Protein 4U9Q (pdb70)

Structure (mmCIF, N/CA/C/O backbone):
data_4U9Q
#
_entry.id   4U9Q
#
_cell.length_a   56.183
_cell.length_b   81.703
_cell.length_c   85.065
_cell.angle_alpha   90.00
_cell.angle_beta   92.71
_cell.angle_gamma   90.00
#
_symmetry.space_group_name_H-M   'P 1 21 1'
#
loop_
_entity.id
_entity.type
_entity.pdbx_description
1 polymer 'Na(+)-translocating NADH-quinone reductase subunit A'
2 water water
#
loop_
_atom_site.group_PDB
_atom_site.id
_atom_site.type_symbol
_atom_site.label_atom_id
_atom_site.label_alt_id
_atom_site.label_comp_id
_atom_site.label_asym_id
_atom_site.label_entity_id
_atom_site.label_seq_id
_atom_site.pdbx_PDB_ins_code
_atom_site.Cartn_x
_atom_site.Cartn_y
_atom_site.Cartn_z
_atom_site.occupancy
_atom_site.B_iso_or_equiv
_atom_site.auth_seq_id
_atom_site.auth_comp_id
_atom_site.auth_asym_id
_atom_site.auth_atom_id
_atom_site.pdbx_PDB_model_num
ATOM 1 N N . ALA A 1 16 ? -3.264 33.526 -27.255 1.00 79.58 14 ALA A N 1
ATOM 2 C CA . ALA A 1 16 ? -2.077 32.712 -27.482 1.00 81.07 14 ALA A CA 1
ATOM 3 C C . ALA A 1 16 ? -2.337 31.668 -28.564 1.00 79.42 14 ALA A C 1
ATOM 4 O O . ALA A 1 16 ? -2.926 30.619 -28.300 1.00 77.06 14 ALA A O 1
ATOM 6 N N . GLY A 1 17 ? -1.887 31.961 -29.780 1.00 78.92 15 GLY A N 1
ATOM 7 C CA . GLY A 1 17 ? -2.126 31.091 -30.918 1.00 76.15 15 GLY A CA 1
ATOM 8 C C . GLY A 1 17 ? -3.496 31.310 -31.532 1.00 72.09 15 GLY A C 1
ATOM 9 O O . GLY A 1 17 ? -3.990 30.466 -32.278 1.00 69.99 15 GLY A O 1
ATOM 10 N N . THR A 1 18 ? -4.107 32.448 -31.218 1.00 69.57 16 THR A N 1
ATOM 11 C CA . THR A 1 18 ? -5.447 32.769 -31.698 1.00 64.99 16 THR A CA 1
ATOM 12 C C . THR A 1 18 ? -5.491 32.812 -33.229 1.00 62.24 16 THR A C 1
ATOM 13 O O . THR A 1 18 ? -4.554 33.307 -33.859 1.00 63.50 16 THR A O 1
ATOM 17 N N . PRO A 1 19 ? -6.573 32.285 -33.835 1.00 58.70 17 PRO A N 1
ATOM 18 C CA . PRO A 1 19 ? -6.675 32.249 -35.298 1.00 56.40 17 PRO A CA 1
ATOM 19 C C . PRO A 1 19 ? -7.342 33.474 -35.913 1.00 54.98 17 PRO A C 1
ATOM 20 O O . PRO A 1 19 ? -8.227 34.081 -35.307 1.00 55.13 17 PRO A O 1
ATOM 24 N N . SER A 1 20 ? -6.908 33.824 -37.119 1.00 53.72 18 SER A N 1
ATOM 25 C CA . SER A 1 20 ? -7.572 34.848 -37.913 1.00 52.37 18 SER A CA 1
ATOM 26 C C . SER A 1 20 ? -8.894 34.301 -38.433 1.00 51.11 18 SER A C 1
ATOM 27 O O . SER A 1 20 ? -8.934 33.223 -39.028 1.00 49.71 18 SER A O 1
ATOM 30 N N . GLN A 1 21 ? -9.973 35.043 -38.211 1.00 49.26 19 GLN A N 1
ATOM 31 C CA . GLN A 1 21 ? -11.298 34.593 -38.618 1.00 47.98 19 GLN A CA 1
ATOM 32 C C . GLN A 1 21 ? -11.541 34.866 -40.100 1.00 49.83 19 GLN A C 1
ATOM 33 O O . GLN A 1 21 ? -12.476 35.577 -40.473 1.00 50.23 19 GLN A O 1
ATOM 39 N N . VAL A 1 22 ? -10.682 34.282 -40.932 1.00 50.27 20 VAL A N 1
ATOM 40 C CA . VAL A 1 22 ? -10.780 34.387 -42.383 1.00 48.99 20 VAL A CA 1
ATOM 41 C C . VAL A 1 22 ? -10.555 33.009 -42.995 1.00 47.25 20 VAL A C 1
ATOM 42 O O . VAL A 1 22 ? -9.626 32.296 -42.612 1.00 46.35 20 VAL A O 1
ATOM 46 N N . ILE A 1 23 ? -11.401 32.647 -43.953 1.00 48.00 21 ILE A N 1
ATOM 47 C CA . ILE A 1 23 ? -11.396 31.304 -44.524 1.00 49.31 21 ILE A CA 1
ATOM 48 C C . ILE A 1 23 ? -10.542 31.230 -45.789 1.00 52.78 21 ILE A C 1
ATOM 49 O O . ILE A 1 23 ? -10.713 32.021 -46.718 1.00 54.66 21 ILE A O 1
ATOM 54 N N . SER A 1 24 ? -9.618 30.274 -45.802 1.00 53.39 22 SER A N 1
ATOM 55 C CA . SER A 1 24 ? -8.808 29.975 -46.979 1.00 54.93 22 SER A CA 1
ATOM 56 C C . SER A 1 24 ? -8.752 28.462 -47.178 1.00 53.68 22 SER A C 1
ATOM 57 O O . SER A 1 24 ? -9.341 27.712 -46.404 1.00 49.59 22 SER A O 1
ATOM 60 N N . ASP A 1 25 ? -8.048 28.016 -48.213 1.00 55.89 23 ASP A N 1
ATOM 61 C CA . ASP A 1 25 ? -7.957 26.590 -48.507 1.00 57.62 23 ASP A CA 1
ATOM 62 C C . ASP A 1 25 ? -6.957 25.895 -47.594 1.00 56.19 23 ASP A C 1
ATOM 63 O O . ASP A 1 25 ? -5.897 26.440 -47.286 1.00 57.01 23 ASP A O 1
ATOM 68 N N . GLY A 1 26 ? -7.306 24.687 -47.166 1.00 55.04 24 GLY A N 1
ATOM 69 C CA . GLY A 1 26 ? -6.418 23.872 -46.359 1.00 55.18 24 GLY A CA 1
ATOM 70 C C . GLY A 1 26 ? -5.527 23.017 -47.237 1.00 54.86 24 GLY A C 1
ATOM 71 O O . GLY A 1 26 ? -5.733 22.937 -48.449 1.00 54.81 24 GLY A O 1
ATOM 72 N N . LYS A 1 27 ? -4.535 22.379 -46.627 1.00 55.00 25 LYS A N 1
ATOM 73 C CA . LYS A 1 27 ? -3.614 21.515 -47.357 1.00 56.43 25 LYS A CA 1
ATOM 74 C C . LYS A 1 27 ? -4.360 20.350 -48.001 1.00 54.61 25 LYS A C 1
ATOM 75 O O . LYS A 1 27 ? -5.401 19.918 -47.504 1.00 50.33 25 LYS A O 1
ATOM 81 N N . ALA A 1 28 ? -3.823 19.851 -49.110 1.00 56.67 26 ALA A N 1
ATOM 82 C CA . ALA A 1 28 ? -4.446 18.749 -49.835 1.00 56.96 26 ALA A CA 1
ATOM 83 C C . ALA A 1 28 ? -4.490 17.484 -48.982 1.00 54.77 26 ALA A C 1
ATOM 84 O O . ALA A 1 28 ? -3.499 17.114 -48.352 1.00 55.59 26 ALA A O 1
ATOM 86 N N . ILE A 1 29 ? -5.650 16.833 -48.972 1.00 52.74 27 ILE A N 1
ATOM 87 C CA . ILE A 1 29 ? -5.865 15.620 -48.188 1.00 52.35 27 ILE A CA 1
ATOM 88 C C . ILE A 1 29 ? -5.919 14.401 -49.101 1.00 52.88 27 ILE A C 1
ATOM 89 O O . ILE A 1 29 ? -6.633 14.395 -50.106 1.00 53.05 27 ILE A O 1
ATOM 94 N N . LYS A 1 30 ? -5.164 13.370 -48.735 1.00 52.84 28 LYS A N 1
ATOM 95 C CA . LYS A 1 30 ? -5.055 12.159 -49.542 1.00 54.76 28 LYS A CA 1
ATOM 96 C C . LYS A 1 30 ? -5.776 10.989 -48.885 1.00 51.28 28 LYS A C 1
ATOM 97 O O . LYS A 1 30 ? -6.103 10.004 -49.548 1.00 51.54 28 LYS A O 1
ATOM 103 N N . LYS A 1 31 ? -6.017 11.095 -47.581 1.00 49.09 29 LYS A N 1
ATOM 104 C CA . LYS A 1 31 ? -6.729 10.051 -46.853 1.00 48.36 29 LYS A CA 1
ATOM 105 C C . LYS A 1 31 ? -7.612 10.633 -45.752 1.00 45.28 29 LYS A C 1
ATOM 106 O O . LYS A 1 31 ? -7.330 11.706 -45.213 1.00 44.94 29 LYS A O 1
ATOM 112 N N . VAL A 1 32 ? -8.686 9.915 -45.437 1.00 42.09 30 VAL A N 1
ATOM 113 C CA . VAL A 1 32 ? -9.602 10.299 -44.370 1.00 41.95 30 VAL A CA 1
ATOM 114 C C . VAL A 1 32 ? -9.937 9.077 -43.525 1.00 42.15 30 VAL A C 1
ATOM 115 O O . VAL A 1 32 ? -9.586 7.955 -43.889 1.00 44.21 30 VAL A O 1
ATOM 119 N N . ALA A 1 33 ? -10.624 9.287 -42.406 1.00 39.07 31 ALA A N 1
ATOM 120 C CA . ALA A 1 33 ? -10.993 8.172 -41.542 1.00 37.36 31 ALA A CA 1
ATOM 121 C C . ALA A 1 33 ? -12.142 8.507 -40.600 1.00 38.02 31 ALA A C 1
ATOM 122 O O . ALA A 1 33 ? -12.266 9.637 -40.123 1.00 37.12 31 ALA A O 1
ATOM 124 N N . LEU A 1 34 ? -12.987 7.510 -40.350 1.00 36.68 32 LEU A N 1
ATOM 125 C CA . LEU A 1 34 ? -13.961 7.580 -39.270 1.00 35.86 32 LEU A CA 1
ATOM 126 C C . LEU A 1 34 ? -13.353 6.936 -38.036 1.00 36.64 32 LEU A C 1
ATOM 127 O O . LEU A 1 34 ? -12.799 5.843 -38.115 1.00 39.33 32 LEU A O 1
ATOM 132 N N . LEU A 1 35 ? -13.451 7.623 -36.904 1.00 37.89 33 LEU A N 1
ATOM 133 C CA . LEU A 1 35 ? -12.881 7.144 -35.653 1.00 38.55 33 LEU A CA 1
ATOM 134 C C . LEU A 1 35 ? -13.946 6.415 -34.844 1.00 40.12 33 LEU A C 1
ATOM 135 O O . LEU A 1 35 ? -15.016 6.959 -34.584 1.00 40.36 33 LEU A O 1
ATOM 140 N N . GLY A 1 36 ? -13.651 5.182 -34.448 1.00 41.28 34 GLY A N 1
ATOM 141 C CA . GLY A 1 36 ? -14.640 4.335 -33.806 1.00 43.10 34 GLY A CA 1
ATOM 142 C C . GLY A 1 36 ? -14.977 4.727 -32.379 1.00 43.14 34 GLY A C 1
ATOM 143 O O . GLY A 1 36 ? -16.145 4.735 -31.991 1.00 41.78 34 GLY A O 1
ATOM 144 N N . GLU A 1 37 ? -13.957 5.063 -31.600 1.00 43.74 35 GLU A N 1
ATOM 145 C CA . GLU A 1 37 ? -14.120 5.226 -30.160 1.00 46.29 35 GLU A CA 1
ATOM 146 C C . GLU A 1 37 ? -14.769 6.551 -29.750 1.00 46.08 35 GLU A C 1
ATOM 147 O O . GLU A 1 37 ? -15.116 6.730 -28.582 1.00 47.11 35 GLU A O 1
ATOM 153 N N . GLU A 1 38 ? -14.939 7.473 -30.694 1.00 42.40 36 GLU A N 1
ATOM 154 C CA . GLU A 1 38 ? -15.518 8.778 -30.370 1.00 41.64 36 GLU A CA 1
ATOM 155 C C . GLU A 1 38 ? -17.048 8.763 -30.407 1.00 39.49 36 GLU A C 1
ATOM 156 O O . GLU A 1 38 ? -17.689 9.771 -30.102 1.00 40.29 36 GLU A O 1
ATOM 162 N N . TYR A 1 39 ? -17.625 7.625 -30.785 1.00 37.16 37 TYR A N 1
ATOM 163 C CA . TYR A 1 39 ? -19.071 7.434 -30.743 1.00 34.07 37 TYR A CA 1
ATOM 164 C C . TYR A 1 39 ? -19.434 6.617 -29.509 1.00 36.80 37 TYR A C 1
ATOM 165 O O . TYR A 1 39 ? -19.115 5.430 -29.428 1.00 39.13 37 TYR A O 1
ATOM 174 N N . VAL A 1 40 ? -20.097 7.254 -28.551 1.00 36.54 38 VAL A N 1
ATOM 175 C CA . VAL A 1 40 ? -20.417 6.616 -27.278 1.00 38.88 38 VAL A CA 1
ATOM 176 C C . VAL A 1 40 ? -21.251 5.348 -27.469 1.00 39.68 38 VAL A C 1
ATOM 177 O O . VAL A 1 40 ? -22.281 5.363 -28.147 1.00 37.21 38 VAL A O 1
ATOM 181 N N . GLY A 1 41 ? -20.789 4.252 -26.874 1.00 40.74 39 GLY A N 1
ATOM 182 C CA . GLY A 1 41 ? -21.537 3.008 -26.858 1.00 40.74 39 GLY A CA 1
ATOM 183 C C . GLY A 1 41 ? -21.578 2.267 -28.181 1.00 41.55 39 GLY A C 1
ATOM 184 O O . GLY A 1 41 ? -22.264 1.252 -28.305 1.00 44.59 39 GLY A O 1
ATOM 185 N N . MET A 1 42 ? -20.842 2.759 -29.172 1.00 38.47 40 MET A N 1
ATOM 186 C CA . MET A 1 42 ? -20.875 2.168 -30.505 1.00 41.02 40 MET A CA 1
ATOM 187 C C . MET A 1 42 ? -20.022 0.902 -30.587 1.00 42.61 40 MET A C 1
ATOM 188 O O . MET A 1 42 ? -18.824 0.929 -30.301 1.00 44.65 40 MET A O 1
ATOM 193 N N . ARG A 1 43 ? -20.658 -0.203 -30.969 1.00 42.24 41 ARG A N 1
ATOM 194 C CA . ARG A 1 43 ? -19.961 -1.450 -31.276 1.00 42.85 41 ARG A CA 1
ATOM 195 C C . ARG A 1 43 ? -20.147 -1.761 -32.762 1.00 38.25 41 ARG A C 1
ATOM 196 O O . ARG A 1 43 ? -21.267 -2.004 -33.206 1.00 36.47 41 ARG A O 1
ATOM 204 N N . PRO A 1 44 ? -19.051 -1.750 -33.540 1.00 38.92 42 PRO A N 1
ATOM 205 C CA . PRO A 1 44 ? -19.197 -1.792 -35.000 1.00 39.40 42 PRO A CA 1
ATOM 206 C C . PRO A 1 44 ? -19.435 -3.177 -35.609 1.00 42.13 42 PRO A C 1
ATOM 207 O O . PRO A 1 44 ? -18.888 -4.179 -35.145 1.00 43.41 42 PRO A O 1
ATOM 211 N N . THR A 1 45 ? -20.270 -3.202 -36.645 1.00 41.89 43 THR A N 1
ATOM 212 C CA . THR A 1 45 ? -20.408 -4.346 -37.541 1.00 42.83 43 THR A CA 1
ATOM 213 C C . THR A 1 45 ? -19.935 -3.891 -38.917 1.00 41.91 43 THR A C 1
ATOM 214 O O . THR A 1 45 ? -20.564 -3.040 -39.545 1.00 41.60 43 THR A O 1
ATOM 218 N N . MET A 1 46 ? -18.820 -4.448 -39.377 1.00 39.43 44 MET A N 1
ATOM 219 C CA . MET A 1 46 ? -18.177 -3.965 -40.594 1.00 39.38 44 MET A CA 1
ATOM 220 C C . MET A 1 46 ? -18.977 -4.283 -41.853 1.00 38.29 44 MET A C 1
ATOM 221 O O . MET A 1 46 ? -19.520 -5.378 -41.999 1.00 36.43 44 MET A O 1
ATOM 226 N N . HIS A 1 47 ? -19.037 -3.306 -42.755 1.00 32.62 45 HIS A N 1
ATOM 227 C CA . HIS A 1 47 ? -19.651 -3.485 -44.067 1.00 32.66 45 HIS A CA 1
ATOM 228 C C . HIS A 1 47 ? -18.610 -3.359 -45.179 1.00 34.80 45 HIS A C 1
ATOM 229 O O . HIS A 1 47 ? -18.947 -3.359 -46.365 1.00 34.28 45 HIS A O 1
ATOM 236 N N . VAL A 1 48 ? -17.343 -3.266 -44.784 1.00 33.71 46 VAL A N 1
ATOM 237 C CA . VAL A 1 48 ? -16.233 -3.230 -45.727 1.00 34.62 46 VAL A CA 1
ATOM 238 C C . VAL A 1 48 ? -15.021 -3.921 -45.116 1.00 35.82 46 VAL A C 1
ATOM 239 O O . VAL A 1 48 ? -14.941 -4.085 -43.898 1.00 39.47 46 VAL A O 1
ATOM 243 N N . ARG A 1 49 ? -14.094 -4.340 -45.970 1.00 37.14 47 ARG A N 1
ATOM 244 C CA . ARG A 1 49 ? -12.785 -4.799 -45.519 1.00 49.35 47 ARG A CA 1
ATOM 245 C C . ARG A 1 49 ? -11.698 -4.073 -46.303 1.00 46.75 47 ARG A C 1
ATOM 246 O O . ARG A 1 49 ? -11.982 -3.403 -47.296 1.00 43.96 47 ARG A O 1
ATOM 254 N N . VAL A 1 50 ? -10.457 -4.206 -45.850 1.00 47.64 48 VAL A N 1
ATOM 255 C CA . VAL A 1 50 ? -9.325 -3.600 -46.534 1.00 47.40 48 VAL A CA 1
ATOM 256 C C . VAL A 1 50 ? -9.255 -4.098 -47.976 1.00 49.05 48 VAL A C 1
ATOM 257 O O . VAL A 1 50 ? -9.258 -5.305 -48.225 1.00 50.07 48 VAL A O 1
ATOM 261 N N . GLY A 1 51 ? -9.200 -3.158 -48.915 1.00 48.70 49 GLY A N 1
ATOM 262 C CA . GLY A 1 51 ? -9.115 -3.476 -50.329 1.00 50.37 49 GLY A CA 1
ATOM 263 C C . GLY A 1 51 ? -10.371 -3.090 -51.085 1.00 50.51 49 GLY A C 1
ATOM 264 O O . GLY A 1 51 ? -10.339 -2.909 -52.303 1.00 51.14 49 GLY A O 1
ATOM 265 N N . ASP A 1 52 ? -11.482 -2.965 -50.365 1.00 48.79 50 ASP A N 1
ATOM 266 C CA . ASP A 1 52 ? -12.745 -2.575 -50.978 1.00 50.46 50 ASP A CA 1
ATOM 267 C C . ASP A 1 52 ? -12.685 -1.145 -51.491 1.00 52.24 50 ASP A C 1
ATOM 268 O O . ASP A 1 52 ? -12.206 -0.247 -50.798 1.00 52.72 50 ASP A O 1
ATOM 273 N N . GLU A 1 53 ? -13.164 -0.943 -52.714 1.00 54.45 51 GLU A N 1
ATOM 274 C CA . GLU A 1 53 ? -13.412 0.398 -53.226 1.00 53.84 51 GLU A CA 1
ATOM 275 C C . GLU A 1 53 ? -14.778 0.866 -52.739 1.00 48.31 51 GLU A C 1
ATOM 276 O O . GLU A 1 53 ? -15.773 0.161 -52.914 1.00 47.71 51 GLU A O 1
ATOM 282 N N . VAL A 1 54 ? -14.820 2.046 -52.127 1.00 44.85 52 VAL A N 1
ATOM 283 C CA . VAL A 1 54 ? -16.066 2.602 -51.613 1.00 43.65 52 VAL A CA 1
ATOM 284 C C . VAL A 1 54 ? -16.391 3.926 -52.294 1.00 43.34 52 VAL A C 1
ATOM 285 O O . VAL A 1 54 ? -15.498 4.625 -52.772 1.00 44.14 52 VAL A O 1
ATOM 289 N N . LYS A 1 55 ? -17.680 4.247 -52.345 1.00 41.90 53 LYS A N 1
ATOM 290 C CA . LYS A 1 55 ? -18.150 5.519 -52.877 1.00 42.34 53 LYS A CA 1
ATOM 291 C C . LYS A 1 55 ? -18.416 6.469 -51.719 1.00 40.11 53 LYS A C 1
ATOM 292 O O . LYS A 1 55 ? -18.465 6.043 -50.565 1.00 38.91 53 LYS A O 1
ATOM 298 N N . LYS A 1 56 ? -18.589 7.752 -52.018 1.00 38.51 54 LYS A N 1
ATOM 299 C CA . LYS A 1 56 ? -18.982 8.703 -50.988 1.00 37.34 54 LYS A CA 1
ATOM 300 C C . LYS A 1 56 ? -20.388 8.352 -50.514 1.00 34.68 54 LYS A C 1
ATOM 301 O O . LYS A 1 56 ? -21.253 8.009 -51.321 1.00 33.30 54 LYS A O 1
ATOM 307 N N . ALA A 1 57 ? -20.593 8.430 -49.201 1.00 33.06 55 ALA A N 1
ATOM 308 C CA . ALA A 1 57 ? -21.861 8.088 -48.556 1.00 31.86 55 ALA A CA 1
ATOM 309 C C . ALA A 1 57 ? -22.175 6.590 -48.642 1.00 34.05 55 ALA A C 1
ATOM 310 O O . ALA A 1 57 ? -23.328 6.186 -48.476 1.00 36.10 55 ALA A O 1
ATOM 312 N N . GLN A 1 58 ? -21.155 5.770 -48.890 1.00 32.85 56 GLN A N 1
ATOM 313 C CA . GLN A 1 58 ? -21.310 4.317 -48.815 1.00 34.89 56 GLN A CA 1
ATOM 314 C C . GLN A 1 58 ? -21.074 3.848 -47.387 1.00 32.52 56 GLN A C 1
ATOM 315 O O . GLN A 1 58 ? -20.137 4.289 -46.725 1.00 33.00 56 GLN A O 1
ATOM 321 N N . ILE A 1 59 ? -21.925 2.941 -46.923 1.00 34.94 57 ILE A N 1
ATOM 322 C CA . ILE A 1 59 ? -21.831 2.415 -45.568 1.00 34.30 57 ILE A CA 1
ATOM 323 C C . ILE A 1 59 ? -20.498 1.699 -45.358 1.00 34.91 57 ILE A C 1
ATOM 324 O O . ILE A 1 59 ? -20.108 0.846 -46.157 1.00 35.16 57 ILE A O 1
ATOM 329 N N . LEU A 1 60 ? -19.799 2.074 -44.289 1.00 32.87 58 LEU A N 1
ATOM 330 C CA . LEU A 1 60 ? -18.553 1.420 -43.897 1.00 35.51 58 LEU A CA 1
ATOM 331 C C . LEU A 1 60 ? -18.800 0.425 -42.767 1.00 36.70 58 LEU A C 1
ATOM 332 O O . LEU A 1 60 ? -18.179 -0.637 -42.714 1.00 38.67 58 LEU A O 1
ATOM 337 N N . PHE A 1 61 ? -19.705 0.778 -41.861 1.00 33.60 59 PHE A N 1
ATOM 338 C CA . PHE A 1 61 ? -20.106 -0.121 -40.786 1.00 35.85 59 PHE A CA 1
ATOM 339 C C . PHE A 1 61 ? -21.377 0.391 -40.113 1.00 35.83 59 PHE A C 1
ATOM 340 O O . PHE A 1 61 ? -21.765 1.547 -40.304 1.00 32.52 59 PHE A O 1
ATOM 348 N N . GLU A 1 62 ? -22.026 -0.479 -39.343 1.00 33.39 60 GLU A N 1
ATOM 349 C CA . GLU A 1 62 ? -23.206 -0.102 -38.572 1.00 36.12 60 GLU A CA 1
ATOM 350 C C . GLU A 1 62 ? -22.990 -0.413 -37.094 1.00 35.92 60 GLU A C 1
ATOM 351 O O . GLU A 1 62 ? -22.061 -1.134 -36.735 1.00 37.20 60 GLU A O 1
ATOM 357 N N . ASP A 1 63 ? -23.849 0.145 -36.247 1.00 34.95 61 ASP A N 1
ATOM 358 C CA . ASP A 1 63 ? -23.783 -0.071 -34.804 1.00 39.05 61 ASP A CA 1
ATOM 359 C C . ASP A 1 63 ? -24.704 -1.220 -34.411 1.00 43.73 61 ASP A C 1
ATOM 360 O O . ASP A 1 63 ? -25.907 -1.168 -34.665 1.00 48.31 61 ASP A O 1
ATOM 365 N N . LYS A 1 64 ? -24.143 -2.255 -33.791 1.00 44.49 62 LYS A N 1
ATOM 366 C CA . LYS A 1 64 ? -24.936 -3.409 -33.376 1.00 48.19 62 LYS A CA 1
ATOM 367 C C . LYS A 1 64 ? -25.753 -3.107 -32.123 1.00 47.15 62 LYS A C 1
ATOM 368 O O . LYS A 1 64 ? -26.722 -3.805 -31.827 1.00 49.89 62 LYS A O 1
ATOM 374 N N . LYS A 1 65 ? -25.357 -2.069 -31.391 1.00 45.43 63 LYS A N 1
ATOM 375 C CA . LYS A 1 65 ? -26.055 -1.675 -30.168 1.00 48.56 63 LYS A CA 1
ATOM 376 C C . LYS A 1 65 ? -26.973 -0.467 -30.387 1.00 47.94 63 LYS A C 1
ATOM 377 O O . LYS A 1 65 ? -27.635 -0.003 -29.457 1.00 50.54 63 LYS A O 1
ATOM 383 N N . ASN A 1 66 ? -27.003 0.037 -31.616 1.00 44.76 64 ASN A N 1
ATOM 384 C CA . ASN A 1 66 ? -27.961 1.063 -32.012 1.00 44.82 64 ASN A CA 1
ATOM 385 C C . ASN A 1 66 ? -28.525 0.676 -33.379 1.00 43.38 64 ASN A C 1
ATOM 386 O O . ASN A 1 66 ? -28.109 1.219 -34.404 1.00 39.82 64 ASN A O 1
ATOM 391 N N . PRO A 1 67 ? -29.468 -0.286 -33.394 1.00 47.26 65 PRO A N 1
ATOM 392 C CA . PRO A 1 67 ? -29.915 -0.939 -34.632 1.00 47.23 65 PRO A CA 1
ATOM 393 C C . PRO A 1 67 ? -30.407 0.038 -35.696 1.00 44.18 65 PRO A C 1
ATOM 394 O O . PRO A 1 67 ? -31.386 0.753 -35.479 1.00 46.91 65 PRO A O 1
ATOM 398 N N . GLY A 1 68 ? -29.711 0.064 -36.830 1.00 40.25 66 GLY A N 1
ATOM 399 C CA . GLY A 1 68 ? -30.104 0.876 -37.968 1.00 41.01 66 GLY A CA 1
ATOM 400 C C . GLY A 1 68 ? -29.141 2.006 -38.289 1.00 37.80 66 GLY A C 1
ATOM 401 O O . GLY A 1 68 ? -29.069 2.449 -39.433 1.00 38.75 66 GLY A O 1
ATOM 402 N N . VAL A 1 69 ? -28.401 2.477 -37.290 1.00 35.44 67 VAL A N 1
ATOM 403 C CA . VAL A 1 69 ? -27.482 3.593 -37.499 1.00 36.22 67 VAL A CA 1
ATOM 404 C C . VAL A 1 69 ? -26.350 3.179 -38.438 1.00 36.41 67 VAL A C 1
ATOM 405 O O . VAL A 1 69 ? -25.686 2.165 -38.216 1.00 36.38 67 VAL A O 1
ATOM 409 N N . LYS A 1 70 ? -26.146 3.975 -39.485 1.00 34.90 68 LYS A N 1
ATOM 410 C CA . LYS A 1 70 ? -25.111 3.717 -40.480 1.00 36.78 68 LYS A CA 1
ATOM 411 C C . LYS A 1 70 ? -23.980 4.739 -40.382 1.00 34.18 68 LYS A C 1
ATOM 412 O O . LYS A 1 70 ? -24.215 5.917 -40.103 1.00 31.22 68 LYS A O 1
ATOM 418 N N . PHE A 1 71 ? -22.755 4.271 -40.607 1.00 33.92 69 PHE A N 1
ATOM 419 C CA . PHE A 1 71 ? -21.579 5.134 -40.674 1.00 32.21 69 PHE A CA 1
ATOM 420 C C . PHE A 1 71 ? -20.976 5.045 -42.070 1.00 32.26 69 PHE A C 1
ATOM 421 O O . PHE A 1 71 ? -20.519 3.981 -42.490 1.00 32.38 69 PHE A O 1
ATOM 429 N N . THR A 1 72 ? -20.978 6.167 -42.784 1.00 30.73 70 THR A N 1
ATOM 430 C CA . THR A 1 72 ? -20.669 6.176 -44.210 1.00 30.77 70 THR A CA 1
ATOM 431 C C . THR A 1 72 ? -19.347 6.875 -44.520 1.00 31.80 70 THR A C 1
ATOM 432 O O . THR A 1 72 ? -18.815 7.618 -43.694 1.00 33.29 70 THR A O 1
ATOM 436 N N . SER A 1 73 ? -18.830 6.643 -45.722 1.00 28.96 71 SER A N 1
ATOM 437 C CA . SER A 1 73 ? -17.551 7.212 -46.130 1.00 32.85 71 SER A CA 1
ATOM 438 C C . SER A 1 73 ? -17.698 8.684 -46.531 1.00 33.29 71 SER A C 1
ATOM 439 O O . SER A 1 73 ? -18.604 9.027 -47.296 1.00 33.05 71 SER A O 1
ATOM 442 N N . PRO A 1 74 ? -16.823 9.562 -46.005 1.00 31.34 72 PRO A N 1
ATOM 443 C CA . PRO A 1 74 ? -16.843 10.960 -46.461 1.00 34.38 72 PRO A CA 1
ATOM 444 C C . PRO A 1 74 ? -16.326 11.129 -47.888 1.00 37.78 72 PRO A C 1
ATOM 445 O O . PRO A 1 74 ? -16.619 12.138 -48.529 1.00 39.76 72 PRO A O 1
ATOM 449 N N . VAL A 1 75 ? -15.562 10.154 -48.372 1.00 39.22 73 VAL A N 1
ATOM 450 C CA . VAL A 1 75 ? -14.980 10.226 -49.707 1.00 40.28 73 VAL A CA 1
ATOM 451 C C . VAL A 1 75 ? -15.091 8.905 -50.453 1.00 42.14 73 VAL A C 1
ATOM 452 O O . VAL A 1 75 ? -15.411 7.865 -49.871 1.00 43.41 73 VAL A O 1
ATOM 456 N N . SER A 1 76 ? -14.831 8.963 -51.755 1.00 43.34 74 SER A N 1
ATOM 457 C CA . SER A 1 76 ? -14.672 7.769 -52.568 1.00 47.44 74 SER A CA 1
ATOM 458 C C . SER A 1 76 ? -13.204 7.377 -52.576 1.00 49.05 74 SER A C 1
ATOM 459 O O . SER A 1 76 ? -12.329 8.232 -52.442 1.00 51.00 74 SER A O 1
ATOM 462 N N . GLY A 1 77 ? -12.934 6.088 -52.733 1.00 48.41 75 GLY A N 1
ATOM 463 C CA . GLY A 1 77 ? -11.569 5.608 -52.730 1.00 50.64 75 GLY A CA 1
ATOM 464 C C . GLY A 1 77 ? -11.475 4.162 -52.297 1.00 50.73 75 GLY A C 1
ATOM 465 O O . GLY A 1 77 ? -12.358 3.362 -52.602 1.00 49.70 75 GLY A O 1
ATOM 466 N N . LYS A 1 78 ? -10.405 3.836 -51.578 1.00 50.31 76 LYS A N 1
ATOM 467 C CA . LYS A 1 78 ? -10.136 2.464 -51.161 1.00 53.78 76 LYS A CA 1
ATOM 468 C C . LYS A 1 78 ? -9.864 2.376 -49.663 1.00 50.55 76 LYS A C 1
ATOM 469 O O . LYS A 1 78 ? -9.180 3.227 -49.095 1.00 47.57 76 LYS A O 1
ATOM 475 N N . VAL A 1 79 ? -10.412 1.342 -49.031 1.00 49.26 77 VAL A N 1
ATOM 476 C CA . VAL A 1 79 ? -10.134 1.057 -47.629 1.00 48.18 77 VAL A CA 1
ATOM 477 C C . VAL A 1 79 ? -8.732 0.464 -47.510 1.00 50.97 77 VAL A C 1
ATOM 478 O O . VAL A 1 79 ? -8.460 -0.602 -48.064 1.00 46.68 77 VAL A O 1
ATOM 482 N N . VAL A 1 80 ? -7.852 1.154 -46.788 1.00 51.05 78 VAL A N 1
ATOM 483 C CA . VAL A 1 80 ? -6.448 0.756 -46.688 1.00 54.64 78 VAL A CA 1
ATOM 484 C C . VAL A 1 80 ? -6.089 0.284 -45.277 1.00 53.01 78 VAL A C 1
ATOM 485 O O . VAL A 1 80 ? -5.164 -0.511 -45.103 1.00 56.48 78 VAL A O 1
ATOM 489 N N . GLU A 1 81 ? -6.824 0.765 -44.277 1.00 50.73 79 GLU A N 1
ATOM 490 C CA . GLU A 1 81 ? -6.586 0.370 -42.890 1.00 54.78 79 GLU A CA 1
ATOM 491 C C . GLU A 1 81 ? -7.878 0.247 -42.090 1.00 51.41 79 GLU A C 1
ATOM 492 O O . GLU A 1 81 ? -8.778 1.080 -42.204 1.00 48.54 79 GLU A O 1
ATOM 498 N N . ILE A 1 82 ? -7.955 -0.812 -41.290 1.00 49.59 80 ILE A N 1
ATOM 499 C CA . ILE A 1 82 ? -8.940 -0.918 -40.223 1.00 47.11 80 ILE A CA 1
ATOM 500 C C . ILE A 1 82 ? -8.163 -1.150 -38.933 1.00 48.31 80 ILE A C 1
ATOM 501 O O . ILE A 1 82 ? -7.877 -2.288 -38.558 1.00 46.79 80 ILE A O 1
ATOM 506 N N . ASN A 1 83 ? -7.799 -0.054 -38.276 1.00 48.07 81 ASN A N 1
ATOM 507 C CA . ASN A 1 83 ? -6.957 -0.110 -37.089 1.00 50.71 81 ASN A CA 1
ATOM 508 C C . ASN A 1 83 ? -7.730 -0.551 -35.854 1.00 51.55 81 ASN A C 1
ATOM 509 O O . ASN A 1 83 ? -8.856 -0.106 -35.625 1.00 48.73 81 ASN A O 1
ATOM 514 N N . ARG A 1 84 ? -7.112 -1.424 -35.062 1.00 54.57 82 ARG A N 1
ATOM 515 C CA . ARG A 1 84 ? -7.729 -1.942 -33.847 1.00 56.82 82 ARG A CA 1
ATOM 516 C C . ARG A 1 84 ? -6.751 -1.914 -32.677 1.00 59.95 82 ARG A C 1
ATOM 517 O O . ARG A 1 84 ? -5.548 -2.113 -32.857 1.00 62.28 82 ARG A O 1
ATOM 525 N N . GLY A 1 85 ? -7.280 -1.671 -31.480 1.00 61.03 83 GLY A N 1
ATOM 526 C CA . GLY A 1 85 ? -6.469 -1.562 -30.279 1.00 65.43 83 GLY A CA 1
ATOM 527 C C . GLY A 1 85 ? -6.748 -2.667 -29.278 1.00 68.02 83 GLY A C 1
ATOM 528 O O . GLY A 1 85 ? -7.004 -3.810 -29.657 1.00 68.86 83 GLY A O 1
ATOM 529 N N . ALA A 1 86 ? -6.694 -2.319 -27.996 1.00 68.91 84 ALA A N 1
ATOM 530 C CA . ALA A 1 86 ? -6.919 -3.279 -26.922 1.00 71.37 84 ALA A CA 1
ATOM 531 C C . ALA A 1 86 ? -8.311 -3.896 -27.029 1.00 69.79 84 ALA A C 1
ATOM 532 O O . ALA A 1 86 ? -9.298 -3.185 -27.206 1.00 63.94 84 ALA A O 1
ATOM 534 N N . LYS A 1 87 ? -8.375 -5.221 -26.916 1.00 74.53 85 LYS A N 1
ATOM 535 C CA . LYS A 1 87 ? -9.627 -5.966 -27.047 1.00 75.85 85 LYS A CA 1
ATOM 536 C C . LYS A 1 87 ? -10.301 -5.706 -28.395 1.00 76.07 85 LYS A C 1
ATOM 537 O O . LYS A 1 87 ? -11.527 -5.637 -28.487 1.00 75.78 85 LYS A O 1
ATOM 543 N N . ARG A 1 88 ? -9.484 -5.558 -29.435 1.00 78.09 86 ARG A N 1
ATOM 544 C CA . ARG A 1 88 ? -9.965 -5.458 -30.813 1.00 77.35 86 ARG A CA 1
ATOM 545 C C . ARG A 1 88 ? -10.918 -4.283 -31.052 1.00 71.32 86 ARG A C 1
ATOM 546 O O . ARG A 1 88 ? -11.664 -4.280 -32.031 1.00 69.95 86 ARG A O 1
ATOM 554 N N . VAL A 1 89 ? -10.890 -3.284 -30.175 1.00 70.26 87 VAL A N 1
ATOM 555 C CA . VAL A 1 89 ? -11.752 -2.116 -30.343 1.00 65.82 87 VAL A CA 1
ATOM 556 C C . VAL A 1 89 ? -11.387 -1.379 -31.626 1.00 59.25 87 VAL A C 1
ATOM 557 O O . VAL A 1 89 ? -10.213 -1.256 -31.964 1.00 58.31 87 VAL A O 1
ATOM 561 N N . LEU A 1 90 ? -12.397 -0.896 -32.341 1.00 55.00 88 LEU A N 1
ATOM 562 C CA . LEU A 1 90 ? -12.172 -0.214 -33.609 1.00 52.21 88 LEU A CA 1
ATOM 563 C C . LEU A 1 90 ? -11.670 1.208 -33.385 1.00 50.18 88 LEU A C 1
ATOM 564 O O . LEU A 1 90 ? -12.366 2.042 -32.803 1.00 49.39 88 LEU A O 1
ATOM 569 N N . GLN A 1 91 ? -10.456 1.475 -33.855 1.00 48.76 89 GLN A N 1
ATOM 570 C CA . GLN A 1 91 ? -9.843 2.788 -33.706 1.00 46.60 89 GLN A CA 1
ATOM 571 C C . GLN A 1 91 ? -10.174 3.691 -34.888 1.00 43.02 89 GLN A C 1
ATOM 572 O O . GLN A 1 91 ? -10.556 4.845 -34.702 1.00 42.11 89 GLN A O 1
ATOM 578 N N . SER A 1 92 ? -10.031 3.168 -36.102 1.00 42.26 90 SER A N 1
ATOM 579 C CA . SER A 1 92 ? -10.314 3.957 -37.295 1.00 41.62 90 SER A CA 1
ATOM 580 C C . SER A 1 92 ? -10.374 3.111 -38.563 1.00 41.33 90 SER A C 1
ATOM 581 O O . SER A 1 92 ? -9.683 2.101 -38.684 1.00 40.86 90 SER A O 1
ATOM 584 N N . VAL A 1 93 ? -11.215 3.543 -39.499 1.00 41.55 91 VAL A N 1
ATOM 585 C CA . VAL A 1 93 ? -11.282 2.964 -40.836 1.00 42.12 91 VAL A CA 1
ATOM 586 C C . VAL A 1 93 ? -10.765 4.000 -41.826 1.00 43.79 91 VAL A C 1
ATOM 587 O O . VAL A 1 93 ? -11.448 4.982 -42.116 1.00 42.22 91 VAL A O 1
ATOM 591 N N . VAL A 1 94 ? -9.555 3.782 -42.334 1.00 44.02 92 VAL A N 1
ATOM 592 C CA . VAL A 1 94 ? -8.894 4.760 -43.192 1.00 42.94 92 VAL A CA 1
ATOM 593 C C . VAL A 1 94 ? -9.220 4.539 -44.668 1.00 42.26 92 VAL A C 1
ATOM 594 O O . VAL A 1 94 ? -9.056 3.437 -45.195 1.00 40.05 92 VAL A O 1
ATOM 598 N N . ILE A 1 95 ? -9.673 5.605 -45.322 1.00 41.25 93 ILE A N 1
ATOM 599 C CA . ILE A 1 95 ? -9.974 5.589 -46.749 1.00 40.81 93 ILE A CA 1
ATOM 600 C C . ILE A 1 95 ? -8.961 6.436 -47.509 1.00 42.87 93 ILE A C 1
ATOM 601 O O . ILE A 1 95 ? -8.705 7.580 -47.139 1.00 43.86 93 ILE A O 1
ATOM 606 N N . GLU A 1 96 ? -8.392 5.871 -48.569 1.00 45.32 94 GLU A N 1
ATOM 607 C CA . GLU A 1 96 ? -7.471 6.604 -49.432 1.00 48.04 94 GLU A CA 1
ATOM 608 C C . GLU A 1 96 ? -8.237 7.206 -50.603 1.00 47.77 94 GLU A C 1
ATOM 609 O O . GLU A 1 96 ? -8.803 6.481 -51.418 1.00 46.91 94 GLU A O 1
ATOM 615 N N . VAL A 1 97 ? -8.237 8.532 -50.688 1.00 47.26 95 VAL A N 1
ATOM 616 C CA . VAL A 1 97 ? -9.045 9.244 -51.672 1.00 48.04 95 VAL A CA 1
ATOM 617 C C . VAL A 1 97 ? -8.698 8.837 -53.103 1.00 52.11 95 VAL A C 1
ATOM 618 O O . VAL A 1 97 ? -7.526 8.748 -53.470 1.00 53.80 95 VAL A O 1
ATOM 622 N N . ALA A 1 98 ? -9.734 8.590 -53.899 1.00 53.50 96 ALA A N 1
ATOM 623 C CA . ALA A 1 98 ? -9.578 8.271 -55.314 1.00 57.02 96 ALA A CA 1
ATOM 624 C C . ALA A 1 98 ? -10.941 8.290 -56.001 1.00 59.26 96 ALA A C 1
ATOM 625 O O . ALA A 1 98 ? -11.907 7.723 -55.492 1.00 56.09 96 ALA A O 1
ATOM 627 N N . GLY A 1 99 ? -11.014 8.945 -57.156 1.00 64.04 97 GLY A N 1
ATOM 628 C CA . GLY A 1 99 ? -12.252 9.023 -57.910 1.00 66.53 97 GLY A CA 1
ATOM 629 C C . GLY A 1 99 ? -13.254 9.980 -57.292 1.00 65.89 97 GLY A C 1
ATOM 630 O O . GLY A 1 99 ? -12.909 10.762 -56.405 1.00 64.42 97 GLY A O 1
ATOM 631 N N . ASP A 1 100 ? -14.497 9.914 -57.762 1.00 67.35 98 ASP A N 1
ATOM 632 C CA . ASP A 1 100 ? -15.553 10.803 -57.285 1.00 67.76 98 ASP A CA 1
ATOM 633 C C . ASP A 1 100 ? -16.918 10.114 -57.298 1.00 65.68 98 ASP A C 1
ATOM 634 O O . ASP A 1 100 ? -17.956 10.773 -57.362 1.00 64.98 98 ASP A O 1
ATOM 639 N N . ASP A 1 101 ? -16.911 8.787 -57.227 1.00 64.60 99 ASP A N 1
ATOM 640 C CA . ASP A 1 101 ? -18.148 8.015 -57.233 1.00 63.95 99 ASP A CA 1
ATOM 641 C C . ASP A 1 101 ? -18.878 8.213 -55.907 1.00 56.29 99 ASP A C 1
ATOM 642 O O . ASP A 1 101 ? -18.245 8.308 -54.858 1.00 50.84 99 ASP A O 1
ATOM 647 N N . GLN A 1 102 ? -20.204 8.283 -55.948 1.00 54.34 100 GLN A N 1
ATOM 648 C CA . GLN A 1 102 ? -20.976 8.576 -54.745 1.00 50.94 100 GLN A CA 1
ATOM 649 C C . GLN A 1 102 ? -22.371 7.971 -54.787 1.00 50.13 100 GLN A C 1
ATOM 650 O O . GLN A 1 102 ? -22.926 7.725 -55.859 1.00 50.75 100 GLN A O 1
ATOM 656 N N . VAL A 1 103 ? -22.924 7.731 -53.602 1.00 48.29 101 VAL A N 1
ATOM 657 C CA . VAL A 1 103 ? -24.321 7.347 -53.459 1.00 47.85 101 VAL A CA 1
ATOM 658 C C . VAL A 1 103 ? -25.161 8.616 -53.362 1.00 47.53 101 VAL A C 1
ATOM 659 O O . VAL A 1 103 ? -24.949 9.436 -52.467 1.00 45.93 101 VAL A O 1
ATOM 663 N N . THR A 1 104 ? -26.101 8.775 -54.289 1.00 49.55 102 THR A N 1
ATOM 664 C CA . THR A 1 104 ? -26.946 9.963 -54.337 1.00 51.41 102 THR A CA 1
ATOM 665 C C . THR A 1 104 ? -28.336 9.670 -53.783 1.00 51.03 102 THR A C 1
ATOM 666 O O . THR A 1 104 ? -28.822 8.541 -53.864 1.00 49.60 102 THR A O 1
ATOM 670 N N . PHE A 1 105 ? -28.968 10.702 -53.231 1.00 50.28 103 PHE A N 1
ATOM 671 C CA . PHE A 1 105 ? -30.267 10.569 -52.580 1.00 47.96 103 PHE A CA 1
ATOM 672 C C . PHE A 1 105 ? -31.275 11.534 -53.191 1.00 48.46 103 PHE A C 1
ATOM 673 O O . PHE A 1 105 ? -30.953 12.276 -54.120 1.00 47.93 103 PHE A O 1
ATOM 681 N N . ASP A 1 106 ? -32.497 11.517 -52.667 1.00 50.23 104 ASP A N 1
ATOM 682 C CA . ASP A 1 106 ? -33.555 12.387 -53.163 1.00 52.36 104 ASP A CA 1
ATOM 683 C C . ASP A 1 106 ? -33.229 13.854 -52.903 1.00 50.40 104 ASP A C 1
ATOM 684 O O . ASP A 1 106 ? -32.706 14.207 -51.843 1.00 45.76 104 ASP A O 1
ATOM 689 N N . LYS A 1 107 ? -33.535 14.698 -53.884 1.00 53.35 105 LYS A N 1
ATOM 690 C CA . LYS A 1 107 ? -33.343 16.137 -53.763 1.00 53.74 105 LYS A CA 1
ATOM 691 C C . LYS A 1 107 ? -34.691 16.842 -53.802 1.00 52.82 105 LYS A C 1
ATOM 692 O O . LYS A 1 107 ? -35.634 16.364 -54.434 1.00 52.81 105 LYS A O 1
ATOM 698 N N . PHE A 1 108 ? -34.771 17.979 -53.119 1.00 52.38 106 PHE A N 1
ATOM 699 C CA . PHE A 1 108 ? -35.994 18.769 -53.062 1.00 52.61 106 PHE A CA 1
ATOM 700 C C . PHE A 1 108 ? -35.677 20.246 -53.228 1.00 52.50 106 PHE A C 1
ATOM 701 O O . PHE A 1 108 ? -34.512 20.644 -53.245 1.00 51.82 106 PHE A O 1
ATOM 709 N N . GLU A 1 109 ? -36.726 21.052 -53.349 1.00 55.43 107 GLU A N 1
ATOM 710 C CA . GLU A 1 109 ? -36.584 22.499 -53.382 1.00 60.08 107 GLU A CA 1
ATOM 711 C C . GLU A 1 109 ? -36.789 23.049 -51.974 1.00 59.51 107 GLU A C 1
ATOM 712 O O . GLU A 1 109 ? -37.461 22.426 -51.151 1.00 59.76 107 GLU A O 1
ATOM 718 N N . ALA A 1 110 ? -36.207 24.215 -51.708 1.00 58.16 108 ALA A N 1
ATOM 719 C CA . ALA A 1 110 ? -36.184 24.785 -50.362 1.00 57.10 108 ALA A CA 1
ATOM 720 C C . ALA A 1 110 ? -37.582 24.920 -49.764 1.00 56.58 108 ALA A C 1
ATOM 721 O O . ALA A 1 110 ? -37.779 24.691 -48.570 1.00 53.78 108 ALA A O 1
ATOM 723 N N . ASN A 1 111 ? -38.550 25.281 -50.598 1.00 57.44 109 ASN A N 1
ATOM 724 C CA . ASN A 1 111 ? -39.913 25.514 -50.131 1.00 59.80 109 ASN A CA 1
ATOM 725 C C . ASN A 1 111 ? -40.646 24.237 -49.712 1.00 57.08 109 ASN A C 1
ATOM 726 O O . ASN A 1 111 ? -41.700 24.307 -49.080 1.00 57.83 109 ASN A O 1
ATOM 731 N N . GLN A 1 112 ? -40.090 23.078 -50.058 1.00 54.99 110 GLN A N 1
ATOM 732 C CA . GLN A 1 112 ? -40.741 21.799 -49.777 1.00 54.89 110 GLN A CA 1
ATOM 733 C C . GLN A 1 112 ? -40.300 21.193 -48.448 1.00 51.04 110 GLN A C 1
ATOM 734 O O . GLN A 1 112 ? -41.006 20.370 -47.864 1.00 52.14 110 GLN A O 1
ATOM 740 N N . LEU A 1 113 ? -39.130 21.607 -47.975 1.00 47.74 111 LEU A N 1
ATOM 741 C CA . LEU A 1 113 ? -38.438 20.909 -46.896 1.00 44.64 111 LEU A CA 1
ATOM 742 C C . LEU A 1 113 ? -39.191 20.913 -45.564 1.00 46.35 111 LEU A C 1
ATOM 743 O O . LEU A 1 113 ? -39.167 19.922 -44.833 1.00 46.25 111 LEU A O 1
ATOM 748 N N . ALA A 1 114 ? -39.866 22.014 -45.251 1.00 46.48 112 ALA A N 1
ATOM 749 C CA . ALA A 1 114 ? -40.522 22.153 -43.954 1.00 45.84 112 ALA A CA 1
ATOM 750 C C . ALA A 1 114 ? -41.763 21.268 -43.827 1.00 45.76 112 ALA A C 1
ATOM 751 O O . ALA A 1 114 ? -42.285 21.085 -42.726 1.00 45.64 112 ALA A O 1
ATOM 753 N N . SER A 1 115 ? -42.227 20.720 -44.948 1.00 46.25 113 SER A N 1
ATOM 754 C CA . SER A 1 115 ? -43.442 19.908 -44.961 1.00 51.41 113 SER A CA 1
ATOM 755 C C . SER A 1 115 ? -43.172 18.440 -45.303 1.00 51.74 113 SER A C 1
ATOM 756 O O . SER A 1 115 ? -44.107 17.647 -45.424 1.00 53.15 113 SER A O 1
ATOM 759 N N . LEU A 1 116 ? -41.902 18.078 -45.458 1.00 50.95 114 LEU A N 1
ATOM 760 C CA . LEU A 1 116 ? -41.542 16.692 -45.740 1.00 49.73 114 LEU A CA 1
ATOM 761 C C . LEU A 1 116 ? -41.942 15.787 -44.583 1.00 47.35 114 LEU A C 1
ATOM 762 O O . LEU A 1 116 ? -41.960 16.212 -43.427 1.00 45.12 114 LEU A O 1
ATOM 767 N N . ASN A 1 117 ? -42.264 14.537 -44.899 1.00 47.28 115 ASN A N 1
ATOM 768 C CA . ASN A 1 117 ? -42.666 13.583 -43.877 1.00 48.89 115 ASN A CA 1
ATOM 769 C C . ASN A 1 117 ? -41.494 13.234 -42.969 1.00 43.71 115 ASN A C 1
ATOM 770 O O . ASN A 1 117 ? -40.373 13.036 -43.435 1.00 41.34 115 ASN A O 1
ATOM 775 N N . ARG A 1 118 ? -41.771 13.155 -41.672 1.00 43.39 116 ARG A N 1
ATOM 776 C CA . ARG A 1 118 ? -40.740 12.929 -40.666 1.00 42.10 116 ARG A CA 1
ATOM 777 C C . ARG A 1 118 ? -39.971 11.625 -40.883 1.00 42.88 116 ARG A C 1
ATOM 778 O O . ARG A 1 118 ? -38.757 11.578 -40.683 1.00 42.73 116 ARG A O 1
ATOM 786 N N . ASP A 1 119 ? -40.669 10.572 -41.295 1.00 44.60 117 ASP A N 1
ATOM 787 C CA . ASP A 1 119 ? -40.023 9.279 -41.504 1.00 46.59 117 ASP A CA 1
ATOM 788 C C . ASP A 1 119 ? -39.196 9.273 -42.784 1.00 42.67 117 ASP A C 1
ATOM 789 O O . ASP A 1 119 ? -38.166 8.604 -42.863 1.00 40.73 117 ASP A O 1
ATOM 794 N N . ALA A 1 120 ? -39.650 10.016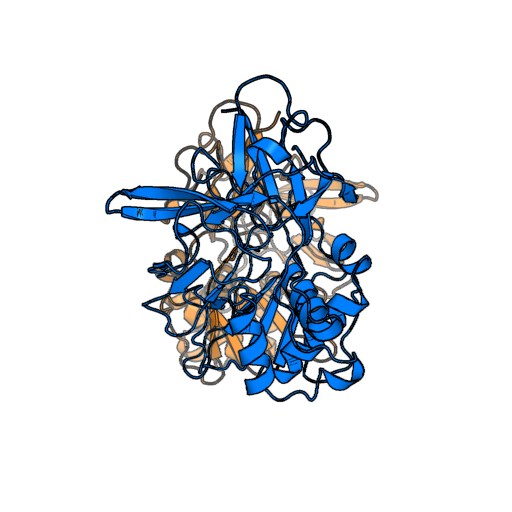 -43.787 1.00 42.32 118 ALA A N 1
ATOM 795 C CA . ALA A 1 120 ? -38.890 10.164 -45.020 1.00 40.20 118 ALA A CA 1
ATOM 796 C C . ALA A 1 120 ? -37.575 10.884 -44.735 1.00 39.58 118 ALA A C 1
ATOM 797 O O . ALA A 1 120 ? -36.522 10.504 -45.251 1.00 38.26 118 ALA A O 1
ATOM 799 N N . ILE A 1 121 ? -37.645 11.921 -43.905 1.00 37.30 119 ILE A N 1
ATOM 800 C CA . ILE A 1 121 ? -36.458 12.652 -43.482 1.00 36.15 119 ILE A CA 1
ATOM 801 C C . ILE A 1 121 ? -35.497 11.719 -42.755 1.00 36.27 119 ILE A C 1
ATOM 802 O O . ILE A 1 121 ? -34.296 11.723 -43.025 1.00 32.93 119 ILE A O 1
ATOM 807 N N . LYS A 1 122 ? -36.032 10.922 -41.834 1.00 37.52 120 LYS A N 1
ATOM 808 C CA . LYS A 1 122 ? -35.219 9.979 -41.073 1.00 39.64 120 LYS A CA 1
ATOM 809 C C . LYS A 1 122 ? -34.481 9.013 -41.992 1.00 38.39 120 LYS A C 1
ATOM 810 O O . LYS A 1 122 ? -33.270 8.839 -41.872 1.00 33.70 120 LYS A O 1
ATOM 816 N N . THR A 1 123 ? -35.217 8.396 -42.910 1.00 39.23 121 THR A N 1
ATOM 817 C CA . THR A 1 123 ? -34.641 7.425 -43.834 1.00 41.61 121 THR A CA 1
ATOM 818 C C . THR A 1 123 ? -33.425 7.981 -44.572 1.00 40.77 121 THR A C 1
ATOM 819 O O . THR A 1 123 ? -32.408 7.301 -44.705 1.00 41.03 121 THR A O 1
ATOM 823 N N . GLN A 1 124 ? -33.528 9.217 -45.045 1.00 40.03 122 GLN A N 1
ATOM 824 C CA . GLN A 1 124 ? -32.461 9.811 -45.840 1.00 38.84 122 GLN A CA 1
ATOM 825 C C . GLN A 1 124 ? -31.254 10.165 -44.978 1.00 38.66 122 GLN A C 1
ATOM 826 O O . GLN A 1 124 ? -30.111 9.993 -45.401 1.00 39.69 122 GLN A O 1
ATOM 832 N N . LEU A 1 125 ? -31.506 10.657 -43.770 1.00 36.26 123 LEU A N 1
ATOM 833 C CA . LEU A 1 125 ? -30.424 10.996 -42.854 1.00 33.36 123 LEU A CA 1
ATOM 834 C C . LEU A 1 125 ? -29.661 9.747 -42.419 1.00 33.51 123 LEU A C 1
ATOM 835 O O . LEU A 1 125 ? -28.434 9.765 -42.308 1.00 33.44 123 LEU A O 1
ATOM 840 N N . VAL A 1 126 ? -30.391 8.663 -42.176 1.00 32.45 124 VAL A N 1
ATOM 841 C CA . VAL A 1 126 ? -29.784 7.413 -41.733 1.00 32.43 124 VAL A CA 1
ATOM 842 C C . VAL A 1 126 ? -28.922 6.812 -42.837 1.00 34.18 124 VAL A C 1
ATOM 843 O O . VAL A 1 126 ? -27.755 6.492 -42.615 1.00 32.80 124 VAL A O 1
ATOM 847 N N . GLU A 1 127 ? -29.497 6.674 -44.026 1.00 37.18 125 GLU A N 1
ATOM 848 C CA . GLU A 1 127 ? -28.807 6.024 -45.134 1.00 41.93 125 GLU A CA 1
ATOM 849 C C . GLU A 1 127 ? -27.629 6.848 -45.648 1.00 38.35 125 GLU A C 1
ATOM 850 O O . GLU A 1 127 ? -26.666 6.295 -46.179 1.00 37.89 125 GLU A O 1
ATOM 856 N N . SER A 1 128 ? -27.706 8.165 -45.493 1.00 36.53 126 SER A N 1
ATOM 857 C CA . SER A 1 128 ? -26.612 9.040 -45.898 1.00 35.14 126 SER A CA 1
ATOM 858 C C . SER A 1 128 ? -25.497 9.014 -44.862 1.00 33.98 126 SER A C 1
ATOM 859 O O . SER A 1 128 ? -24.340 9.300 -45.172 1.00 32.35 126 SER A O 1
ATOM 862 N N . GLY A 1 129 ? -25.860 8.675 -43.629 1.00 33.21 127 GLY A N 1
ATOM 863 C CA . GLY A 1 129 ? -24.916 8.639 -42.530 1.00 31.15 127 GLY A CA 1
ATOM 864 C C . GLY A 1 129 ? -25.006 9.871 -41.651 1.00 31.02 127 GLY A C 1
ATOM 865 O O . GLY A 1 129 ? -24.506 9.869 -40.529 1.00 31.74 127 GLY A O 1
ATOM 866 N N . LEU A 1 130 ? -25.651 10.922 -42.152 1.00 32.91 128 LEU A N 1
ATOM 867 C CA . LEU A 1 130 ? -25.710 12.193 -41.430 1.00 31.91 128 LEU A CA 1
ATOM 868 C C . LEU A 1 130 ? -26.446 12.098 -40.096 1.00 32.40 128 LEU A C 1
ATOM 869 O O . LEU A 1 130 ? -26.294 12.972 -39.244 1.00 32.51 128 LEU A O 1
ATOM 874 N N . TRP A 1 131 ? -27.243 11.047 -39.916 1.00 30.46 129 TRP A N 1
ATOM 875 C CA . TRP A 1 131 ? -27.974 10.839 -38.669 1.00 28.20 129 TRP A CA 1
ATOM 876 C C . TRP A 1 131 ? -27.038 10.847 -37.464 1.00 27.04 129 TRP A C 1
ATOM 877 O O . TRP A 1 131 ? -27.441 11.194 -36.353 1.00 28.07 129 TRP A O 1
ATOM 888 N N . THR A 1 132 ? -25.783 10.471 -37.694 1.00 25.81 130 THR A N 1
ATOM 889 C CA A THR A 1 132 ? -24.788 10.415 -36.628 0.16 26.36 130 THR A CA 1
ATOM 890 C CA B THR A 1 132 ? -24.793 10.412 -36.626 0.84 26.44 130 THR A CA 1
ATOM 891 C C . THR A 1 132 ? -24.434 11.803 -36.103 1.00 26.36 130 THR A C 1
ATOM 892 O O . THR A 1 132 ? -23.796 11.935 -35.057 1.00 27.69 130 THR A O 1
ATOM 899 N N . ALA A 1 133 ? -24.840 12.838 -36.831 1.00 25.11 131 ALA A N 1
ATOM 900 C CA . ALA A 1 133 ? -24.572 14.207 -36.410 1.00 28.28 131 ALA A CA 1
ATOM 901 C C . ALA A 1 133 ? -25.345 14.544 -35.139 1.00 31.82 131 ALA A C 1
ATOM 902 O O . ALA A 1 133 ? -24.914 15.387 -34.351 1.00 34.67 131 ALA A O 1
ATOM 904 N N . PHE A 1 134 ? -26.486 13.885 -34.948 1.00 29.30 132 PHE A N 1
ATOM 905 C CA . PHE A 1 134 ? -27.311 14.099 -33.765 1.00 27.35 132 PHE A CA 1
ATOM 906 C C . PHE A 1 134 ? -26.774 13.334 -32.561 1.00 28.82 132 PHE A C 1
ATOM 907 O O . PHE A 1 134 ? -26.326 12.192 -32.688 1.00 30.68 132 PHE A O 1
ATOM 915 N N . ARG A 1 135 ? -26.829 13.969 -31.395 1.00 28.22 133 ARG A N 1
ATOM 916 C CA . ARG A 1 135 ? -26.505 13.309 -30.137 1.00 29.09 133 ARG A CA 1
ATOM 917 C C . ARG A 1 135 ? -27.542 13.664 -29.081 1.00 31.49 133 ARG A C 1
ATOM 918 O O . ARG A 1 135 ? -27.949 14.819 -28.965 1.00 32.53 133 ARG A O 1
ATOM 926 N N . THR A 1 136 ? -27.974 12.664 -28.321 1.00 30.63 134 THR A N 1
ATOM 927 C CA . THR A 1 136 ? -28.919 12.888 -27.237 1.00 32.02 134 THR A CA 1
ATOM 928 C C . THR A 1 136 ? -28.236 13.624 -26.093 1.00 33.32 134 THR A C 1
ATOM 929 O O . THR A 1 136 ? -27.037 13.481 -25.886 1.00 32.46 134 THR A O 1
ATOM 933 N N . ARG A 1 137 ? -29.006 14.418 -25.360 1.00 35.68 135 ARG A N 1
ATOM 934 C CA . ARG A 1 137 ? -28.521 15.067 -24.148 1.00 36.07 135 ARG A CA 1
ATOM 935 C C . ARG A 1 137 ? -29.595 14.896 -23.078 1.00 40.00 135 ARG A C 1
ATOM 936 O O . ARG A 1 137 ? -30.683 15.459 -23.209 1.00 41.37 135 ARG A O 1
ATOM 944 N N . PRO A 1 138 ? -29.306 14.127 -22.013 1.00 40.98 136 PRO A N 1
ATOM 945 C CA . PRO A 1 138 ? -28.042 13.495 -21.612 1.00 42.98 136 PRO A CA 1
ATOM 946 C C . PRO A 1 138 ? -27.608 12.306 -22.479 1.00 43.94 136 PRO A C 1
ATOM 947 O O . PRO A 1 138 ? -28.229 12.020 -23.505 1.00 40.99 136 PRO A O 1
ATOM 951 N N . PHE A 1 139 ? -26.523 11.661 -22.043 1.00 47.77 137 PHE A N 1
ATOM 952 C CA . PHE A 1 139 ? -25.964 10.429 -22.621 1.00 47.05 137 PHE A CA 1
ATOM 953 C C . PHE A 1 139 ? -25.059 10.672 -23.833 1.00 42.25 137 PHE A C 1
ATOM 954 O O . PHE A 1 139 ? -24.148 9.883 -24.085 1.00 40.60 137 PHE A O 1
ATOM 962 N N . SER A 1 140 ? -25.300 11.752 -24.572 1.00 40.82 138 SER A N 1
ATOM 963 C CA . SER A 1 140 ? -24.407 12.160 -25.659 1.00 41.65 138 SER A CA 1
ATOM 964 C C . SER A 1 140 ? -24.122 11.044 -26.663 1.00 41.57 138 SER A C 1
ATOM 965 O O . SER A 1 140 ? -22.976 10.833 -27.063 1.00 43.03 138 SER A O 1
ATOM 968 N N . LYS A 1 141 ? -25.172 10.339 -27.072 1.00 41.89 139 LYS A N 1
ATOM 969 C CA . LYS A 1 141 ? -25.038 9.255 -28.037 1.00 41.32 139 LYS A CA 1
ATOM 970 C C . LYS A 1 141 ? -26.099 9.402 -29.123 1.00 36.36 139 LYS A C 1
ATOM 971 O O . LYS A 1 141 ? -27.123 10.058 -28.924 1.00 34.74 139 LYS A O 1
ATOM 977 N N . VAL A 1 142 ? -25.834 8.803 -30.279 1.00 33.58 140 VAL A N 1
ATOM 978 C CA . VAL A 1 142 ? -26.715 8.928 -31.433 1.00 32.93 140 VAL A CA 1
ATOM 979 C C . VAL A 1 142 ? -28.116 8.416 -31.089 1.00 32.23 140 VAL A C 1
ATOM 980 O O . VAL A 1 142 ? -28.251 7.329 -30.525 1.00 29.37 140 VAL A O 1
ATOM 984 N N . PRO A 1 143 ? -29.164 9.199 -31.414 1.00 31.70 141 PRO A N 1
ATOM 985 C CA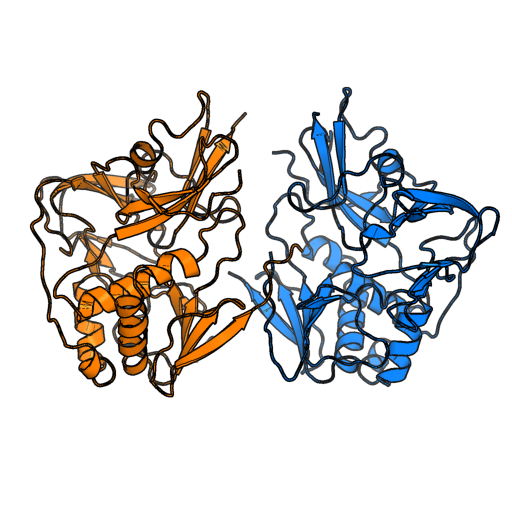 . PRO A 1 143 ? -30.521 8.749 -31.075 1.00 34.36 141 PRO A CA 1
ATOM 986 C C . PRO A 1 143 ? -30.927 7.481 -31.819 1.00 33.88 141 PRO A C 1
ATOM 987 O O . PRO A 1 143 ? -30.378 7.183 -32.879 1.00 32.69 141 PRO A O 1
ATOM 991 N N . ALA A 1 144 ? -31.879 6.742 -31.259 1.00 34.28 142 ALA A N 1
ATOM 992 C CA . ALA A 1 144 ? -32.431 5.573 -31.931 1.00 34.85 142 ALA A CA 1
ATOM 993 C C . ALA A 1 144 ? -33.184 6.015 -33.179 1.00 34.19 142 ALA A C 1
ATOM 994 O O . ALA A 1 144 ? -33.762 7.101 -33.209 1.00 31.54 142 ALA A O 1
ATOM 996 N N . ILE A 1 145 ? -33.174 5.171 -34.205 1.00 36.11 143 ILE A N 1
ATOM 997 C CA . ILE A 1 145 ? -33.782 5.518 -35.485 1.00 42.38 143 ILE A CA 1
ATOM 998 C C . ILE A 1 145 ? -35.287 5.742 -35.348 1.00 46.40 143 ILE A C 1
ATOM 999 O O . ILE A 1 145 ? -35.851 6.621 -35.998 1.00 49.50 143 ILE A O 1
ATOM 1004 N N . ASP A 1 146 ? -35.929 4.948 -34.498 1.00 45.64 144 ASP A N 1
ATOM 1005 C CA . ASP A 1 146 ? -37.378 5.017 -34.336 1.00 49.51 144 ASP A CA 1
ATOM 1006 C C . ASP A 1 146 ? -37.799 6.032 -33.272 1.00 44.79 144 ASP A C 1
ATOM 1007 O O . ASP A 1 146 ? -38.988 6.197 -33.005 1.00 46.19 144 ASP A O 1
ATOM 1012 N N . SER A 1 147 ? -36.825 6.711 -32.671 1.00 41.52 145 SER A N 1
ATOM 1013 C CA . SER A 1 147 ? -37.109 7.701 -31.636 1.00 40.39 145 SER A CA 1
ATOM 1014 C C . SER A 1 147 ? -37.322 9.087 -32.238 1.00 38.10 145 SER A C 1
ATOM 1015 O O . SER A 1 147 ? -36.938 9.348 -33.378 1.00 36.13 145 SER A O 1
ATOM 1018 N N . THR A 1 148 ? -37.937 9.969 -31.456 1.00 38.46 146 THR A N 1
ATOM 1019 C CA . THR A 1 148 ? -38.173 11.345 -31.870 1.00 39.06 146 THR A CA 1
ATOM 1020 C C . THR A 1 148 ? -37.845 12.279 -30.714 1.00 37.01 146 THR A C 1
ATOM 1021 O O . THR A 1 148 ? -37.698 11.838 -29.572 1.00 34.47 146 THR A O 1
ATOM 1025 N N . SER A 1 149 ? -37.733 13.569 -31.016 1.00 37.74 147 SER A N 1
ATOM 1026 C CA . SER A 1 149 ? -37.413 14.572 -30.009 1.00 37.72 147 SER A CA 1
ATOM 1027 C C . SER A 1 149 ? -38.305 15.796 -30.149 1.00 41.03 147 SER A C 1
ATOM 1028 O O . SER A 1 149 ? -38.767 16.124 -31.244 1.00 41.12 147 SER A O 1
ATOM 1031 N N . GLU A 1 150 ? -38.534 16.462 -29.022 1.00 43.50 148 GLU A N 1
ATOM 1032 C CA . GLU A 1 150 ? -39.362 17.660 -28.966 1.00 47.29 148 GLU A CA 1
ATOM 1033 C C . GLU A 1 150 ? -38.517 18.931 -29.012 1.00 45.02 148 GLU A C 1
ATOM 1034 O O . GLU A 1 150 ? -39.046 20.028 -29.189 1.00 45.83 148 GLU A O 1
ATOM 1040 N N . ALA A 1 151 ? -37.205 18.777 -28.856 1.00 34.40 149 ALA A N 1
ATOM 1041 C CA . ALA A 1 151 ? -36.302 19.920 -28.788 1.00 34.10 149 ALA A CA 1
ATOM 1042 C C . ALA A 1 151 ? -34.947 19.582 -29.400 1.00 32.23 149 ALA A C 1
ATOM 1043 O O . ALA A 1 151 ? -34.109 18.929 -28.774 1.00 31.11 149 ALA A O 1
ATOM 1045 N N . ILE A 1 152 ? -34.753 20.023 -30.639 1.00 31.23 150 ILE A N 1
ATOM 1046 C CA . ILE A 1 152 ? -33.476 19.896 -31.322 1.00 30.53 150 ILE A CA 1
ATOM 1047 C C . ILE A 1 152 ? -32.699 21.203 -31.174 1.00 32.58 150 ILE A C 1
ATOM 1048 O O . ILE A 1 152 ? -33.135 22.251 -31.651 1.00 31.68 150 ILE A O 1
ATOM 1053 N N . PHE A 1 153 ? -31.552 21.130 -30.504 1.00 32.59 151 PHE A N 1
ATOM 1054 C CA . PHE A 1 153 ? -30.727 22.305 -30.254 1.00 32.96 151 PHE A CA 1
ATOM 1055 C C . PHE A 1 153 ? -29.620 22.435 -31.289 1.00 32.70 151 PHE A C 1
ATOM 1056 O O . PHE A 1 153 ? -28.888 21.480 -31.554 1.00 28.37 151 PHE A O 1
ATOM 1064 N N . VAL A 1 154 ? -29.510 23.624 -31.873 1.00 34.30 152 VAL A N 1
ATOM 1065 C CA . VAL A 1 154 ? -28.445 23.925 -32.819 1.00 31.89 152 VAL A CA 1
ATOM 1066 C C . VAL A 1 154 ? -27.406 24.808 -32.141 1.00 32.76 152 VAL A C 1
ATOM 1067 O O . VAL A 1 154 ? -27.686 25.961 -31.810 1.00 33.71 152 VAL A O 1
ATOM 1071 N N . THR A 1 155 ? -26.216 24.258 -31.918 1.00 32.08 153 THR A N 1
ATOM 1072 C CA . THR A 1 155 ? -25.116 25.037 -31.364 1.00 34.38 153 THR A CA 1
ATOM 1073 C C . THR A 1 155 ? -24.465 25.849 -32.478 1.00 32.56 153 THR A C 1
ATOM 1074 O O . THR A 1 155 ? -23.805 25.297 -33.358 1.00 30.36 153 THR A O 1
ATOM 1078 N N . ALA A 1 156 ? -24.679 27.161 -32.435 1.00 33.83 154 ALA A N 1
ATOM 1079 C CA . ALA A 1 156 ? -24.169 28.075 -33.451 1.00 34.54 154 ALA A CA 1
ATOM 1080 C C . ALA A 1 156 ? -23.361 29.192 -32.794 1.00 37.15 154 ALA A C 1
ATOM 1081 O O . ALA A 1 156 ? -23.400 30.344 -33.228 1.00 33.83 154 ALA A O 1
ATOM 1083 N N . MET A 1 157 ? -22.636 28.834 -31.739 1.00 40.37 155 MET A N 1
ATOM 1084 C CA . MET A 1 157 ? -21.752 29.765 -31.049 1.00 44.39 155 MET A CA 1
ATOM 1085 C C . MET A 1 157 ? -20.635 29.003 -30.348 1.00 48.56 155 MET A C 1
ATOM 1086 O O . MET A 1 157 ? -20.761 27.808 -30.077 1.00 47.81 155 MET A O 1
ATOM 1091 N N . ASP A 1 158 ? -19.540 29.698 -30.060 1.00 54.05 156 ASP A N 1
ATOM 1092 C CA . ASP A 1 158 ? -18.441 29.109 -29.308 1.00 60.25 156 ASP A CA 1
ATOM 1093 C C . ASP A 1 158 ? -17.677 30.198 -28.564 1.00 68.94 156 ASP A C 1
ATOM 1094 O O . ASP A 1 158 ? -17.351 31.242 -29.130 1.00 71.38 156 ASP A O 1
ATOM 1099 N N . THR A 1 159 ? -17.397 29.942 -27.290 1.00 75.86 157 THR A N 1
ATOM 1100 C CA . THR A 1 159 ? -16.749 30.925 -26.429 1.00 84.28 157 THR A CA 1
ATOM 1101 C C . THR A 1 159 ? -15.226 30.886 -26.548 1.00 86.95 157 THR A C 1
ATOM 1102 O O . THR A 1 159 ? -14.563 31.913 -26.412 1.00 90.58 157 THR A O 1
ATOM 1106 N N . ASN A 1 160 ? -14.676 29.702 -26.799 1.00 79.63 158 ASN A N 1
ATOM 1107 C CA . ASN A 1 160 ? -13.229 29.537 -26.905 1.00 77.37 158 ASN A CA 1
ATOM 1108 C C . ASN A 1 160 ? -12.679 30.323 -28.101 1.00 71.13 158 ASN A C 1
ATOM 1109 O O . ASN A 1 160 ? -13.077 30.067 -29.238 1.00 68.46 158 ASN A O 1
ATOM 1114 N N . PRO A 1 161 ? -11.771 31.289 -27.853 1.00 68.93 159 PRO A N 1
ATOM 1115 C CA . PRO A 1 161 ? -11.261 32.103 -28.967 1.00 65.51 159 PRO A CA 1
ATOM 1116 C C . PRO A 1 161 ? -10.475 31.317 -30.019 1.00 60.39 159 PRO A C 1
ATOM 1117 O O . PRO A 1 161 ? -10.234 31.846 -31.104 1.00 60.02 159 PRO A O 1
ATOM 1121 N N . LEU A 1 162 ? -10.082 30.084 -29.711 1.00 55.18 160 LEU A N 1
ATOM 1122 C CA . LEU A 1 162 ? -9.366 29.260 -30.680 1.00 52.16 160 LEU A CA 1
ATOM 1123 C C . LEU A 1 162 ? -10.330 28.577 -31.650 1.00 46.74 160 LEU A C 1
ATOM 1124 O O . LEU A 1 162 ? -9.906 27.980 -32.639 1.00 47.07 160 LEU A O 1
ATOM 1129 N N . ALA A 1 163 ? -11.625 28.672 -31.365 1.00 44.02 161 ALA A N 1
ATOM 1130 C CA . ALA A 1 163 ? -12.645 28.087 -32.228 1.00 39.89 161 ALA A CA 1
ATOM 1131 C C . ALA A 1 163 ? -12.985 29.024 -33.379 1.00 39.15 161 ALA A C 1
ATOM 1132 O O . ALA A 1 163 ? -12.820 30.239 -33.276 1.00 41.58 161 ALA A O 1
ATOM 1134 N N . ALA A 1 164 ? -13.461 28.450 -34.479 1.00 37.23 162 ALA A N 1
ATOM 1135 C CA . ALA A 1 164 ? -13.907 29.241 -35.617 1.00 39.61 162 ALA A CA 1
ATOM 1136 C C . ALA A 1 164 ? -15.249 29.900 -35.304 1.00 42.97 162 ALA A C 1
ATOM 1137 O O . ALA A 1 164 ? -16.181 29.237 -34.851 1.00 42.57 162 ALA A O 1
ATOM 1139 N N . GLU A 1 165 ? -15.340 31.206 -35.539 1.00 45.84 163 GLU A N 1
ATOM 1140 C CA . GLU A 1 165 ? -16.584 31.936 -35.317 1.00 47.44 163 GLU A CA 1
ATOM 1141 C C . GLU A 1 165 ? -17.651 31.462 -36.308 1.00 42.01 163 GLU A C 1
ATOM 1142 O O . GLU A 1 165 ? -17.464 31.582 -37.521 1.00 39.11 163 GLU A O 1
ATOM 1148 N N . PRO A 1 166 ? -18.771 30.910 -35.799 1.00 43.17 164 PRO A N 1
ATOM 1149 C CA . PRO A 1 166 ? -19.763 30.303 -36.700 1.00 41.25 164 PRO A CA 1
ATOM 1150 C C . PRO A 1 166 ? -20.354 31.250 -37.744 1.00 39.86 164 PRO A C 1
ATOM 1151 O O . PRO A 1 166 ? -20.696 30.799 -38.837 1.00 38.09 164 PRO A O 1
ATOM 1155 N N . THR A 1 167 ? -20.471 32.532 -37.418 1.00 40.18 165 THR A N 1
ATOM 1156 C CA . THR A 1 167 ? -21.113 33.481 -38.319 1.00 43.77 165 THR A CA 1
ATOM 1157 C C . THR A 1 167 ? -20.375 33.563 -39.655 1.00 43.11 165 THR A C 1
ATOM 1158 O O . THR A 1 167 ? -20.998 33.655 -40.711 1.00 44.74 165 THR A O 1
ATOM 1162 N N . VAL A 1 168 ? -19.048 33.515 -39.605 1.00 42.03 166 VAL A N 1
ATOM 1163 C CA . VAL A 1 168 ? -18.238 33.574 -40.815 1.00 42.82 166 VAL A CA 1
ATOM 1164 C C . VAL A 1 168 ? -18.508 32.356 -41.696 1.00 41.40 166 VAL A C 1
ATOM 1165 O O . VAL A 1 168 ? -18.639 32.475 -42.914 1.00 41.92 166 VAL A O 1
ATOM 1169 N N . VAL A 1 169 ? -18.595 31.187 -41.072 1.00 38.67 167 VAL A N 1
ATOM 1170 C CA . VAL A 1 169 ? -18.851 29.948 -41.798 1.00 37.52 167 VAL A CA 1
ATOM 1171 C C . VAL A 1 169 ? -20.255 29.965 -42.393 1.00 34.61 167 VAL A C 1
ATOM 1172 O O . VAL A 1 169 ? -20.444 29.681 -43.575 1.00 34.54 167 VAL A O 1
ATOM 1176 N N . ILE A 1 170 ? -21.233 30.314 -41.566 1.00 33.75 168 ILE A N 1
ATOM 1177 C CA . ILE A 1 170 ? -22.632 30.311 -41.978 1.00 34.65 168 ILE A CA 1
ATOM 1178 C C . ILE A 1 170 ? -22.903 31.332 -43.086 1.00 39.37 168 ILE A C 1
ATOM 1179 O O . ILE A 1 170 ? -23.704 31.076 -43.982 1.00 41.12 168 ILE A O 1
ATOM 1184 N N . ASN A 1 171 ? -22.233 32.480 -43.030 1.00 45.11 169 ASN A N 1
ATOM 1185 C CA . ASN A 1 171 ? -22.437 33.528 -44.030 1.00 50.79 169 ASN A CA 1
ATOM 1186 C C . ASN A 1 171 ? -22.122 33.065 -45.451 1.00 53.51 169 ASN A C 1
ATOM 1187 O O . ASN A 1 171 ? -22.640 33.622 -46.419 1.00 58.21 169 ASN A O 1
ATOM 1192 N N . GLU A 1 172 ? -21.271 32.052 -45.574 1.00 52.20 170 GLU A N 1
ATOM 1193 C CA . GLU A 1 172 ? -20.961 31.477 -46.878 1.00 52.68 170 GLU A CA 1
ATOM 1194 C C . GLU A 1 172 ? -22.041 30.490 -47.324 1.00 46.63 170 GLU A C 1
ATOM 1195 O O . GLU A 1 172 ? -22.233 30.266 -48.519 1.00 44.66 170 GLU A O 1
ATOM 1201 N N . GLN A 1 173 ? -22.743 29.914 -46.351 1.00 44.04 171 GLN A N 1
ATOM 1202 C CA . GLN A 1 173 ? -23.708 28.847 -46.598 1.00 42.74 171 GLN A CA 1
ATOM 1203 C C . GLN A 1 173 ? -25.077 29.220 -46.044 1.00 40.40 171 GLN A C 1
ATOM 1204 O O . GLN A 1 173 ? -25.661 28.480 -45.252 1.00 36.61 171 GLN A O 1
ATOM 1210 N N . SER A 1 174 ? -25.583 30.372 -46.474 1.00 41.32 172 SER A N 1
ATOM 1211 C CA . SER A 1 174 ? -26.834 30.909 -45.951 1.00 41.70 172 SER A CA 1
ATOM 1212 C C . SER A 1 174 ? -28.032 30.029 -46.287 1.00 37.28 172 SER A C 1
ATOM 1213 O O . SER A 1 174 ? -28.768 29.621 -45.392 1.00 33.64 172 SER A O 1
ATOM 1216 N N . GLU A 1 175 ? -28.232 29.737 -47.569 1.00 37.73 173 GLU A N 1
ATOM 1217 C CA . GLU A 1 175 ? -29.402 28.969 -47.981 1.00 44.24 173 GLU A CA 1
ATOM 1218 C C . GLU A 1 175 ? -29.352 27.548 -47.424 1.00 41.94 173 GLU A C 1
ATOM 1219 O O . GLU A 1 175 ? -30.386 26.970 -47.088 1.00 41.37 173 GLU A O 1
ATOM 1225 N N . ALA A 1 176 ? -28.150 26.989 -47.328 1.00 39.59 174 ALA A N 1
ATOM 1226 C CA . ALA A 1 176 ? -27.985 25.630 -46.827 1.00 39.37 174 ALA A CA 1
ATOM 1227 C C . ALA A 1 176 ? -28.309 25.561 -45.340 1.00 37.41 174 ALA A C 1
ATOM 1228 O O . ALA A 1 176 ? -28.927 24.604 -44.873 1.00 32.89 174 ALA A O 1
ATOM 1230 N N . PHE A 1 177 ? -27.888 26.580 -44.600 1.00 36.72 175 PHE A N 1
ATOM 1231 C CA . PHE A 1 177 ? -28.148 26.639 -43.169 1.00 32.89 175 PHE A CA 1
ATOM 1232 C C . PHE A 1 177 ? -29.645 26.740 -42.887 1.00 33.50 175 PHE A C 1
ATOM 1233 O O . PHE A 1 177 ? -30.169 26.026 -42.034 1.00 32.49 175 PHE A O 1
ATOM 1241 N N . VAL A 1 178 ? -30.327 27.625 -43.607 1.00 34.69 176 VAL A N 1
ATOM 1242 C CA . VAL A 1 178 ? -31.765 27.807 -43.435 1.00 35.91 176 VAL A CA 1
ATOM 1243 C C . VAL A 1 178 ? -32.519 26.552 -43.864 1.00 36.91 176 VAL A C 1
ATOM 1244 O O . VAL A 1 178 ? -33.459 26.124 -43.194 1.00 35.72 176 VAL A O 1
ATOM 1248 N N . ALA A 1 179 ? -32.106 25.974 -44.988 1.00 37.91 177 ALA A N 1
ATOM 1249 C CA . ALA A 1 179 ? -32.708 24.742 -45.482 1.00 37.55 177 ALA A CA 1
ATOM 1250 C C . ALA A 1 179 ? -32.559 23.628 -44.452 1.00 34.28 177 ALA A C 1
ATOM 1251 O O . ALA A 1 179 ? -33.472 22.827 -44.252 1.00 35.04 177 ALA A O 1
ATOM 1253 N N . GLY A 1 180 ? -31.404 23.589 -43.797 1.00 32.43 178 GLY A N 1
ATOM 1254 C CA . GLY A 1 180 ? -31.154 22.610 -42.758 1.00 32.10 178 GLY A CA 1
ATOM 1255 C C . GLY A 1 180 ? -32.096 22.799 -41.590 1.00 33.02 178 GLY A C 1
ATOM 1256 O O . GLY A 1 180 ? -32.645 21.831 -41.062 1.00 34.87 178 GLY A O 1
ATOM 1257 N N . LEU A 1 181 ? -32.284 24.051 -41.186 1.00 30.75 179 LEU A N 1
ATOM 1258 C CA . LEU A 1 181 ? -33.193 24.366 -40.093 1.00 31.38 179 LEU A CA 1
ATOM 1259 C C . LEU A 1 181 ? -34.616 23.952 -40.445 1.00 29.99 179 LEU A C 1
ATOM 1260 O O . LEU A 1 181 ? -35.373 23.514 -39.579 1.00 29.49 179 LEU A O 1
ATOM 1265 N N . ASP A 1 182 ? -34.976 24.087 -41.717 1.00 29.91 180 ASP A N 1
ATOM 1266 C CA . ASP A 1 182 ? -36.323 23.751 -42.163 1.00 33.98 180 ASP A CA 1
ATOM 1267 C C . ASP A 1 182 ? -36.555 22.238 -42.117 1.00 31.98 180 ASP A C 1
ATOM 1268 O O . ASP A 1 182 ? -37.653 21.782 -41.796 1.00 30.33 180 ASP A O 1
ATOM 1273 N N . VAL A 1 183 ? -35.522 21.464 -42.429 1.00 31.50 181 VAL A N 1
ATOM 1274 C CA . VAL A 1 183 ? -35.600 20.012 -42.300 1.00 30.99 181 VAL A CA 1
ATOM 1275 C C . VAL A 1 183 ? -35.793 19.653 -40.831 1.00 30.59 181 VAL A C 1
ATOM 1276 O O . VAL A 1 183 ? -36.645 18.833 -40.490 1.00 31.20 181 VAL A O 1
ATOM 1280 N N . LEU A 1 184 ? -35.007 20.282 -39.962 1.00 29.62 182 LEU A N 1
ATOM 1281 C CA . LEU A 1 184 ? -35.100 20.027 -38.529 1.00 29.56 182 LEU A CA 1
ATOM 1282 C C . LEU A 1 184 ? -36.462 20.428 -37.973 1.00 31.45 182 LEU A C 1
ATOM 1283 O O . LEU A 1 184 ? -36.943 19.826 -37.016 1.00 32.73 182 LEU A O 1
ATOM 1288 N N . SER A 1 185 ? -37.081 21.444 -38.565 1.00 33.58 183 SER A N 1
ATOM 1289 C CA . SER A 1 185 ? -38.368 21.923 -38.072 1.00 35.27 183 SER A CA 1
ATOM 1290 C C . SER A 1 185 ? -39.461 20.893 -38.344 1.00 35.32 183 SER A C 1
ATOM 1291 O O . SER A 1 185 ? -40.484 20.866 -37.660 1.00 36.50 183 SER A O 1
ATOM 1294 N N . ALA A 1 186 ? -39.236 20.053 -39.350 1.00 34.03 184 ALA A N 1
ATOM 1295 C CA . ALA A 1 186 ? -40.164 18.979 -39.685 1.00 33.93 184 ALA A CA 1
ATOM 1296 C C . ALA A 1 186 ? -39.798 17.703 -38.936 1.00 34.53 184 ALA A C 1
ATOM 1297 O O . ALA A 1 186 ? -40.657 16.860 -38.670 1.00 36.55 184 ALA A O 1
ATOM 1299 N N . LEU A 1 187 ? -38.519 17.567 -38.598 1.00 32.02 185 LEU A N 1
ATOM 1300 C CA . LEU A 1 187 ? -38.032 16.375 -37.913 1.00 33.28 185 LEU A CA 1
ATOM 1301 C C . LEU A 1 187 ? -38.421 16.381 -36.439 1.00 33.35 185 LEU A C 1
ATOM 1302 O O . LEU A 1 187 ? -38.777 15.346 -35.881 1.00 30.32 185 LEU A O 1
ATOM 1307 N N . THR A 1 188 ? -38.338 17.543 -35.804 1.00 31.31 186 THR A N 1
ATOM 1308 C CA . THR A 1 188 ? -38.738 17.657 -34.409 1.00 35.42 186 THR A CA 1
ATOM 1309 C C . THR A 1 188 ? -40.244 17.467 -34.297 1.00 34.05 186 THR A C 1
ATOM 1310 O O . THR A 1 188 ? -40.976 17.679 -35.264 1.00 35.21 186 THR A O 1
ATOM 1314 N N . THR A 1 189 ? -40.695 17.042 -33.123 1.00 35.09 187 THR A N 1
ATOM 1315 C CA . THR A 1 189 ? -42.119 16.970 -32.829 1.00 37.73 187 THR A CA 1
ATOM 1316 C C . THR A 1 189 ? -42.566 18.246 -32.112 1.00 40.07 187 THR A C 1
ATOM 1317 O O . THR A 1 189 ? -43.762 18.470 -31.915 1.00 41.50 187 THR A O 1
ATOM 1321 N N . GLY A 1 190 ? -41.598 19.084 -31.741 1.00 39.39 188 GLY A N 1
ATOM 1322 C CA . GLY A 1 190 ? -41.871 20.337 -31.060 1.00 37.58 188 GLY A CA 1
ATOM 1323 C C . GLY A 1 190 ? -41.195 21.521 -31.726 1.00 37.37 188 GLY A C 1
ATOM 1324 O O . GLY A 1 190 ? -41.707 22.065 -32.704 1.00 39.09 188 GLY A O 1
ATOM 1325 N N . LYS A 1 191 ? -40.036 21.905 -31.196 1.00 35.28 189 LYS A N 1
ATOM 1326 C CA . LYS A 1 191 ? -39.330 23.101 -31.644 1.00 36.64 189 LYS A CA 1
ATOM 1327 C C . LYS A 1 191 ? -37.868 22.830 -31.982 1.00 35.98 189 LYS A C 1
ATOM 1328 O O . LYS A 1 191 ? -37.315 21.782 -31.638 1.00 32.35 189 LYS A O 1
ATOM 1334 N N . VAL A 1 192 ? -37.265 23.794 -32.674 1.00 35.31 190 VAL A N 1
ATOM 1335 C CA . VAL A 1 192 ? -35.827 23.827 -32.910 1.00 34.74 190 VAL A CA 1
ATOM 1336 C C . VAL A 1 192 ? -35.273 25.096 -32.272 1.00 35.29 190 VAL A C 1
ATOM 1337 O O . VAL A 1 192 ? -35.842 26.177 -32.435 1.00 32.30 190 VAL A O 1
ATOM 1341 N N . TYR A 1 193 ? -34.169 24.957 -31.545 1.00 36.49 191 TYR A N 1
ATOM 1342 C CA . TYR A 1 193 ? -33.542 26.084 -30.865 1.00 37.64 191 TYR A CA 1
ATOM 1343 C C . TYR A 1 193 ? -32.168 26.371 -31.450 1.00 35.20 191 TYR A C 1
ATOM 1344 O O . TYR A 1 193 ? -31.292 25.505 -31.448 1.00 31.54 191 TYR A O 1
ATOM 1353 N N . VAL A 1 194 ? -31.994 27.589 -31.958 1.00 33.59 192 VAL A N 1
ATOM 1354 C CA . VAL A 1 194 ? -30.704 28.032 -32.466 1.00 34.33 192 VAL A CA 1
ATOM 1355 C C . VAL A 1 194 ? -29.980 28.801 -31.369 1.00 35.65 192 VAL A C 1
ATOM 1356 O O . VAL A 1 194 ? -30.360 29.921 -31.027 1.00 37.78 192 VAL A O 1
ATOM 1360 N N . CYS A 1 195 ? -28.941 28.184 -30.816 1.00 34.71 193 CYS A N 1
ATOM 1361 C CA . CYS A 1 195 ? -28.159 28.796 -29.752 1.00 36.17 193 CYS A CA 1
ATOM 1362 C C . CYS A 1 195 ? -27.057 29.649 -30.368 1.00 35.06 193 CYS A C 1
ATOM 1363 O O . CYS A 1 195 ? -26.129 29.126 -30.985 1.00 34.72 193 CYS A O 1
ATOM 1366 N N . LYS A 1 196 ? -27.174 30.963 -30.198 1.00 35.48 194 LYS A N 1
ATOM 1367 C CA . LYS A 1 196 ? -26.301 31.917 -30.870 1.00 35.79 194 LYS A CA 1
ATOM 1368 C C . LYS A 1 196 ? -25.936 33.083 -29.961 1.00 37.77 194 LYS A C 1
ATOM 1369 O O . LYS A 1 196 ? -26.505 33.246 -28.881 1.00 38.96 194 LYS A O 1
ATOM 1375 N N . LYS A 1 197 ? -24.975 33.885 -30.407 1.00 39.40 195 LYS A N 1
ATOM 1376 C CA . LYS A 1 197 ? -24.670 35.155 -29.764 1.00 42.18 195 LYS A CA 1
ATOM 1377 C C . LYS A 1 197 ? -25.581 36.228 -30.353 1.00 43.29 195 LYS A C 1
ATOM 1378 O O . LYS A 1 197 ? -26.506 35.915 -31.102 1.00 39.95 195 LYS A O 1
ATOM 1384 N N . GLY A 1 198 ? -25.327 37.487 -30.012 1.00 45.57 196 GLY A N 1
ATOM 1385 C CA . GLY A 1 198 ? -26.131 38.585 -30.515 1.00 48.63 196 GLY A CA 1
ATOM 1386 C C . GLY A 1 198 ? -26.061 38.743 -32.022 1.00 49.78 196 GLY A C 1
ATOM 1387 O O . GLY A 1 198 ? -27.031 39.164 -32.652 1.00 50.66 196 GLY A O 1
ATOM 1388 N N . THR A 1 199 ? -24.911 38.406 -32.596 1.00 49.96 197 THR A N 1
ATOM 1389 C CA . THR A 1 199 ? -24.679 38.560 -34.029 1.00 49.04 197 THR A CA 1
ATOM 1390 C C . THR A 1 199 ? -25.769 37.889 -34.859 1.00 46.19 197 THR A C 1
ATOM 1391 O O . THR A 1 199 ? -26.064 36.707 -34.680 1.00 45.72 197 THR A O 1
ATOM 1395 N N . SER A 1 200 ? -26.359 38.658 -35.770 1.00 44.49 198 SER A N 1
ATOM 1396 C CA . SER A 1 200 ? -27.488 38.191 -36.568 1.00 45.18 198 SER A CA 1
ATOM 1397 C C . SER A 1 200 ? -27.118 37.004 -37.458 1.00 44.62 198 SER A C 1
ATOM 1398 O O . SER A 1 200 ? -25.967 36.863 -37.876 1.00 44.66 198 SER A O 1
ATOM 1401 N N . LEU A 1 201 ? -28.109 36.157 -37.733 1.00 40.71 199 LEU A N 1
ATOM 1402 C CA . LEU A 1 201 ? -27.943 34.994 -38.603 1.00 37.39 199 LEU A CA 1
ATOM 1403 C C . LEU A 1 201 ? -29.114 34.871 -39.570 1.00 39.06 199 LEU A C 1
ATOM 1404 O O . LEU A 1 201 ? -30.179 35.445 -39.333 1.00 40.58 199 LEU A O 1
ATOM 1409 N N . PRO A 1 202 ? -28.925 34.116 -40.664 1.00 38.83 200 PRO A N 1
ATOM 1410 C CA . PRO A 1 202 ? -30.063 33.754 -41.515 1.00 39.63 200 PRO A CA 1
ATOM 1411 C C . PRO A 1 202 ? -31.165 33.079 -40.704 1.00 39.05 200 PRO A C 1
ATOM 1412 O O . PRO A 1 202 ? -30.872 32.237 -39.852 1.00 38.35 200 PRO A O 1
ATOM 1416 N N . ARG A 1 203 ? -32.412 33.448 -40.973 1.00 40.55 201 ARG A N 1
ATOM 1417 C CA . ARG A 1 203 ? -33.539 33.046 -40.139 1.00 38.99 201 ARG A CA 1
ATOM 1418 C C . ARG A 1 203 ? -34.488 32.124 -40.886 1.00 37.11 201 ARG A C 1
ATOM 1419 O O . ARG A 1 203 ? -34.883 32.405 -42.019 1.00 36.45 201 ARG A O 1
ATOM 1427 N N . SER A 1 204 ? -34.852 31.021 -40.246 1.00 35.24 202 SER A N 1
ATOM 1428 C CA . SER A 1 204 ? -35.886 30.150 -40.778 1.00 36.11 202 SER A CA 1
ATOM 1429 C C . SER A 1 204 ? -37.241 30.826 -40.629 1.00 36.29 202 SER A C 1
ATOM 1430 O O . SER A 1 204 ? -37.519 31.456 -39.608 1.00 34.99 202 SER A O 1
ATOM 1433 N N . GLN A 1 205 ? -38.080 30.693 -41.649 1.00 37.35 203 GLN A N 1
ATOM 1434 C CA . GLN A 1 205 ? -39.408 31.294 -41.627 1.00 38.46 203 GLN A CA 1
ATOM 1435 C C . GLN A 1 205 ? -40.428 30.402 -40.928 1.00 41.45 203 GLN A C 1
ATOM 1436 O O . GLN A 1 205 ? -41.611 30.733 -40.872 1.00 47.08 203 GLN A O 1
ATOM 1442 N N . GLN A 1 206 ? -39.973 29.272 -40.395 1.00 39.49 204 GLN A N 1
ATOM 1443 C CA . GLN A 1 206 ? -40.871 28.333 -39.732 1.00 37.76 204 GLN A CA 1
ATOM 1444 C C . GLN A 1 206 ? -41.087 28.723 -38.269 1.00 39.27 204 GLN A C 1
ATOM 1445 O O . GLN A 1 206 ? -40.124 28.979 -37.548 1.00 38.05 204 GLN A O 1
ATOM 1451 N N . PRO A 1 207 ? -42.356 28.764 -37.824 1.00 42.95 205 PRO A N 1
ATOM 1452 C CA . PRO A 1 207 ? -42.681 29.313 -36.501 1.00 43.92 205 PRO A CA 1
ATOM 1453 C C . PRO A 1 207 ? -42.203 28.478 -35.308 1.00 41.62 205 PRO A C 1
ATOM 1454 O O . PRO A 1 207 ? -42.171 29.012 -34.199 1.00 41.83 205 PRO A O 1
ATOM 1458 N N . ASN A 1 208 ? -41.849 27.211 -35.515 1.00 40.67 206 ASN A N 1
ATOM 1459 C CA . ASN A 1 208 ? -41.339 26.387 -34.419 1.00 39.78 206 ASN A CA 1
ATOM 1460 C C . ASN A 1 208 ? -39.808 26.372 -34.377 1.00 37.83 206 ASN A C 1
ATOM 1461 O O . ASN A 1 208 ? -39.203 25.500 -33.753 1.00 37.40 206 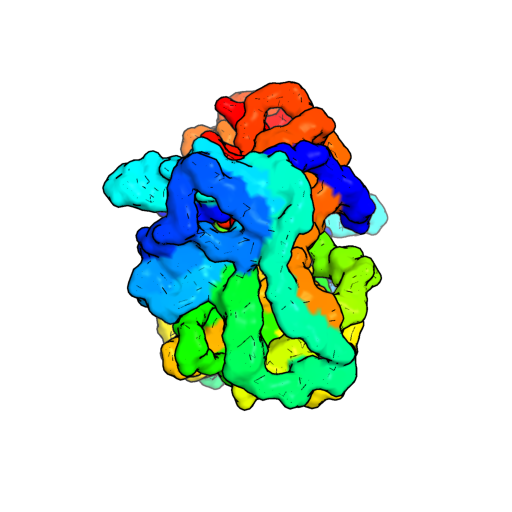ASN A O 1
ATOM 1466 N N . VAL A 1 209 ? -39.194 27.349 -35.041 1.00 37.18 207 VAL A N 1
ATOM 1467 C CA . VAL A 1 209 ? -37.748 27.552 -34.977 1.00 36.41 207 VAL A CA 1
ATOM 1468 C C . VAL A 1 209 ? -37.458 28.853 -34.234 1.00 36.85 207 VAL A C 1
ATOM 1469 O O . VAL A 1 209 ? -37.742 29.940 -34.738 1.00 37.72 207 VAL A O 1
ATOM 1473 N N . GLU A 1 210 ? -36.894 28.728 -33.036 1.00 37.37 208 GLU A N 1
ATOM 1474 C CA . GLU A 1 210 ? -36.622 29.879 -32.181 1.00 41.25 208 GLU A CA 1
ATOM 1475 C C . GLU A 1 210 ? -35.125 30.137 -32.047 1.00 41.29 208 GLU A C 1
ATOM 1476 O O . GLU A 1 210 ? -34.312 29.227 -32.198 1.00 30.28 208 GLU A O 1
ATOM 1482 N N . GLU A 1 211 ? -34.779 31.391 -31.766 1.00 43.51 209 GLU A N 1
ATOM 1483 C CA . GLU A 1 211 ? -33.402 31.786 -31.491 1.00 41.62 209 GLU A CA 1
ATOM 1484 C C . GLU A 1 211 ? -33.219 32.059 -30.002 1.00 41.68 209 GLU A C 1
ATOM 1485 O O . GLU A 1 211 ? -34.001 32.793 -29.400 1.00 45.30 209 GLU A O 1
ATOM 1491 N N . HIS A 1 212 ? -32.188 31.457 -29.419 1.00 41.98 210 HIS A N 1
ATOM 1492 C CA . HIS A 1 212 ? -31.825 31.710 -28.029 1.00 48.35 210 HIS A CA 1
ATOM 1493 C C . HIS A 1 212 ? -30.482 32.425 -27.971 1.00 47.15 210 HIS A C 1
ATOM 1494 O O . HIS A 1 212 ? -29.433 31.835 -28.235 1.00 42.58 210 HIS A O 1
ATOM 1501 N N . VAL A 1 213 ? -30.536 33.707 -27.630 1.00 51.59 211 VAL A N 1
ATOM 1502 C CA . VAL A 1 213 ? -29.361 34.567 -27.640 1.00 54.56 211 VAL A CA 1
ATOM 1503 C C . VAL A 1 213 ? -28.718 34.620 -26.259 1.00 60.43 211 VAL A C 1
ATOM 1504 O O . VAL A 1 213 ? -29.405 34.770 -25.249 1.00 61.79 211 VAL A O 1
ATOM 1508 N N . PHE A 1 214 ? -27.394 34.496 -26.229 1.00 66.24 212 PHE A N 1
ATOM 1509 C CA . PHE A 1 214 ? -26.643 34.488 -24.978 1.00 74.99 212 PHE A CA 1
ATOM 1510 C C . PHE A 1 214 ? -26.001 35.840 -24.688 1.00 81.17 212 PHE A C 1
ATOM 1511 O O . PHE A 1 214 ? -25.815 36.660 -25.587 1.00 81.26 212 PHE A O 1
ATOM 1519 N N . ASP A 1 215 ? -25.665 36.058 -23.420 1.00 87.50 213 ASP A N 1
ATOM 1520 C CA . ASP A 1 215 ? -25.026 37.296 -22.990 1.00 93.39 213 ASP A CA 1
ATOM 1521 C C . ASP A 1 215 ? -24.224 37.073 -21.712 1.00 95.14 213 ASP A C 1
ATOM 1522 O O . ASP A 1 215 ? -24.154 35.956 -21.197 1.00 94.41 213 ASP A O 1
ATOM 1527 N N . HIS A 1 228 ? -19.370 26.087 -23.825 1.00 80.46 226 HIS A N 1
ATOM 1528 C CA . HIS A 1 228 ? -19.899 24.939 -23.098 1.00 80.12 226 HIS A CA 1
ATOM 1529 C C . HIS A 1 228 ? -21.400 25.084 -22.850 1.00 75.85 226 HIS A C 1
ATOM 1530 O O . HIS A 1 228 ? -21.845 26.039 -22.212 1.00 77.08 226 HIS A O 1
ATOM 1537 N N . PHE A 1 229 ? -22.167 24.119 -23.354 1.00 68.28 227 PHE A N 1
ATOM 1538 C CA . PHE A 1 229 ? -23.625 24.203 -23.367 1.00 61.72 227 PHE A CA 1
ATOM 1539 C C . PHE A 1 229 ? -24.295 23.304 -22.331 1.00 59.14 227 PHE A C 1
ATOM 1540 O O . PHE A 1 229 ? -23.779 22.242 -21.977 1.00 58.35 227 PHE A O 1
ATOM 1548 N N . LEU A 1 230 ? -25.456 23.753 -21.863 1.00 56.31 228 LEU A N 1
ATOM 1549 C CA . LEU A 1 230 ? -26.314 22.977 -20.978 1.00 53.60 228 LEU A CA 1
ATOM 1550 C C . LEU A 1 230 ? -27.653 22.755 -21.668 1.00 50.53 228 LEU A C 1
ATOM 1551 O O . LEU A 1 230 ? -28.161 23.649 -22.346 1.00 51.85 228 LEU A O 1
ATOM 1556 N N . TYR A 1 231 ? -28.215 21.563 -21.492 1.00 46.73 229 TYR A N 1
ATOM 1557 C CA . TYR A 1 231 ? -29.472 21.197 -22.133 1.00 42.80 229 TYR A CA 1
ATOM 1558 C C . TYR A 1 231 ? -30.503 20.803 -21.081 1.00 43.24 229 TYR A C 1
ATOM 1559 O O . TYR A 1 231 ? -30.154 20.190 -20.072 1.00 44.28 229 TYR A O 1
ATOM 1568 N N . PRO A 1 232 ? -31.780 21.152 -21.311 1.00 43.04 230 PRO A N 1
ATOM 1569 C CA . PRO A 1 232 ? -32.816 20.819 -20.327 1.00 43.01 230 PRO A CA 1
ATOM 1570 C C . PRO A 1 232 ? -33.127 19.325 -20.293 1.00 40.69 230 PRO A C 1
ATOM 1571 O O . PRO A 1 232 ? -33.108 18.666 -21.333 1.00 38.37 230 PRO A O 1
ATOM 1575 N N . VAL A 1 233 ? -33.405 18.813 -19.098 1.00 43.34 231 VAL A N 1
ATOM 1576 C CA . VAL A 1 233 ? -33.713 17.402 -18.895 1.00 47.07 231 VAL A CA 1
ATOM 1577 C C . VAL A 1 233 ? -35.162 17.236 -18.446 1.00 50.92 231 VAL A C 1
ATOM 1578 O O . VAL A 1 233 ? -35.672 18.036 -17.661 1.00 52.83 231 VAL A O 1
ATOM 1582 N N . SER A 1 234 ? -35.817 16.194 -18.949 1.00 54.15 232 SER A N 1
ATOM 1583 C CA . SER A 1 234 ? -37.178 15.866 -18.540 1.00 60.76 232 SER A CA 1
ATOM 1584 C C . SER A 1 234 ? -37.424 14.367 -18.676 1.00 61.81 232 SER A C 1
ATOM 1585 O O . SER A 1 234 ? -36.853 13.712 -19.546 1.00 59.21 232 SER A O 1
ATOM 1588 N N . ALA A 1 235 ? -38.271 13.828 -17.806 1.00 68.51 233 ALA A N 1
ATOM 1589 C CA . ALA A 1 235 ? -38.597 12.407 -17.837 1.00 73.21 233 ALA A CA 1
ATOM 1590 C C . ALA A 1 235 ? -39.443 12.062 -19.059 1.00 74.80 233 ALA A C 1
ATOM 1591 O O . ALA A 1 235 ? -39.501 10.906 -19.479 1.00 76.05 233 ALA A O 1
ATOM 1593 N N . ASP A 1 236 ? -40.095 13.071 -19.627 1.00 76.01 234 ASP A N 1
ATOM 1594 C CA . ASP A 1 236 ? -40.972 12.871 -20.775 1.00 78.28 234 ASP A CA 1
ATOM 1595 C C . ASP A 1 236 ? -40.198 12.799 -22.089 1.00 73.51 234 ASP A C 1
ATOM 1596 O O . ASP A 1 236 ? -40.486 11.954 -22.938 1.00 72.17 234 ASP A O 1
ATOM 1601 N N . HIS A 1 237 ? -39.213 13.679 -22.243 1.00 71.94 235 HIS A N 1
ATOM 1602 C CA . HIS A 1 237 ? -38.545 13.866 -23.526 1.00 68.70 235 HIS A CA 1
ATOM 1603 C C . HIS A 1 237 ? -37.028 13.818 -23.403 1.00 60.61 235 HIS A C 1
ATOM 1604 O O . HIS A 1 237 ? -36.478 13.828 -22.301 1.00 59.18 235 HIS A O 1
ATOM 1611 N N . VAL A 1 238 ? -36.366 13.762 -24.554 1.00 54.67 236 VAL A N 1
ATOM 1612 C CA . VAL A 1 238 ? -34.914 13.846 -24.628 1.00 50.82 236 VAL A CA 1
ATOM 1613 C C . VAL A 1 238 ? -34.531 14.904 -25.659 1.00 45.29 236 VAL A C 1
ATOM 1614 O O . VAL A 1 238 ? -35.181 15.035 -26.697 1.00 43.35 236 VAL A O 1
ATOM 1618 N N . ALA A 1 239 ? -33.482 15.664 -25.360 1.00 38.73 237 ALA A N 1
ATOM 1619 C CA . ALA A 1 239 ? -33.017 16.713 -26.257 1.00 36.19 237 ALA A CA 1
ATOM 1620 C C . ALA A 1 239 ? -31.954 16.176 -27.210 1.00 34.74 237 ALA A C 1
ATOM 1621 O O . ALA A 1 239 ? -31.114 15.364 -26.817 1.00 35.96 237 ALA A O 1
ATOM 1623 N N . TRP A 1 240 ? -32.014 16.622 -28.463 1.00 32.24 238 TRP A N 1
ATOM 1624 C CA . TRP A 1 240 ? -30.981 16.335 -29.454 1.00 32.25 238 TRP A CA 1
ATOM 1625 C C . TRP A 1 240 ? -30.170 17.597 -29.715 1.00 31.95 238 TRP A C 1
ATOM 1626 O O . TRP A 1 240 ? -30.723 18.697 -29.739 1.00 30.51 238 TRP A O 1
ATOM 1637 N N . SER A 1 241 ? -28.865 17.435 -29.917 1.00 31.31 239 SER A N 1
ATOM 1638 C CA . SER A 1 241 ? -28.003 18.552 -30.285 1.00 31.34 239 SER A CA 1
ATOM 1639 C C . SER A 1 241 ? -27.279 18.254 -31.593 1.00 31.56 239 SER A C 1
ATOM 1640 O O . SER A 1 241 ? -27.010 17.097 -31.922 1.00 33.57 239 SER A O 1
ATOM 1643 N N . ILE A 1 242 ? -26.975 19.316 -32.330 1.00 29.10 240 ILE A N 1
ATOM 1644 C CA . ILE A 1 242 ? -26.290 19.222 -33.613 1.00 29.53 240 ILE A CA 1
ATOM 1645 C C . ILE A 1 242 ? -25.612 20.566 -33.885 1.00 30.23 240 ILE A C 1
ATOM 1646 O O . ILE A 1 242 ? -26.210 21.612 -33.642 1.00 32.18 240 ILE A O 1
ATOM 1651 N N . ASN A 1 243 ? -24.368 20.554 -34.361 1.00 27.30 241 ASN A N 1
ATOM 1652 C CA . ASN A 1 243 ? -23.664 21.816 -34.592 1.00 27.53 241 ASN A CA 1
ATOM 1653 C C . ASN A 1 243 ? -24.040 22.431 -35.936 1.00 24.59 241 ASN A C 1
ATOM 1654 O O . ASN A 1 243 ? -24.566 21.756 -36.822 1.00 24.10 241 ASN A O 1
ATOM 1659 N N . TYR A 1 244 ? -23.766 23.723 -36.070 1.00 26.75 242 TYR A N 1
ATOM 1660 C CA . TYR A 1 244 ? -24.217 24.503 -37.217 1.00 25.63 242 TYR A CA 1
ATOM 1661 C C . TYR A 1 244 ? -23.701 23.974 -38.554 1.00 25.53 242 TYR A C 1
ATOM 1662 O O . TYR A 1 244 ? -24.385 24.097 -39.570 1.00 26.46 242 TYR A O 1
ATOM 1671 N N . GLN A 1 245 ? -22.506 23.387 -38.566 1.00 26.29 243 GLN A N 1
ATOM 1672 C CA . GLN A 1 245 ? -21.919 22.923 -39.821 1.00 27.95 243 GLN A CA 1
ATOM 1673 C C . GLN A 1 245 ? -22.580 21.636 -40.297 1.00 27.92 243 GLN A C 1
ATOM 1674 O O . GLN A 1 245 ? -22.648 21.375 -41.498 1.00 27.63 243 GLN A O 1
ATOM 1680 N N . ASP A 1 246 ? -23.067 20.832 -39.359 1.00 28.78 244 ASP A N 1
ATOM 1681 C CA . ASP A 1 246 ? -23.840 19.649 -39.714 1.00 28.20 244 ASP A CA 1
ATOM 1682 C C . ASP A 1 246 ? -25.233 20.051 -40.199 1.00 27.33 244 ASP A C 1
ATOM 1683 O O . ASP A 1 246 ? -25.792 19.414 -41.089 1.00 29.09 244 ASP A O 1
ATOM 1688 N N . VAL A 1 247 ? -25.790 21.111 -39.624 1.00 27.22 245 VAL A N 1
ATOM 1689 C CA . VAL A 1 247 ? -27.070 21.632 -40.096 1.00 26.51 245 VAL A CA 1
ATOM 1690 C C . VAL A 1 247 ? -26.942 22.086 -41.549 1.00 30.48 245 VAL A C 1
ATOM 1691 O O . VAL A 1 247 ? -27.846 21.868 -42.356 1.00 31.76 245 VAL A O 1
ATOM 1695 N N . ILE A 1 248 ? -25.814 22.713 -41.874 1.00 29.81 246 ILE A N 1
ATOM 1696 C CA . ILE A 1 248 ? -25.512 23.101 -43.249 1.00 27.87 246 ILE A CA 1
ATOM 1697 C C . ILE A 1 248 ? -25.440 21.866 -44.142 1.00 27.62 246 ILE A C 1
ATOM 1698 O O . ILE A 1 248 ? -25.864 21.897 -45.297 1.00 29.42 246 ILE A O 1
ATOM 1703 N N . ALA A 1 249 ? -24.899 20.780 -43.599 1.00 29.01 247 ALA A N 1
ATOM 1704 C CA . ALA A 1 249 ? -24.772 19.534 -44.348 1.00 29.89 247 ALA A CA 1
ATOM 1705 C C . ALA A 1 249 ? -26.148 18.925 -44.607 1.00 29.92 247 ALA A C 1
ATOM 1706 O O . ALA A 1 249 ? -26.431 18.461 -45.713 1.00 28.60 247 ALA A O 1
ATOM 1708 N N . VAL A 1 250 ? -26.998 18.932 -43.584 1.00 31.09 248 VAL A N 1
ATOM 1709 C CA . VAL A 1 250 ? -28.367 18.443 -43.723 1.00 29.69 248 VAL A CA 1
ATOM 1710 C C . VAL A 1 250 ? -29.085 19.213 -44.824 1.00 32.13 248 VAL A C 1
ATOM 1711 O O . VAL A 1 250 ? -29.749 18.619 -45.670 1.00 33.00 248 VAL A O 1
ATOM 1715 N N . GLY A 1 251 ? -28.945 20.536 -44.811 1.00 34.94 249 GLY A N 1
ATOM 1716 C CA . GLY A 1 251 ? -29.559 21.372 -45.826 1.00 31.95 249 GLY A CA 1
ATOM 1717 C C . GLY A 1 251 ? -29.063 21.019 -47.214 1.00 32.90 249 GLY A C 1
ATOM 1718 O O . GLY A 1 251 ? -29.849 20.878 -48.150 1.00 33.42 249 GLY A O 1
ATOM 1719 N N . GLN A 1 252 ? -27.748 20.871 -47.342 1.00 34.56 250 GLN A N 1
ATOM 1720 C CA . GLN A 1 252 ? -27.134 20.497 -48.610 1.00 34.49 250 GLN A CA 1
ATOM 1721 C C . GLN A 1 252 ? -27.608 19.123 -49.077 1.00 34.61 250 GLN A C 1
ATOM 1722 O O . GLN A 1 252 ? -27.795 18.895 -50.272 1.00 35.68 250 GLN A O 1
ATOM 1728 N N . LEU A 1 253 ? -27.801 18.211 -48.131 1.00 32.32 251 LEU A N 1
ATOM 1729 C CA . LEU A 1 253 ? -28.220 16.854 -48.460 1.00 34.88 251 LEU A CA 1
ATOM 1730 C C . LEU A 1 253 ? -29.575 16.847 -49.161 1.00 35.79 251 LEU A C 1
ATOM 1731 O O . LEU A 1 253 ? -29.742 16.201 -50.195 1.00 36.48 251 LEU A O 1
ATOM 1736 N N . PHE A 1 254 ? -30.538 17.572 -48.600 1.00 36.34 252 PHE A N 1
ATOM 1737 C CA . PHE A 1 254 ? -31.907 17.545 -49.106 1.00 38.01 252 PHE A CA 1
ATOM 1738 C C . PHE A 1 254 ? -32.120 18.467 -50.306 1.00 41.25 252 PHE A C 1
ATOM 1739 O O . PHE A 1 254 ? -33.042 18.257 -51.094 1.00 44.26 252 PHE A O 1
ATOM 1747 N N . LEU A 1 255 ? -31.270 19.481 -50.447 1.00 40.48 253 LEU A N 1
ATOM 1748 C CA . LEU A 1 255 ? -31.363 20.397 -51.582 1.00 41.91 253 LEU A CA 1
ATOM 1749 C C . LEU A 1 255 ? -30.718 19.812 -52.837 1.00 41.37 253 LEU A C 1
ATOM 1750 O O . LEU A 1 255 ? -31.248 19.956 -53.939 1.00 43.00 253 LEU A O 1
ATOM 1755 N N . THR A 1 256 ? -29.576 19.152 -52.661 1.00 40.43 254 THR A N 1
ATOM 1756 C CA . THR A 1 256 ? -28.784 18.656 -53.786 1.00 42.74 254 THR A CA 1
ATOM 1757 C C . THR A 1 256 ? -28.890 17.141 -53.955 1.00 42.20 254 THR A C 1
ATOM 1758 O O . THR A 1 256 ? -28.760 16.625 -55.064 1.00 43.88 254 THR A O 1
ATOM 1762 N N . GLY A 1 257 ? -29.116 16.430 -52.855 1.00 41.18 255 GLY A N 1
ATOM 1763 C CA . GLY A 1 257 ? -29.200 14.980 -52.894 1.00 43.31 255 GLY A CA 1
ATOM 1764 C C . GLY A 1 257 ? -27.840 14.312 -52.788 1.00 42.75 255 GLY A C 1
ATOM 1765 O O . GLY A 1 257 ? -27.708 13.114 -53.040 1.00 44.46 255 GLY A O 1
ATOM 1766 N N . GLU A 1 258 ? -26.830 15.094 -52.415 1.00 43.19 256 GLU A N 1
ATOM 1767 C CA . GLU A 1 258 ? -25.473 14.586 -52.237 1.00 44.01 256 GLU A CA 1
ATOM 1768 C C . GLU A 1 258 ? -24.997 14.829 -50.812 1.00 41.64 256 GLU A C 1
ATOM 1769 O O . GLU A 1 258 ? -25.361 15.827 -50.188 1.00 41.31 256 GLU A O 1
ATOM 1775 N N . LEU A 1 259 ? -24.183 13.913 -50.300 1.00 40.25 257 LEU A N 1
ATOM 1776 C CA . LEU A 1 259 ? -23.568 14.095 -48.995 1.00 37.70 257 LEU A CA 1
ATOM 1777 C C . LEU A 1 259 ? -22.560 15.239 -49.060 1.00 37.40 257 LEU A C 1
ATOM 1778 O O . LEU A 1 259 ? -21.608 15.195 -49.839 1.00 37.91 257 LEU A O 1
ATOM 1783 N N . TYR A 1 260 ? -22.784 16.258 -48.238 1.00 35.76 258 TYR A N 1
ATOM 1784 C CA . TYR A 1 260 ? -21.925 17.435 -48.199 1.00 35.01 258 TYR A CA 1
ATOM 1785 C C . TYR A 1 260 ? -20.897 17.270 -47.088 1.00 33.16 258 TYR A C 1
ATOM 1786 O O . TYR A 1 260 ? -21.238 17.323 -45.906 1.00 30.72 258 TYR A O 1
ATOM 1795 N N . THR A 1 261 ? -19.641 17.071 -47.477 1.00 33.62 259 THR A N 1
ATOM 1796 C CA . THR A 1 261 ? -18.594 16.686 -46.538 1.00 35.71 259 THR A CA 1
ATOM 1797 C C . THR A 1 261 ? -17.569 17.793 -46.296 1.00 38.54 259 THR A C 1
ATOM 1798 O O . THR A 1 261 ? -16.529 17.551 -45.682 1.00 38.89 259 THR A O 1
ATOM 1802 N N . GLN A 1 262 ? -17.855 19.001 -46.773 1.00 39.43 260 GLN A N 1
ATOM 1803 C CA . GLN A 1 262 ? -16.969 20.133 -46.525 1.00 40.42 260 GLN A CA 1
ATOM 1804 C C . GLN A 1 262 ? -16.936 20.479 -45.045 1.00 35.97 260 GLN A C 1
ATOM 1805 O O . GLN A 1 262 ? -17.929 20.328 -44.334 1.00 34.82 260 GLN A O 1
ATOM 1811 N N . ARG A 1 263 ? -15.775 20.938 -44.594 1.00 34.19 261 ARG A N 1
ATOM 1812 C CA . ARG A 1 263 ? -15.594 21.417 -43.234 1.00 34.40 261 ARG A CA 1
ATOM 1813 C C . ARG A 1 263 ? -14.810 22.721 -43.281 1.00 33.33 261 ARG A C 1
ATOM 1814 O O . ARG A 1 263 ? -13.928 22.888 -44.123 1.00 35.23 261 ARG A O 1
ATOM 1822 N N . VAL A 1 264 ? -15.158 23.648 -42.395 1.00 30.65 262 VAL A N 1
ATOM 1823 C CA . VAL A 1 264 ? -14.319 24.806 -42.117 1.00 30.00 262 VAL A CA 1
ATOM 1824 C C . VAL A 1 264 ? -13.885 24.694 -40.666 1.00 30.73 262 VAL A C 1
ATOM 1825 O O . VAL A 1 264 ? -14.704 24.831 -39.755 1.00 29.94 262 VAL A O 1
ATOM 1829 N N . VAL A 1 265 ? -12.598 24.429 -40.458 1.00 30.30 263 VAL A N 1
ATOM 1830 C CA . VAL A 1 265 ? -12.076 24.199 -39.119 1.00 31.41 263 VAL A CA 1
ATOM 1831 C C . VAL A 1 265 ? -11.058 25.261 -38.726 1.00 34.58 263 VAL A C 1
ATOM 1832 O O . VAL A 1 265 ? -10.377 25.842 -39.573 1.00 35.97 263 VAL A O 1
ATOM 1836 N N . SER A 1 266 ? -10.977 25.510 -37.426 1.00 35.06 264 SER A N 1
ATOM 1837 C CA . SER A 1 266 ? -9.981 26.407 -36.866 1.00 35.41 264 SER A CA 1
ATOM 1838 C C . SER A 1 266 ? -8.641 25.687 -36.726 1.00 35.13 264 SER A C 1
ATOM 1839 O O . SER A 1 266 ? -8.549 24.670 -36.039 1.00 34.85 264 SER A O 1
ATOM 1842 N N . LEU A 1 267 ? -7.616 26.206 -37.396 1.00 35.09 265 LEU A N 1
ATOM 1843 C CA . LEU A 1 267 ? -6.254 25.705 -37.246 1.00 35.17 265 LEU A CA 1
ATOM 1844 C C . LEU A 1 267 ? -5.464 26.681 -36.382 1.00 36.10 265 LEU A C 1
ATOM 1845 O O . LEU A 1 267 ? -5.008 27.719 -36.866 1.00 36.46 265 LEU A O 1
ATOM 1850 N N . ALA A 1 268 ? -5.315 26.350 -35.102 1.00 35.97 266 ALA A N 1
ATOM 1851 C CA . ALA A 1 268 ? -4.744 27.277 -34.128 1.00 40.05 266 ALA A CA 1
ATOM 1852 C C . ALA A 1 268 ? -3.692 26.605 -33.254 1.00 41.31 266 ALA A C 1
ATOM 1853 O O . ALA A 1 268 ? -3.476 25.393 -33.332 1.00 39.82 266 ALA A O 1
ATOM 1855 N N . GLY A 1 269 ? -3.047 27.412 -32.418 1.00 42.77 267 GLY A N 1
ATOM 1856 C CA . GLY A 1 269 ? -1.981 26.947 -31.551 1.00 46.32 267 GLY A CA 1
ATOM 1857 C C . GLY A 1 269 ? -0.736 27.784 -31.760 1.00 49.25 267 GLY A C 1
ATOM 1858 O O . GLY A 1 269 ? -0.548 28.350 -32.836 1.00 50.39 267 GLY A O 1
ATOM 1859 N N . PRO A 1 270 ? 0.126 27.867 -30.735 1.00 51.95 268 PRO A N 1
ATOM 1860 C CA . PRO A 1 270 ? 1.298 28.747 -30.801 1.00 53.67 268 PRO A CA 1
ATOM 1861 C C . PRO A 1 270 ? 2.382 28.287 -31.778 1.00 53.39 268 PRO A C 1
ATOM 1862 O O . PRO A 1 270 ? 3.302 29.059 -32.043 1.00 52.66 268 PRO A O 1
ATOM 1866 N N . VAL A 1 271 ? 2.278 27.068 -32.303 1.00 52.91 269 VAL A N 1
ATOM 1867 C CA . VAL A 1 271 ? 3.273 26.561 -33.251 1.00 53.20 269 VAL 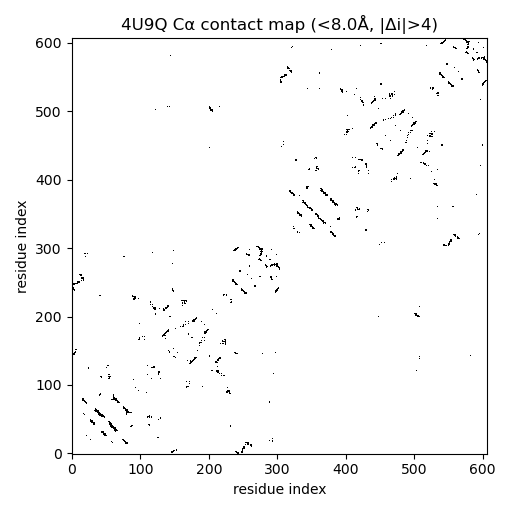A CA 1
ATOM 1868 C C . VAL A 1 271 ? 2.752 26.575 -34.687 1.00 50.82 269 VAL A C 1
ATOM 1869 O O . VAL A 1 271 ? 3.444 26.145 -35.610 1.00 50.37 269 VAL A O 1
ATOM 1873 N N . VAL A 1 272 ? 1.530 27.060 -34.870 1.00 46.86 270 VAL A N 1
ATOM 1874 C CA . VAL A 1 272 ? 0.993 27.277 -36.206 1.00 51.83 270 VAL A CA 1
ATOM 1875 C C . VAL A 1 272 ? 1.494 28.628 -36.710 1.00 53.71 270 VAL A C 1
ATOM 1876 O O . VAL A 1 272 ? 1.380 29.637 -36.014 1.00 46.95 270 VAL A O 1
ATOM 1880 N N . ASN A 1 273 ? 2.061 28.639 -37.913 1.00 56.17 271 ASN A N 1
ATOM 1881 C CA . ASN A 1 273 ? 2.672 29.848 -38.460 1.00 56.66 271 ASN A CA 1
ATOM 1882 C C . ASN A 1 273 ? 1.644 30.909 -38.851 1.00 56.44 271 ASN A C 1
ATOM 1883 O O . ASN A 1 273 ? 1.862 32.102 -38.632 1.00 56.65 271 ASN A O 1
ATOM 1888 N N . LYS A 1 274 ? 0.530 30.467 -39.427 1.00 55.79 272 LYS A N 1
ATOM 1889 C CA . LYS A 1 274 ? -0.552 31.362 -39.825 1.00 55.34 272 LYS A CA 1
ATOM 1890 C C . LYS A 1 274 ? -1.875 30.810 -39.309 1.00 50.19 272 LYS A C 1
ATOM 1891 O O . LYS A 1 274 ? -2.645 30.223 -40.070 1.00 47.56 272 LYS A O 1
ATOM 1897 N N . PRO A 1 275 ? -2.137 30.985 -38.004 1.00 50.09 273 PRO A N 1
ATOM 1898 C CA . PRO A 1 275 ? -3.388 30.500 -37.412 1.00 46.43 273 PRO A CA 1
ATOM 1899 C C . PRO A 1 275 ? -4.599 31.130 -38.090 1.00 42.00 273 PRO A C 1
ATOM 1900 O O . PRO A 1 275 ? -4.670 32.353 -38.195 1.00 42.39 273 PRO A O 1
ATOM 1904 N N . ARG A 1 276 ? -5.529 30.302 -38.555 1.00 40.07 274 ARG A N 1
ATOM 1905 C CA . ARG A 1 276 ? -6.653 30.787 -39.345 1.00 39.44 274 ARG A CA 1
ATOM 1906 C C . ARG A 1 276 ? -7.704 29.700 -39.554 1.00 39.10 274 ARG A C 1
ATOM 1907 O O . ARG A 1 276 ? -7.621 28.621 -38.967 1.00 38.39 274 ARG A O 1
ATOM 1915 N N . LEU A 1 277 ? -8.693 30.003 -40.391 1.00 38.53 275 LEU A N 1
ATOM 1916 C CA . LEU A 1 277 ? -9.712 29.037 -40.792 1.00 38.52 275 LEU A CA 1
ATOM 1917 C C . LEU A 1 277 ? -9.334 28.411 -42.128 1.00 39.42 275 LEU A C 1
ATOM 1918 O O . LEU A 1 277 ? -9.011 29.124 -43.079 1.00 40.55 275 LEU A O 1
ATOM 1923 N N . VAL A 1 278 ? -9.385 27.083 -42.199 1.00 39.43 276 VAL A N 1
ATOM 1924 C CA . VAL A 1 278 ? -9.052 26.368 -43.427 1.00 38.93 276 VAL A CA 1
ATOM 1925 C C . VAL A 1 278 ? -10.177 25.424 -43.836 1.00 35.59 276 VAL A C 1
ATOM 1926 O O . VAL A 1 278 ? -10.855 24.838 -42.990 1.00 34.57 276 VAL A O 1
ATOM 1930 N N . ARG A 1 279 ? -10.376 25.297 -45.144 1.00 36.81 277 ARG A N 1
ATOM 1931 C CA . ARG A 1 279 ? -11.341 24.356 -45.693 1.00 39.21 277 ARG A CA 1
ATOM 1932 C C . ARG A 1 279 ? -10.741 22.956 -45.745 1.00 38.74 277 ARG A C 1
ATOM 1933 O O . ARG A 1 279 ? -9.589 22.781 -46.145 1.00 39.17 277 ARG A O 1
ATOM 1941 N N . THR A 1 280 ? -11.524 21.965 -45.336 1.00 39.78 278 THR A N 1
ATOM 1942 C CA . THR A 1 280 ? -11.090 20.575 -45.405 1.00 41.30 278 THR A CA 1
ATOM 1943 C C . THR A 1 280 ? -12.293 19.640 -45.510 1.00 38.56 278 THR A C 1
ATOM 1944 O O . THR A 1 280 ? -13.423 20.085 -45.723 1.00 37.44 278 THR A O 1
ATOM 1948 N N . VAL A 1 281 ? -12.033 18.345 -45.363 1.00 39.18 279 VAL A N 1
ATOM 1949 C CA . VAL A 1 281 ? -13.055 17.313 -45.498 1.00 39.99 279 VAL A CA 1
ATOM 1950 C C . VAL A 1 281 ? -13.232 16.589 -44.167 1.00 37.44 279 VAL A C 1
ATOM 1951 O O . VAL A 1 281 ? -12.299 16.520 -43.367 1.00 37.50 279 VAL A O 1
ATOM 1955 N N . MET A 1 282 ? -14.430 16.065 -43.929 1.00 36.44 280 MET A N 1
ATOM 1956 C CA . MET A 1 282 ? -14.698 15.286 -42.726 1.00 37.20 280 MET A CA 1
ATOM 1957 C C . MET A 1 282 ? -13.675 14.164 -42.576 1.00 34.10 280 MET A C 1
ATOM 1958 O O . MET A 1 282 ? -13.349 13.479 -43.545 1.00 34.22 280 MET A O 1
ATOM 1963 N N . GLY A 1 283 ? -13.163 13.990 -41.361 1.00 33.19 281 GLY A N 1
ATOM 1964 C CA . GLY A 1 283 ? -12.237 12.910 -41.070 1.00 34.31 281 GLY A CA 1
ATOM 1965 C C . GLY A 1 283 ? -10.881 13.065 -41.730 1.00 34.70 281 GLY A C 1
ATOM 1966 O O . GLY A 1 283 ? -10.166 12.083 -41.914 1.00 36.42 281 GLY A O 1
ATOM 1967 N N . ALA A 1 284 ? -10.518 14.298 -42.074 1.00 34.15 282 ALA A N 1
ATOM 1968 C CA . ALA A 1 284 ? -9.262 14.565 -42.772 1.00 36.22 282 ALA A CA 1
ATOM 1969 C C . ALA A 1 284 ? -8.047 14.115 -41.964 1.00 34.88 282 ALA A C 1
ATOM 1970 O O . ALA A 1 284 ? -8.020 14.247 -40.741 1.00 34.50 282 ALA A O 1
ATOM 1972 N N . SER A 1 285 ? -7.049 13.571 -42.656 1.00 36.78 283 SER A N 1
ATOM 1973 C CA . SER A 1 285 ? -5.762 13.272 -42.036 1.00 38.53 283 SER A CA 1
ATOM 1974 C C . SER A 1 285 ? -5.169 14.552 -41.467 1.00 38.43 283 SER A C 1
ATOM 1975 O O . SER A 1 285 ? -4.923 15.505 -42.204 1.00 38.51 283 SER A O 1
ATOM 1978 N N . LEU A 1 286 ? -4.944 14.575 -40.158 1.00 38.45 284 LEU A N 1
ATOM 1979 C CA . LEU A 1 286 ? -4.494 15.791 -39.492 1.00 43.81 284 LEU A CA 1
ATOM 1980 C C . LEU A 1 286 ? -2.992 16.005 -39.650 1.00 48.13 284 LEU A C 1
ATOM 1981 O O . LEU A 1 286 ? -2.510 17.131 -39.551 1.00 46.93 284 LEU A O 1
ATOM 1986 N N . GLU A 1 287 ? -2.252 14.930 -39.897 1.00 51.57 285 GLU A N 1
ATOM 1987 C CA . GLU A 1 287 ? -0.821 15.051 -40.140 1.00 56.35 285 GLU A CA 1
ATOM 1988 C C . GLU A 1 287 ? -0.574 15.625 -41.530 1.00 56.11 285 GLU A C 1
ATOM 1989 O O . GLU A 1 287 ? 0.412 16.326 -41.755 1.00 59.26 285 GLU A O 1
ATOM 1995 N N . GLN A 1 288 ? -1.479 15.331 -42.457 1.00 52.54 286 GLN A N 1
ATOM 1996 C CA . GLN A 1 288 ? -1.400 15.889 -43.801 1.00 51.52 286 GLN A CA 1
ATOM 1997 C C . GLN A 1 288 ? -1.925 17.321 -43.819 1.00 50.27 286 GLN A C 1
ATOM 1998 O O . GLN A 1 288 ? -1.448 18.159 -44.585 1.00 48.41 286 GLN A O 1
ATOM 2004 N N . LEU A 1 289 ? -2.903 17.600 -42.964 1.00 48.19 287 LEU A N 1
ATOM 2005 C CA . LEU A 1 289 ? -3.513 18.922 -42.908 1.00 46.51 287 LEU A CA 1
ATOM 2006 C C . LEU A 1 289 ? -2.538 19.975 -42.385 1.00 45.99 287 LEU A C 1
ATOM 2007 O O . LEU A 1 289 ? -2.546 21.116 -42.848 1.00 44.72 287 LEU A O 1
ATOM 2012 N N . VAL A 1 290 ? -1.700 19.591 -41.425 1.00 51.82 288 VAL A N 1
ATOM 2013 C CA . VAL A 1 290 ? -0.764 20.530 -40.809 1.00 53.25 288 VAL A CA 1
ATOM 2014 C C . VAL A 1 290 ? 0.607 20.506 -41.479 1.00 57.33 288 VAL A C 1
ATOM 2015 O O . VAL A 1 290 ? 1.534 21.173 -41.024 1.00 59.74 288 VAL A O 1
ATOM 2019 N N . ASP A 1 291 ? 0.741 19.736 -42.553 1.00 59.87 289 ASP A N 1
ATOM 2020 C CA . ASP A 1 291 ? 2.019 19.633 -43.248 1.00 65.22 289 ASP A CA 1
ATOM 2021 C C . ASP A 1 291 ? 2.410 20.991 -43.830 1.00 65.83 289 ASP A C 1
ATOM 2022 O O . ASP A 1 291 ? 1.654 21.587 -44.596 1.00 66.08 289 ASP A O 1
ATOM 2027 N N . SER A 1 292 ? 3.589 21.474 -43.444 1.00 66.26 290 SER A N 1
ATOM 2028 C CA . SER A 1 292 ? 4.098 22.776 -43.878 1.00 69.00 290 SER A CA 1
ATOM 2029 C C . SER A 1 292 ? 3.244 23.921 -43.333 1.00 65.10 290 SER A C 1
ATOM 2030 O O . SER A 1 292 ? 3.148 24.982 -43.949 1.00 66.53 290 SER A O 1
ATOM 2033 N N . GLU A 1 293 ? 2.629 23.688 -42.176 1.00 60.49 291 GLU A N 1
ATOM 2034 C CA . GLU A 1 293 ? 1.860 24.711 -41.471 1.00 59.14 291 GLU A CA 1
ATOM 2035 C C . GLU A 1 293 ? 2.496 25.017 -40.119 1.00 60.07 291 GLU A C 1
ATOM 2036 O O . GLU A 1 293 ? 2.257 26.074 -39.533 1.00 52.89 291 GLU A O 1
ATOM 2042 N N . ILE A 1 294 ? 3.314 24.086 -39.638 1.00 53.41 292 ILE A N 1
ATOM 2043 C CA . ILE A 1 294 ? 3.828 24.128 -38.274 1.00 57.72 292 ILE A CA 1
ATOM 2044 C C . ILE A 1 294 ? 5.301 24.526 -38.233 1.00 59.49 292 ILE A C 1
ATOM 2045 O O . ILE A 1 294 ? 6.052 24.277 -39.176 1.00 60.41 292 ILE A O 1
ATOM 2050 N N . MET A 1 295 ? 5.701 25.156 -37.134 1.00 59.04 293 MET A N 1
ATOM 2051 C CA . MET A 1 295 ? 7.101 25.469 -36.898 1.00 61.96 293 MET A CA 1
ATOM 2052 C C . MET A 1 295 ? 7.872 24.179 -36.630 1.00 62.89 293 MET A C 1
ATOM 2053 O O . MET A 1 295 ? 7.315 23.237 -36.066 1.00 61.32 293 MET A O 1
ATOM 2058 N N . PRO A 1 296 ? 9.153 24.124 -37.038 1.00 65.98 294 PRO A N 1
ATOM 2059 C CA . PRO A 1 296 ? 9.981 22.954 -36.718 1.00 68.83 294 PRO A CA 1
ATOM 2060 C C . PRO A 1 296 ? 10.003 22.636 -35.227 1.00 71.23 294 PRO A C 1
ATOM 2061 O O . PRO A 1 296 ? 9.698 23.498 -34.401 1.00 70.71 294 PRO A O 1
ATOM 2065 N N . GLY A 1 297 ? 10.369 21.401 -34.900 1.00 74.40 295 GLY A N 1
ATOM 2066 C CA . GLY A 1 297 ? 10.277 20.896 -33.543 1.00 77.80 295 GLY A CA 1
ATOM 2067 C C . GLY A 1 297 ? 9.136 19.904 -33.451 1.00 77.63 295 GLY A C 1
ATOM 2068 O O . GLY A 1 297 ? 8.307 19.822 -34.359 1.00 76.43 295 GLY A O 1
ATOM 2069 N N . GLU A 1 298 ? 9.091 19.150 -32.357 1.00 76.34 296 GLU A N 1
ATOM 2070 C CA . GLU A 1 298 ? 8.069 18.126 -32.182 1.00 76.75 296 GLU A CA 1
ATOM 2071 C C . GLU A 1 298 ? 6.867 18.693 -31.437 1.00 73.23 296 GLU A C 1
ATOM 2072 O O . GLU A 1 298 ? 7.016 19.476 -30.497 1.00 72.57 296 GLU A O 1
ATOM 2078 N N . VAL A 1 299 ? 5.679 18.278 -31.869 1.00 70.13 297 VAL A N 1
ATOM 2079 C CA . VAL A 1 299 ? 4.431 18.914 -31.461 1.00 67.45 297 VAL A CA 1
ATOM 2080 C C . VAL A 1 299 ? 3.352 17.907 -31.066 1.00 67.66 297 VAL A C 1
ATOM 2081 O O . VAL A 1 299 ? 3.423 16.732 -31.430 1.00 69.04 297 VAL A O 1
ATOM 2085 N N . ARG A 1 300 ? 2.361 18.385 -30.314 1.00 67.28 298 ARG A N 1
ATOM 2086 C CA . ARG A 1 300 ? 1.157 17.611 -30.021 1.00 66.53 298 ARG A CA 1
ATOM 2087 C C . ARG A 1 300 ? 0.010 18.134 -30.878 1.00 60.93 298 ARG A C 1
ATOM 2088 O O . ARG A 1 300 ? -0.473 19.247 -30.666 1.00 59.37 298 ARG A O 1
ATOM 2096 N N . ILE A 1 301 ? -0.414 17.337 -31.852 1.00 57.45 299 ILE A N 1
ATOM 2097 C CA . ILE A 1 301 ? -1.600 17.656 -32.637 1.00 54.06 299 ILE A CA 1
ATOM 2098 C C . ILE A 1 301 ? -2.835 17.163 -31.889 1.00 51.70 299 ILE A C 1
ATOM 2099 O O . ILE A 1 301 ? -2.850 16.042 -31.378 1.00 53.61 299 ILE A O 1
ATOM 2104 N N . ILE A 1 302 ? -3.863 18.004 -31.830 1.00 48.66 300 ILE A N 1
ATOM 2105 C CA . ILE A 1 302 ? -5.094 17.669 -31.122 1.00 46.08 300 ILE A CA 1
ATOM 2106 C C . ILE A 1 302 ? -6.312 17.922 -32.000 1.00 42.84 300 ILE A C 1
ATOM 2107 O O . ILE A 1 302 ? -6.458 18.995 -32.587 1.00 43.01 300 ILE A O 1
ATOM 2112 N N . SER A 1 303 ? -7.182 16.921 -32.081 1.00 41.47 301 SER A N 1
ATOM 2113 C CA . SER A 1 303 ? -8.446 17.049 -32.792 1.00 40.80 301 SER A CA 1
ATOM 2114 C C . SER A 1 303 ? -9.492 17.638 -31.851 1.00 40.12 301 SER A C 1
ATOM 2115 O O . SER A 1 303 ? -9.821 17.038 -30.828 1.00 42.33 301 SER A O 1
ATOM 2118 N N . GLY A 1 304 ? -9.999 18.817 -32.195 1.00 39.31 302 GLY A N 1
ATOM 2119 C CA . GLY A 1 304 ? -10.963 19.512 -31.361 1.00 41.68 302 GLY A CA 1
ATOM 2120 C C . GLY A 1 304 ? -10.301 20.581 -30.513 1.00 45.96 302 GLY A C 1
ATOM 2121 O O . GLY A 1 304 ? -9.196 21.035 -30.819 1.00 45.96 302 GLY A O 1
ATOM 2122 N N . SER A 1 305 ? -10.977 20.984 -29.443 1.00 49.21 303 SER A N 1
ATOM 2123 C CA . SER A 1 305 ? -10.463 22.028 -28.567 1.00 53.56 303 SER A CA 1
ATOM 2124 C C . SER A 1 305 ? -9.248 21.532 -27.793 1.00 57.68 303 SER A C 1
ATOM 2125 O O . SER A 1 305 ? -9.060 20.328 -27.618 1.00 58.72 303 SER A O 1
ATOM 2128 N N . VAL A 1 306 ? -8.426 22.471 -27.336 1.00 61.62 304 VAL A N 1
ATOM 2129 C CA . VAL A 1 306 ? -7.217 22.143 -26.591 1.00 66.99 304 VAL A CA 1
ATOM 2130 C C . VAL A 1 306 ? -7.549 21.367 -25.321 1.00 72.20 304 VAL A C 1
ATOM 2131 O O . VAL A 1 306 ? -6.828 20.442 -24.944 1.00 71.52 304 VAL A O 1
ATOM 2135 N N . LEU A 1 307 ? -8.649 21.739 -24.673 1.00 77.48 305 LEU A N 1
ATOM 2136 C CA . LEU A 1 307 ? -8.973 21.213 -23.352 1.00 83.67 305 LEU A CA 1
ATOM 2137 C C . LEU A 1 307 ? -9.997 20.079 -23.403 1.00 90.46 305 LEU A C 1
ATOM 2138 O O . LEU A 1 307 ? -10.055 19.255 -22.489 1.00 95.80 305 LEU A O 1
ATOM 2143 N N . SER A 1 308 ? -10.797 20.039 -24.467 1.00 92.81 306 SER A N 1
ATOM 2144 C CA . SER A 1 308 ? -11.816 19.003 -24.624 1.00 97.07 306 SER A CA 1
ATOM 2145 C C . SER A 1 308 ? -11.702 18.299 -25.977 1.00 92.82 306 SER A C 1
ATOM 2146 O O . SER A 1 308 ? -12.712 18.015 -26.624 1.00 95.69 306 SER A O 1
ATOM 2149 N N . GLY A 1 309 ? -10.468 18.023 -26.390 1.00 87.85 307 GLY A N 1
ATOM 2150 C CA . GLY A 1 309 ? -10.202 17.296 -27.620 1.00 82.48 307 GLY A CA 1
ATOM 2151 C C . GLY A 1 309 ? -9.506 15.979 -27.331 1.00 76.81 307 GLY A C 1
ATOM 2152 O O . GLY A 1 309 ? -9.337 15.607 -26.169 1.00 77.98 307 GLY A O 1
ATOM 2153 N N . THR A 1 310 ? -9.102 15.277 -28.387 1.00 68.87 308 THR A N 1
ATOM 2154 C CA . THR A 1 310 ? -8.396 14.007 -28.248 1.00 65.97 308 THR A CA 1
ATOM 2155 C C . THR A 1 310 ? -7.044 14.066 -28.948 1.00 63.07 308 THR A C 1
ATOM 2156 O O . THR A 1 310 ? -6.878 14.773 -29.943 1.00 59.40 308 THR A O 1
ATOM 2160 N N . LYS A 1 311 ? -6.080 13.320 -28.416 1.00 64.98 309 LYS A N 1
ATOM 2161 C CA . LYS A 1 311 ? -4.728 13.316 -28.957 1.00 65.23 309 LYS A CA 1
ATOM 2162 C C . LYS A 1 311 ? -4.707 12.683 -30.346 1.00 63.72 309 LYS A C 1
ATOM 2163 O O . LYS A 1 311 ? -4.873 11.472 -30.494 1.00 64.23 309 LYS A O 1
ATOM 2169 N N . ALA A 1 312 ? -4.510 13.518 -31.360 1.00 60.66 310 ALA A N 1
ATOM 2170 C CA . ALA A 1 312 ? -4.478 13.062 -32.744 1.00 60.12 310 ALA A CA 1
ATOM 2171 C C . ALA A 1 312 ? -3.128 12.437 -33.070 1.00 60.71 310 ALA A C 1
ATOM 2172 O O . ALA A 1 312 ? -2.242 13.102 -33.610 1.00 61.12 310 ALA A O 1
ATOM 2174 N N . THR A 1 313 ? -2.981 11.158 -32.737 1.00 60.32 311 THR A N 1
ATOM 2175 C CA . THR A 1 313 ? -1.721 10.451 -32.933 1.00 61.58 311 THR A CA 1
ATOM 2176 C C . THR A 1 313 ? -1.948 9.074 -33.553 1.00 60.02 311 THR A C 1
ATOM 2177 O O . THR A 1 313 ? -2.918 8.384 -33.234 1.00 57.16 311 THR A O 1
ATOM 2181 N N . GLY A 1 314 ? -1.040 8.693 -34.448 1.00 55.65 312 GLY A N 1
ATOM 2182 C CA . GLY A 1 314 ? -1.064 7.389 -35.086 1.00 55.56 312 GLY A CA 1
ATOM 2183 C C . GLY A 1 314 ? -2.404 7.057 -35.722 1.00 52.72 312 GLY A C 1
ATOM 2184 O O . GLY A 1 314 ? -2.830 7.742 -36.653 1.00 50.78 312 GLY A O 1
ATOM 2185 N N . PRO A 1 315 ? -3.078 6.001 -35.231 1.00 52.97 313 PRO A N 1
ATOM 2186 C CA . PRO A 1 315 ? -4.365 5.615 -35.824 1.00 50.20 313 PRO A CA 1
ATOM 2187 C C . PRO A 1 315 ? -5.499 6.603 -35.534 1.00 44.76 313 PRO A C 1
ATOM 2188 O O . PRO A 1 315 ? -6.565 6.493 -36.143 1.00 41.13 313 PRO A O 1
ATOM 2192 N N . HIS A 1 316 ? -5.269 7.551 -34.628 1.00 45.02 314 HIS A N 1
ATOM 2193 C CA . HIS A 1 316 ? -6.286 8.539 -34.271 1.00 45.02 314 HIS A CA 1
ATOM 2194 C C . HIS A 1 316 ? -6.020 9.909 -34.900 1.00 45.62 314 HIS A C 1
ATOM 2195 O O . HIS A 1 316 ? -6.739 10.871 -34.623 1.00 45.07 314 HIS A O 1
ATOM 2202 N N . ALA A 1 317 ? -4.997 10.000 -35.748 1.00 46.73 315 ALA A N 1
ATOM 2203 C CA . ALA A 1 317 ? -4.588 11.283 -36.323 1.00 45.19 315 ALA A CA 1
ATOM 2204 C C . ALA A 1 317 ? -5.548 11.747 -37.420 1.00 42.28 315 ALA A C 1
ATOM 2205 O O . ALA A 1 317 ? -5.138 11.991 -38.554 1.00 42.36 315 ALA A O 1
ATOM 2207 N N . TYR A 1 318 ? -6.825 11.874 -37.070 1.00 41.41 316 TYR A N 1
ATOM 2208 C CA . TYR A 1 318 ? -7.853 12.263 -38.029 1.00 39.08 316 TYR A CA 1
ATOM 2209 C C . TYR A 1 318 ? -8.893 13.145 -37.352 1.00 38.44 316 TYR A C 1
ATOM 2210 O O . TYR A 1 318 ? -9.106 13.051 -36.144 1.00 38.37 316 TYR A O 1
ATOM 2219 N N . LEU A 1 319 ? -9.534 14.005 -38.137 1.00 37.69 317 LEU A N 1
ATOM 2220 C CA . LEU A 1 319 ? -10.503 14.953 -37.601 1.00 38.04 317 LEU A CA 1
ATOM 2221 C C . LEU A 1 319 ? -11.734 14.236 -37.060 1.00 35.35 317 LEU A C 1
ATOM 2222 O O . LEU A 1 319 ? -12.424 13.532 -37.794 1.00 30.71 317 LEU A O 1
ATOM 2227 N N . GLY A 1 320 ? -12.002 14.421 -35.771 1.00 34.20 318 GLY A N 1
ATOM 2228 C CA . GLY A 1 320 ? -13.170 13.835 -35.141 1.00 33.03 318 GLY A CA 1
ATOM 2229 C C . GLY A 1 320 ? -14.461 14.278 -35.800 1.00 34.90 318 GLY A C 1
ATOM 2230 O O . GLY A 1 320 ? -14.548 15.386 -36.335 1.00 35.78 318 GLY A O 1
ATOM 2231 N N . ARG A 1 321 ? -15.465 13.406 -35.762 1.00 33.39 319 ARG A N 1
ATOM 2232 C CA . ARG A 1 321 ? -16.756 13.691 -36.378 1.00 33.53 319 ARG A CA 1
ATOM 2233 C C . ARG A 1 321 ? -17.370 14.982 -35.835 1.00 30.07 319 ARG A C 1
ATOM 2234 O O . ARG A 1 321 ? -17.984 15.741 -36.583 1.00 28.95 319 ARG A O 1
ATOM 2242 N N . TYR A 1 322 ? -17.187 15.227 -34.540 1.00 29.17 320 TYR A N 1
ATOM 2243 C CA . TYR A 1 322 ? -17.836 16.348 -33.864 1.00 37.85 320 TYR A CA 1
ATOM 2244 C C . TYR A 1 322 ? -16.873 17.496 -33.561 1.00 34.97 320 TYR A C 1
ATOM 2245 O O . TYR A 1 322 ? -17.183 18.376 -32.759 1.00 33.29 320 TYR A O 1
ATOM 2254 N N . HIS A 1 323 ? -15.712 17.484 -34.211 1.00 35.78 321 HIS A N 1
ATOM 2255 C CA . HIS A 1 323 ? -14.689 18.503 -33.992 1.00 34.61 321 HIS A CA 1
ATOM 2256 C C . HIS A 1 323 ? -14.622 19.475 -35.167 1.00 32.05 321 HIS A C 1
ATOM 2257 O O . HIS A 1 323 ? -14.691 19.069 -36.329 1.00 30.63 321 HIS A O 1
ATOM 2264 N N . LEU A 1 324 ? -14.497 20.759 -34.849 1.00 31.27 322 LEU A N 1
ATOM 2265 C CA . LEU A 1 324 ? -14.412 21.808 -35.857 1.00 31.16 322 LEU A CA 1
ATOM 2266 C C . LEU A 1 324 ? -13.154 22.635 -35.629 1.00 33.84 322 LEU A C 1
ATOM 2267 O O . LEU A 1 324 ? -13.106 23.822 -35.951 1.00 34.24 322 LEU A O 1
ATOM 2272 N N . GLN A 1 325 ? -12.135 21.990 -35.072 1.00 37.46 323 GLN A N 1
ATOM 2273 C CA . GLN A 1 325 ? -10.908 22.672 -34.689 1.00 38.84 323 GLN A CA 1
ATOM 2274 C C . GLN A 1 325 ? -9.738 21.696 -34.643 1.00 39.59 323 GLN A C 1
ATOM 2275 O O . GLN A 1 325 ? -9.903 20.526 -34.294 1.00 39.98 323 GLN A O 1
ATOM 2281 N N . VAL A 1 326 ? -8.562 22.193 -35.011 1.00 40.19 324 VAL A N 1
ATOM 2282 C CA . VAL A 1 326 ? -7.319 21.434 -34.917 1.00 39.18 324 VAL A CA 1
ATOM 2283 C C . VAL A 1 326 ? -6.293 22.270 -34.159 1.00 40.18 324 VAL A C 1
ATOM 2284 O O . VAL A 1 326 ? -5.878 23.329 -34.631 1.00 40.90 324 VAL A O 1
ATOM 2288 N N . SER A 1 327 ? -5.898 21.787 -32.985 1.00 41.98 325 SER A N 1
ATOM 2289 C CA . SER A 1 327 ? -4.959 22.496 -32.123 1.00 45.00 325 SER A CA 1
ATOM 2290 C C . SER A 1 327 ? -3.595 21.815 -32.126 1.00 45.04 325 SER A C 1
ATOM 2291 O O . SER A 1 327 ? -3.500 20.601 -31.946 1.00 44.27 325 SER A O 1
ATOM 2294 N N . VAL A 1 328 ? -2.543 22.604 -32.332 1.00 48.55 326 VAL A N 1
ATOM 2295 C CA . VAL A 1 328 ? -1.176 22.091 -32.325 1.00 50.18 326 VAL A CA 1
ATOM 2296 C C . VAL A 1 328 ? -0.356 22.813 -31.259 1.00 52.37 326 VAL A C 1
ATOM 2297 O O . VAL A 1 328 ? -0.319 24.043 -31.225 1.00 52.80 326 VAL A O 1
ATOM 2301 N N . LEU A 1 329 ? 0.294 22.039 -30.392 1.00 56.25 327 LEU A N 1
ATOM 2302 C CA . LEU A 1 329 ? 1.087 22.584 -29.292 1.00 60.91 327 LEU A CA 1
ATOM 2303 C C . LEU A 1 329 ? 2.508 22.038 -29.326 1.00 66.54 327 LEU A C 1
ATOM 2304 O O . LEU A 1 329 ? 2.847 21.225 -30.183 1.00 66.87 327 LEU A O 1
ATOM 2309 N N . ARG A 1 330 ? 3.332 22.488 -28.385 1.00 71.42 328 ARG A N 1
ATOM 2310 C CA . ARG A 1 330 ? 4.667 21.931 -28.193 1.00 76.77 328 ARG A CA 1
ATOM 2311 C C . ARG A 1 330 ? 4.625 20.846 -27.122 1.00 78.28 328 ARG A C 1
ATOM 2312 O O . ARG A 1 330 ? 3.930 20.984 -26.115 1.00 77.93 328 ARG A O 1
ATOM 2320 N N . GLU A 1 331 ? 5.371 19.769 -27.346 1.00 81.25 329 GLU A N 1
ATOM 2321 C CA . GLU A 1 331 ? 5.387 18.640 -26.422 1.00 84.72 329 GLU A CA 1
ATOM 2322 C C . GLU A 1 331 ? 6.394 18.850 -25.295 1.00 88.52 329 GLU A C 1
ATOM 2323 O O . GLU A 1 331 ? 7.133 19.835 -25.283 1.00 90.15 329 GLU A O 1
ATOM 2329 N N . GLY B 1 17 ? -5.645 23.487 -14.021 1.00 84.27 15 GLY B N 1
ATOM 2330 C CA . GLY B 1 17 ? -5.622 22.389 -13.072 1.00 83.31 15 GLY B CA 1
ATOM 2331 C C . GLY B 1 17 ? -6.961 22.216 -12.381 1.00 79.49 15 GLY B C 1
ATOM 2332 O O . GLY B 1 17 ? -7.466 23.144 -11.751 1.00 78.56 15 GLY B O 1
ATOM 2333 N N . THR B 1 18 ? -7.534 21.022 -12.502 1.00 76.12 16 THR B N 1
ATOM 2334 C CA . THR B 1 18 ? -8.846 20.730 -11.932 1.00 70.94 16 THR B CA 1
ATOM 2335 C C . THR B 1 18 ? -8.849 20.929 -10.414 1.00 63.82 16 THR B C 1
ATOM 2336 O O . THR B 1 18 ? -7.920 20.488 -9.734 1.00 63.02 16 THR B O 1
ATOM 2340 N N . PRO B 1 19 ? -9.890 21.592 -9.873 1.00 58.21 17 PRO B N 1
ATOM 2341 C CA . PRO B 1 19 ? -9.922 21.780 -8.419 1.00 54.70 17 PRO B CA 1
ATOM 2342 C C . PRO B 1 19 ? -10.453 20.565 -7.670 1.00 53.06 17 PRO B C 1
ATOM 2343 O O . PRO B 1 19 ? -11.370 19.897 -8.148 1.00 52.84 17 PRO B O 1
ATOM 2347 N N . SER B 1 20 ? -9.876 20.286 -6.505 1.00 52.55 18 SER B N 1
ATOM 2348 C CA . SER B 1 20 ? -10.455 19.315 -5.587 1.00 51.41 18 SER B CA 1
ATOM 2349 C C . SER B 1 20 ? -11.716 19.908 -4.975 1.00 49.04 18 SER B C 1
ATOM 2350 O O . SER B 1 20 ? -11.665 20.964 -4.342 1.00 50.52 18 SER B O 1
ATOM 2353 N N . GLN B 1 21 ? -12.846 19.237 -5.165 1.00 47.02 19 GLN B N 1
ATOM 2354 C CA . GLN B 1 21 ? -14.121 19.731 -4.653 1.00 44.71 19 GLN B CA 1
ATOM 2355 C C . GLN B 1 21 ? -14.227 19.526 -3.142 1.00 45.66 19 GLN B C 1
ATOM 2356 O O . GLN B 1 21 ? -15.144 18.864 -2.652 1.00 47.50 19 GLN B O 1
ATOM 2362 N N . VAL B 1 22 ? -13.273 20.107 -2.419 1.00 44.00 20 VAL B N 1
ATOM 2363 C CA . VAL B 1 22 ? -13.236 20.065 -0.963 1.00 46.12 20 VAL B CA 1
ATOM 2364 C C . VAL B 1 22 ? -12.935 21.467 -0.449 1.00 46.98 20 VAL B C 1
ATOM 2365 O O . VAL B 1 22 ? -12.045 22.147 -0.964 1.00 46.56 20 VAL B O 1
ATOM 2369 N N . ILE B 1 23 ? -13.680 21.896 0.565 1.00 47.76 21 ILE B N 1
ATOM 2370 C CA . ILE B 1 23 ? -13.576 23.261 1.071 1.00 46.35 21 ILE B CA 1
ATOM 2371 C C . ILE B 1 23 ? -12.595 23.357 2.236 1.00 47.46 21 ILE B C 1
ATOM 2372 O O . ILE B 1 23 ? -12.736 22.662 3.242 1.00 50.55 21 ILE B O 1
ATOM 2377 N N . SER B 1 24 ? -11.599 24.225 2.079 1.00 47.01 22 SER B N 1
ATOM 2378 C CA . SER B 1 24 ? -10.675 24.569 3.154 1.00 51.14 22 SER B CA 1
ATOM 2379 C C . SER B 1 24 ? -10.632 26.085 3.303 1.00 53.21 22 SER B C 1
ATOM 2380 O O . SER B 1 24 ? -11.261 26.804 2.528 1.00 53.04 22 SER B O 1
ATOM 2383 N N . ASP B 1 25 ? -9.898 26.572 4.298 1.00 55.61 23 ASP B N 1
ATOM 2384 C CA . ASP B 1 25 ? -9.794 28.010 4.524 1.00 56.62 23 ASP B CA 1
ATOM 2385 C C . ASP B 1 25 ? -8.841 28.650 3.524 1.00 55.14 23 ASP B C 1
ATOM 2386 O O . ASP B 1 25 ? -7.829 28.058 3.151 1.00 57.18 23 ASP B O 1
ATOM 2391 N N . GLY B 1 26 ? -9.173 29.863 3.095 1.00 52.93 24 GLY B N 1
ATOM 2392 C CA . GLY B 1 26 ? -8.320 30.615 2.194 1.00 52.96 24 GLY B CA 1
ATOM 2393 C C . GLY B 1 26 ? -7.305 31.434 2.967 1.00 52.19 24 GLY B C 1
ATOM 2394 O O . GLY B 1 26 ? -7.404 31.562 4.188 1.00 51.80 24 GLY B O 1
ATOM 2395 N N . LYS B 1 27 ? -6.323 31.983 2.258 1.00 51.60 25 LYS B N 1
ATOM 2396 C CA . LYS B 1 27 ? -5.318 32.839 2.879 1.00 53.99 25 LYS B CA 1
ATOM 2397 C C . LYS B 1 27 ? -5.979 34.067 3.503 1.00 51.28 25 LYS B C 1
ATOM 2398 O O . LYS B 1 27 ? -6.970 34.579 2.981 1.00 48.04 25 LYS B O 1
ATOM 2404 N N . ALA B 1 28 ? -5.428 34.529 4.622 1.00 52.83 26 ALA B N 1
ATOM 2405 C CA . ALA B 1 28 ? -6.002 35.651 5.358 1.00 53.13 26 ALA B CA 1
ATOM 2406 C C . ALA B 1 28 ? -6.052 36.918 4.504 1.00 53.14 26 ALA B C 1
ATOM 2407 O O . ALA B 1 28 ? -5.065 37.291 3.868 1.00 53.92 26 ALA B O 1
ATOM 2409 N N . ILE B 1 29 ? -7.211 37.571 4.504 1.00 51.54 27 ILE B N 1
ATOM 2410 C CA . ILE B 1 29 ? -7.443 38.764 3.692 1.00 50.91 27 ILE B CA 1
ATOM 2411 C C . ILE B 1 29 ? -7.442 40.016 4.566 1.00 48.89 27 ILE B C 1
ATOM 2412 O O . ILE B 1 29 ? -8.114 40.067 5.598 1.00 48.18 27 ILE B O 1
ATOM 2417 N N . LYS B 1 30 ? -6.685 41.023 4.138 1.00 48.14 28 LYS B N 1
ATOM 2418 C CA . LYS B 1 30 ? -6.499 42.245 4.915 1.00 49.12 28 LYS B CA 1
ATOM 2419 C C . LYS B 1 30 ? -7.228 43.446 4.318 1.00 44.94 28 LYS B C 1
ATOM 2420 O O . LYS B 1 30 ? -7.449 44.442 5.005 1.00 45.14 28 LYS B O 1
ATOM 2426 N N . LYS B 1 31 ? -7.588 43.357 3.041 1.00 42.85 29 LYS B N 1
ATOM 2427 C CA . LYS B 1 31 ? -8.366 44.411 2.401 1.00 42.83 29 LYS B CA 1
ATOM 2428 C C . LYS B 1 31 ? -9.318 43.838 1.359 1.00 40.23 29 LYS B C 1
ATOM 2429 O O . LYS B 1 31 ? -9.047 42.800 0.750 1.00 38.59 29 LYS B O 1
ATOM 2435 N N . VAL B 1 32 ? -10.443 44.522 1.176 1.00 37.49 30 VAL B N 1
ATOM 2436 C CA . VAL B 1 32 ? -11.443 44.133 0.193 1.00 35.89 30 VAL B CA 1
ATOM 2437 C C . VAL B 1 32 ? -11.826 45.346 -0.639 1.00 36.10 30 VAL B C 1
ATOM 2438 O O . VAL B 1 32 ? -11.411 46.466 -0.341 1.00 36.44 30 VAL B O 1
ATOM 2442 N N . ALA B 1 33 ? -12.624 45.129 -1.678 1.00 34.46 31 ALA B N 1
ATOM 2443 C CA . ALA B 1 33 ? -13.081 46.237 -2.502 1.00 37.07 31 ALA B CA 1
ATOM 2444 C C . ALA B 1 33 ? -14.334 45.897 -3.298 1.00 36.55 31 ALA B C 1
ATOM 2445 O O . ALA B 1 33 ? -14.535 44.754 -3.715 1.00 35.57 31 ALA B O 1
ATOM 2447 N N . LEU B 1 34 ? -15.182 46.905 -3.481 1.00 34.61 32 LEU B N 1
ATOM 2448 C CA . LEU B 1 34 ? -16.231 46.858 -4.487 1.00 36.29 32 LEU B CA 1
ATOM 2449 C C . LEU B 1 34 ? -15.700 47.488 -5.766 1.00 37.25 32 LEU B C 1
ATOM 2450 O O . LEU B 1 34 ? -15.007 48.502 -5.718 1.00 37.09 32 LEU B O 1
ATOM 2455 N N . LEU B 1 35 ? -16.017 46.877 -6.902 1.00 38.16 33 LEU B N 1
ATOM 2456 C CA . LEU B 1 35 ? -15.576 47.372 -8.198 1.00 40.12 33 LEU B CA 1
ATOM 2457 C C . LEU B 1 35 ? -16.752 48.019 -8.919 1.00 43.53 33 LEU B C 1
ATOM 2458 O O . LEU B 1 35 ? -17.817 47.421 -9.045 1.00 43.16 33 LEU B O 1
ATOM 2463 N N . GLY B 1 36 ? -16.557 49.248 -9.385 1.00 40.61 34 GLY B N 1
ATOM 2464 C CA . GLY B 1 36 ? -17.647 50.032 -9.937 1.00 39.55 34 GLY B CA 1
ATOM 2465 C C . GLY B 1 36 ? -17.993 49.689 -11.372 1.00 40.53 34 GLY B C 1
ATOM 2466 O O . GLY B 1 36 ? -19.141 49.834 -11.790 1.00 39.82 34 GLY B O 1
ATOM 2467 N N . GLU B 1 37 ? -17.003 49.227 -12.126 1.00 43.18 35 GLU B N 1
ATOM 2468 C CA . GLU B 1 37 ? -17.172 49.016 -13.559 1.00 45.93 35 GLU B CA 1
ATOM 2469 C C . GLU B 1 37 ? -17.880 47.705 -13.906 1.00 44.04 35 GLU B C 1
ATOM 2470 O O . GLU B 1 37 ? -18.238 47.484 -15.063 1.00 46.77 35 GLU B O 1
ATOM 2476 N N . GLU B 1 38 ? -18.086 46.840 -12.916 1.00 39.69 36 GLU B N 1
ATOM 2477 C CA . GLU B 1 38 ? -18.720 45.546 -13.166 1.00 39.53 36 GLU B CA 1
ATOM 2478 C C . GLU B 1 38 ? -20.242 45.603 -13.016 1.00 39.69 36 GLU B C 1
ATOM 2479 O O . GLU B 1 38 ? -20.932 44.620 -13.287 1.00 42.05 36 GLU B O 1
ATOM 2485 N N . TYR B 1 39 ? -20.756 46.750 -12.577 1.00 38.33 37 TYR B N 1
ATOM 2486 C CA . TYR B 1 39 ? -22.196 46.973 -12.484 1.00 35.06 37 TYR B CA 1
ATOM 2487 C C . TYR B 1 39 ? -22.670 47.764 -13.699 1.00 38.58 37 TYR B C 1
ATOM 2488 O O . TYR B 1 39 ? -22.373 48.953 -13.827 1.00 38.88 37 TYR B O 1
ATOM 2497 N N . VAL B 1 40 ? -23.401 47.097 -14.588 1.00 40.14 38 VAL B N 1
ATOM 2498 C CA . VAL B 1 40 ? -23.859 47.701 -15.838 1.00 44.05 38 VAL B CA 1
ATOM 2499 C C . VAL B 1 40 ? -24.600 49.022 -15.610 1.00 43.80 38 VAL B C 1
ATOM 2500 O O . VAL B 1 40 ? -25.518 49.099 -14.793 1.00 41.31 38 VAL B O 1
ATOM 2504 N N . GLY B 1 41 ? -24.180 50.059 -16.332 1.00 46.90 39 GLY B N 1
ATOM 2505 C CA . GLY B 1 41 ? -24.865 51.340 -16.326 1.00 46.20 39 GLY B CA 1
ATOM 2506 C C . GLY B 1 41 ? -24.820 52.085 -15.004 1.00 44.68 39 GLY B C 1
ATOM 2507 O O . GLY B 1 41 ? -25.582 53.029 -14.796 1.00 45.43 39 GLY B O 1
ATOM 2508 N N . MET B 1 42 ? -23.922 51.676 -14.114 1.00 42.67 40 MET B N 1
ATOM 2509 C CA . MET B 1 42 ? -23.838 52.274 -12.785 1.00 42.25 40 MET B CA 1
ATOM 2510 C C . MET B 1 42 ? -22.959 53.523 -12.781 1.00 46.46 40 MET B C 1
ATOM 2511 O O . MET B 1 42 ? -21.810 53.488 -13.221 1.00 50.00 40 MET B O 1
ATOM 2516 N N . ARG B 1 43 ? -23.524 54.624 -12.291 1.00 45.94 41 ARG B N 1
ATOM 2517 C CA . ARG B 1 43 ? -22.777 55.854 -12.036 1.00 49.58 41 ARG B CA 1
ATOM 2518 C C . ARG B 1 43 ? -22.912 56.195 -10.550 1.00 44.15 41 ARG B C 1
ATOM 2519 O O . ARG B 1 43 ? -24.029 56.323 -10.051 1.00 43.64 41 ARG B O 1
ATOM 2527 N N . PRO B 1 44 ? -21.781 56.333 -9.834 1.00 41.05 42 PRO B N 1
ATOM 2528 C CA . PRO B 1 44 ? -21.854 56.390 -8.370 1.00 38.11 42 PRO B CA 1
ATOM 2529 C C . PRO B 1 44 ? -21.963 57.784 -7.746 1.00 39.38 42 PRO B C 1
ATOM 2530 O O . PRO B 1 44 ? -21.382 58.748 -8.245 1.00 42.20 42 PRO B O 1
ATOM 2534 N N . THR B 1 45 ? -22.721 57.860 -6.653 1.00 37.99 43 THR B N 1
ATOM 2535 C CA . THR B 1 45 ? -22.685 58.990 -5.728 1.00 38.58 43 THR B CA 1
ATOM 2536 C C . THR B 1 45 ? -22.113 58.490 -4.405 1.00 34.34 43 THR B C 1
ATOM 2537 O O . THR B 1 45 ? -22.729 57.668 -3.726 1.00 33.10 43 THR B O 1
ATOM 2541 N N . MET B 1 46 ? -20.934 58.982 -4.043 1.00 31.60 44 MET B N 1
ATOM 2542 C CA . MET B 1 46 ? -20.213 58.457 -2.890 1.00 32.47 44 MET B CA 1
ATOM 2543 C C . MET B 1 46 ? -20.876 58.825 -1.564 1.00 31.98 44 MET B C 1
ATOM 2544 O O . MET B 1 46 ? -21.413 59.923 -1.407 1.00 32.91 44 MET B O 1
ATOM 2549 N N . HIS B 1 47 ? -20.835 57.888 -0.619 1.00 27.17 45 HIS B N 1
ATOM 2550 C CA . HIS B 1 47 ? -21.287 58.128 0.748 1.00 26.52 45 HIS B CA 1
ATOM 2551 C C . HIS B 1 47 ? -20.124 57.998 1.728 1.00 28.11 45 HIS B C 1
ATOM 2552 O O . HIS B 1 47 ? -20.316 58.022 2.945 1.00 29.95 45 HIS B O 1
ATOM 2559 N N . VAL B 1 48 ? -18.919 57.860 1.186 1.00 28.02 46 VAL B N 1
ATOM 2560 C CA . VAL B 1 48 ? -17.709 57.814 1.992 1.00 32.57 46 VAL B CA 1
ATOM 2561 C C . VAL B 1 48 ? -16.587 58.537 1.265 1.00 31.89 46 VAL B C 1
ATOM 2562 O O . VAL B 1 48 ? -16.658 58.742 0.053 1.00 31.55 46 VAL B O 1
ATOM 2566 N N . ARG B 1 49 ? -15.561 58.929 2.012 1.00 36.52 47 ARG B N 1
ATOM 2567 C CA . ARG B 1 49 ? -14.333 59.434 1.415 1.00 39.37 47 ARG B CA 1
ATOM 2568 C C . ARG B 1 49 ? -13.146 58.671 1.990 1.00 41.41 47 ARG B C 1
ATOM 2569 O O . ARG B 1 49 ? -13.303 57.861 2.903 1.00 39.22 47 ARG B O 1
ATOM 2577 N N . VAL B 1 50 ? -11.963 58.950 1.453 1.00 47.19 48 VAL B N 1
ATOM 2578 C CA . VAL B 1 50 ? -10.752 58.200 1.769 1.00 52.42 48 VAL B CA 1
ATOM 2579 C C . VAL B 1 50 ? -10.479 58.059 3.271 1.00 55.60 48 VAL B C 1
ATOM 2580 O O . VAL B 1 50 ? -9.882 57.080 3.700 1.00 58.81 48 VAL B O 1
ATOM 2584 N N . GLY B 1 51 ? -10.924 59.021 4.070 1.00 55.89 49 GLY B N 1
ATOM 2585 C CA . GLY B 1 51 ? -10.622 59.008 5.492 1.00 56.18 49 GLY B CA 1
ATOM 2586 C C . GLY B 1 51 ? -11.552 58.158 6.344 1.00 52.30 49 GLY B C 1
ATOM 2587 O O . GLY B 1 51 ? -11.192 57.753 7.449 1.00 52.94 49 GLY B O 1
ATOM 2588 N N . ASP B 1 52 ? -12.742 57.873 5.828 1.00 46.11 50 ASP B N 1
ATOM 2589 C CA . ASP B 1 52 ? -13.824 57.339 6.651 1.00 46.81 50 ASP B CA 1
ATOM 2590 C C . ASP B 1 52 ? -13.627 55.895 7.108 1.00 46.00 50 ASP B C 1
ATOM 2591 O O . ASP B 1 52 ? -13.144 55.046 6.357 1.00 45.79 50 ASP B O 1
ATOM 2596 N N . GLU B 1 53 ? -14.004 55.642 8.358 1.00 44.97 51 GLU B N 1
ATOM 2597 C CA . GLU B 1 53 ? -14.196 54.287 8.860 1.00 45.74 51 GLU B CA 1
ATOM 2598 C C . GLU B 1 53 ? -15.602 53.822 8.501 1.00 40.37 51 GLU B C 1
ATOM 2599 O O . GLU B 1 53 ? -16.537 54.626 8.474 1.00 35.85 51 GLU B O 1
ATOM 2605 N N . VAL B 1 54 ? -15.753 52.529 8.236 1.00 38.38 52 VAL B N 1
ATOM 2606 C CA . VAL B 1 54 ? -17.047 51.978 7.860 1.00 34.97 52 VAL B CA 1
ATOM 2607 C C . VAL B 1 54 ? -17.323 50.671 8.589 1.00 34.58 52 VAL B C 1
ATOM 2608 O O . VAL B 1 54 ? -16.402 49.933 8.941 1.00 33.79 52 VAL B O 1
ATOM 2612 N N . LYS B 1 55 ? -18.604 50.409 8.826 1.00 33.30 53 LYS B N 1
ATOM 2613 C CA . LYS B 1 55 ? -19.056 49.140 9.373 1.00 34.04 53 LYS B CA 1
ATOM 2614 C C . LYS B 1 55 ? -19.415 48.211 8.226 1.00 32.18 53 LYS B C 1
ATOM 2615 O O . LYS B 1 55 ? -19.616 48.664 7.098 1.00 31.92 53 LYS B O 1
ATOM 2621 N N . LYS B 1 56 ? -19.493 46.916 8.504 1.00 30.24 54 LYS B N 1
ATOM 2622 C CA . LYS B 1 56 ? -20.006 45.984 7.515 1.00 30.14 54 LYS B CA 1
ATOM 2623 C C . LYS B 1 56 ? -21.456 46.354 7.232 1.00 29.19 54 LYS B C 1
ATOM 2624 O O . LYS B 1 56 ? -22.186 46.744 8.142 1.00 29.45 54 LYS B O 1
ATOM 2630 N N . ALA B 1 57 ? -21.845 46.253 5.964 1.00 29.76 55 ALA B N 1
ATOM 2631 C CA . ALA B 1 57 ? -23.196 46.574 5.498 1.00 28.35 55 ALA B CA 1
ATOM 2632 C C . ALA B 1 57 ? -23.491 48.075 5.541 1.00 30.22 55 ALA B C 1
ATOM 2633 O O . ALA B 1 57 ? -24.640 48.488 5.369 1.00 29.86 55 ALA B O 1
ATOM 2635 N N . GLN B 1 58 ? -22.461 48.891 5.755 1.00 32.93 56 GLN B N 1
ATOM 2636 C CA . GLN B 1 58 ? -22.610 50.342 5.659 1.00 31.75 56 GLN B CA 1
ATOM 2637 C C . GLN B 1 58 ? -22.487 50.778 4.205 1.00 30.38 56 GLN B C 1
ATOM 2638 O O . GLN B 1 58 ? -21.631 50.287 3.473 1.00 30.90 56 GLN B O 1
ATOM 2644 N N . ILE B 1 59 ? -23.344 51.707 3.794 1.00 34.23 57 ILE B N 1
ATOM 2645 C CA . ILE B 1 59 ? -23.380 52.162 2.409 1.00 33.41 57 ILE B CA 1
ATOM 2646 C C . ILE B 1 59 ? -22.082 52.873 2.031 1.00 32.69 57 ILE B C 1
ATOM 2647 O O . ILE B 1 59 ? -21.613 53.751 2.755 1.00 33.29 57 ILE B O 1
ATOM 2652 N N . LEU B 1 60 ? -21.507 52.471 0.899 1.00 29.32 58 LEU B N 1
ATOM 2653 C CA . LEU B 1 60 ? -20.309 53.108 0.360 1.00 32.57 58 LEU B CA 1
ATOM 2654 C C . LEU B 1 60 ? -20.672 54.110 -0.732 1.00 32.88 58 LEU B C 1
ATOM 2655 O O . LEU B 1 60 ? -20.094 55.195 -0.808 1.00 32.53 58 LEU B O 1
ATOM 2660 N N . PHE B 1 61 ? -21.621 53.734 -1.583 1.00 30.38 59 PHE B N 1
ATOM 2661 C CA . PHE B 1 61 ? -22.140 54.640 -2.600 1.00 33.08 59 PHE B CA 1
ATOM 2662 C C . PHE B 1 61 ? -23.475 54.129 -3.139 1.00 34.28 59 PHE B C 1
ATOM 2663 O O . PHE B 1 61 ? -23.849 52.977 -2.900 1.00 33.55 59 PHE B O 1
ATOM 2671 N N . GLU B 1 62 ? -24.193 55.000 -3.845 1.00 32.95 60 GLU B N 1
ATOM 2672 C CA . GLU B 1 62 ? -25.463 54.641 -4.470 1.00 37.82 60 GLU B CA 1
ATOM 2673 C C . GLU B 1 62 ? -25.408 54.951 -5.963 1.00 38.22 60 GLU B C 1
ATOM 2674 O O . GLU B 1 62 ? -24.510 55.654 -6.424 1.00 37.53 60 GLU B O 1
ATOM 2680 N N . ASP B 1 63 ? -26.367 54.415 -6.711 1.00 38.78 61 ASP B N 1
ATOM 2681 C CA . ASP B 1 63 ? -26.428 54.602 -8.157 1.00 43.51 61 ASP B CA 1
ATOM 2682 C C . ASP B 1 63 ? -27.294 55.810 -8.504 1.00 47.92 61 ASP B C 1
ATOM 2683 O O . ASP B 1 63 ? -28.422 55.929 -8.026 1.00 51.81 61 ASP B O 1
ATOM 2688 N N . LYS B 1 64 ? -26.764 56.703 -9.334 1.00 49.68 62 LYS B N 1
ATOM 2689 C CA . LYS B 1 64 ? -27.519 57.870 -9.779 1.00 52.91 62 LYS B CA 1
ATOM 2690 C C . LYS B 1 64 ? -28.555 57.473 -10.826 1.00 53.10 62 LYS B C 1
ATOM 2691 O O . LYS B 1 64 ? -29.659 58.018 -10.858 1.00 56.08 62 LYS B O 1
ATOM 2697 N N . LYS B 1 65 ? -28.189 56.522 -11.680 1.00 50.96 63 LYS B N 1
ATOM 2698 C CA . LYS B 1 65 ? -29.041 56.106 -12.790 1.00 53.61 63 LYS B CA 1
ATOM 2699 C C . LYS B 1 65 ? -30.016 54.998 -12.394 1.00 50.85 63 LYS B C 1
ATOM 2700 O O . LYS B 1 65 ? -30.882 54.617 -13.182 1.00 54.90 63 LYS B O 1
ATOM 2706 N N . ASN B 1 66 ? -29.868 54.482 -11.177 1.00 44.84 64 ASN B N 1
ATOM 2707 C CA . ASN B 1 66 ? -30.778 53.472 -10.648 1.00 43.49 64 ASN B CA 1
ATOM 2708 C C . ASN B 1 66 ? -31.156 53.857 -9.216 1.00 41.82 64 ASN B C 1
ATOM 2709 O O . ASN B 1 66 ? -30.642 53.283 -8.256 1.00 38.81 64 ASN B O 1
ATOM 2714 N N . PRO B 1 67 ? -32.061 54.843 -9.076 1.00 46.76 65 PRO B N 1
ATOM 2715 C CA . PRO B 1 67 ? -32.316 55.524 -7.799 1.00 46.45 65 PRO B CA 1
ATOM 2716 C C . PRO B 1 67 ? -32.637 54.587 -6.637 1.00 43.85 65 PRO B C 1
ATOM 2717 O O . PRO B 1 67 ? -33.583 53.801 -6.711 1.00 43.00 65 PRO B O 1
ATOM 2721 N N . GLY B 1 68 ? -31.836 54.680 -5.578 1.00 41.24 66 GLY B N 1
ATOM 2722 C CA . GLY B 1 68 ? -32.083 53.949 -4.348 1.00 41.45 66 GLY B CA 1
ATOM 2723 C C . GLY B 1 68 ? -31.177 52.749 -4.139 1.00 37.50 66 GLY B C 1
ATOM 2724 O O . GLY B 1 68 ? -30.994 52.302 -3.007 1.00 36.96 66 GLY B O 1
ATOM 2725 N N . VAL B 1 69 ? -30.615 52.217 -5.219 1.00 35.03 67 VAL B N 1
ATOM 2726 C CA . VAL B 1 69 ? -29.768 51.033 -5.118 1.00 35.01 67 VAL B CA 1
ATOM 2727 C C . VAL B 1 69 ? -28.495 51.371 -4.346 1.00 33.22 67 VAL B C 1
ATOM 2728 O O . VAL B 1 69 ? -27.723 52.239 -4.753 1.00 32.42 67 VAL B O 1
ATOM 2732 N N . LYS B 1 70 ? -28.295 50.681 -3.226 1.00 31.46 68 LYS B N 1
ATOM 2733 C CA . LYS B 1 70 ? -27.149 50.918 -2.354 1.00 32.56 68 LYS B CA 1
ATOM 2734 C C . LYS B 1 70 ? -26.046 49.881 -2.565 1.00 33.08 68 LYS B C 1
ATOM 2735 O O . LYS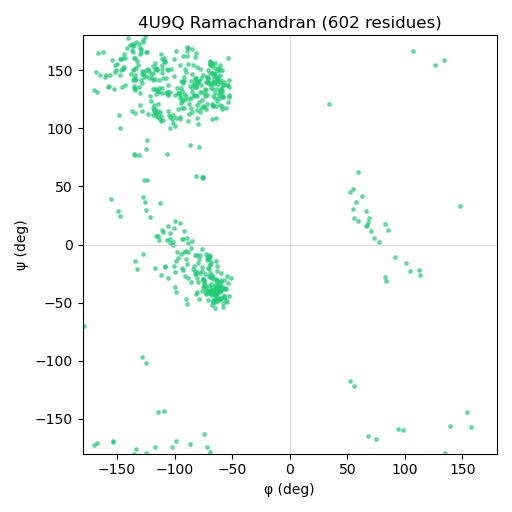 B 1 70 ? -26.327 48.709 -2.823 1.00 33.36 68 LYS B O 1
ATOM 2741 N N . PHE B 1 71 ? -24.797 50.327 -2.448 1.00 34.10 69 PHE B N 1
ATOM 2742 C CA . PHE B 1 71 ? -23.631 49.443 -2.501 1.00 31.63 69 PHE B CA 1
ATOM 2743 C C . PHE B 1 71 ? -22.883 49.521 -1.172 1.00 30.48 69 PHE B C 1
ATOM 2744 O O . PHE B 1 71 ? -22.361 50.574 -0.810 1.00 32.12 69 PHE B O 1
ATOM 2752 N N . THR B 1 72 ? -22.833 48.401 -0.455 1.00 29.14 70 THR B N 1
ATOM 2753 C CA . THR B 1 72 ? -22.376 48.387 0.934 1.00 29.23 70 THR B CA 1
ATOM 2754 C C . THR B 1 72 ? -21.035 47.677 1.119 1.00 27.94 70 THR B C 1
ATOM 2755 O O . THR B 1 72 ? -20.626 46.868 0.287 1.00 23.03 70 THR B O 1
ATOM 2759 N N . SER B 1 73 ? -20.359 47.983 2.224 1.00 31.63 71 SER B N 1
ATOM 2760 C CA . SER B 1 73 ? -19.056 47.394 2.517 1.00 33.15 71 SER B CA 1
ATOM 2761 C C . SER B 1 73 ? -19.189 45.951 3.001 1.00 33.59 71 SER B C 1
ATOM 2762 O O . SER B 1 73 ? -19.995 45.673 3.889 1.00 33.41 71 SER B O 1
ATOM 2765 N N . PRO B 1 74 ? -18.397 45.028 2.424 1.00 34.55 72 PRO B N 1
ATOM 2766 C CA . PRO B 1 74 ? -18.444 43.648 2.928 1.00 33.34 72 PRO B CA 1
ATOM 2767 C C . PRO B 1 74 ? -17.792 43.475 4.301 1.00 33.94 72 PRO B C 1
ATOM 2768 O O . PRO B 1 74 ? -17.947 42.417 4.910 1.00 35.92 72 PRO B O 1
ATOM 2772 N N . VAL B 1 75 ? -17.078 44.491 4.779 1.00 34.16 73 VAL B N 1
ATOM 2773 C CA . VAL B 1 75 ? -16.317 44.368 6.021 1.00 36.53 73 VAL B CA 1
ATOM 2774 C C . VAL B 1 75 ? -16.308 45.646 6.853 1.00 37.25 73 VAL B C 1
ATOM 2775 O O . VAL B 1 75 ? -16.629 46.732 6.367 1.00 34.13 73 VAL B O 1
ATOM 2779 N N . SER B 1 76 ? -15.935 45.490 8.118 1.00 39.61 74 SER B N 1
ATOM 2780 C CA . SER B 1 76 ? -15.628 46.613 8.988 1.00 42.43 74 SER B CA 1
ATOM 2781 C C . SER B 1 76 ? -14.196 47.058 8.722 1.00 42.86 74 SER B C 1
ATOM 2782 O O . SER B 1 76 ? -13.321 46.222 8.493 1.00 43.19 74 SER B O 1
ATOM 2785 N N . GLY B 1 77 ? -13.952 48.364 8.748 1.00 40.73 75 GLY B N 1
ATOM 2786 C CA . GLY B 1 77 ? -12.612 48.870 8.534 1.00 43.37 75 GLY B CA 1
ATOM 2787 C C . GLY B 1 77 ? -12.557 50.305 8.055 1.00 44.33 75 GLY B C 1
ATOM 2788 O O . GLY B 1 77 ? -13.489 51.084 8.262 1.00 43.73 75 GLY B O 1
ATOM 2789 N N . LYS B 1 78 ? -11.447 50.642 7.406 1.00 42.82 76 LYS B N 1
ATOM 2790 C CA . LYS B 1 78 ? -11.194 51.995 6.930 1.00 42.75 76 LYS B CA 1
ATOM 2791 C C . LYS B 1 78 ? -11.084 52.021 5.410 1.00 40.76 76 LYS B C 1
ATOM 2792 O O . LYS B 1 78 ? -10.409 51.181 4.815 1.00 40.92 76 LYS B O 1
ATOM 2798 N N . VAL B 1 79 ? -11.758 52.978 4.783 1.00 39.42 77 VAL B N 1
ATOM 2799 C CA . VAL B 1 79 ? -11.567 53.221 3.358 1.00 39.95 77 VAL B CA 1
ATOM 2800 C C . VAL B 1 79 ? -10.143 53.740 3.178 1.00 41.04 77 VAL B C 1
ATOM 2801 O O . VAL B 1 79 ? -9.666 54.520 3.997 1.00 41.91 77 VAL B O 1
ATOM 2805 N N . VAL B 1 80 ? -9.459 53.288 2.131 1.00 40.82 78 VAL B N 1
ATOM 2806 C CA . VAL B 1 80 ? -8.067 53.680 1.900 1.00 43.28 78 VAL B CA 1
ATOM 2807 C C . VAL B 1 80 ? -7.820 54.117 0.458 1.00 42.08 78 VAL B C 1
ATOM 2808 O O . VAL B 1 80 ? -6.858 54.833 0.180 1.00 45.77 78 VAL B O 1
ATOM 2812 N N . GLU B 1 81 ? -8.690 53.692 -0.452 1.00 40.50 79 GLU B N 1
ATOM 2813 C CA . GLU B 1 81 ? -8.552 54.035 -1.862 1.00 44.33 79 GLU B CA 1
ATOM 2814 C C . GLU B 1 81 ? -9.910 54.202 -2.524 1.00 40.49 79 GLU B C 1
ATOM 2815 O O . GLU B 1 81 ? -10.824 53.406 -2.307 1.00 38.57 79 GLU B O 1
ATOM 2821 N N . ILE B 1 82 ? -10.032 55.256 -3.322 1.00 41.30 80 ILE B N 1
ATOM 2822 C CA . ILE B 1 82 ? -11.132 55.388 -4.262 1.00 41.50 80 ILE B CA 1
ATOM 2823 C C . ILE B 1 82 ? -10.499 55.599 -5.632 1.00 42.90 80 ILE B C 1
ATOM 2824 O O . ILE B 1 82 ? -10.347 56.727 -6.100 1.00 45.24 80 ILE B O 1
ATOM 2829 N N . ASN B 1 83 ? -10.108 54.491 -6.251 1.00 40.88 81 ASN B N 1
ATOM 2830 C CA . ASN B 1 83 ? -9.374 54.519 -7.506 1.00 43.06 81 ASN B CA 1
ATOM 2831 C C . ASN B 1 83 ? -10.253 54.924 -8.679 1.00 43.61 81 ASN B C 1
ATOM 2832 O O . ASN B 1 83 ? -11.363 54.413 -8.838 1.00 43.35 81 ASN B O 1
ATOM 2837 N N . ARG B 1 84 ? -9.745 55.842 -9.497 1.00 47.21 82 ARG B N 1
ATOM 2838 C CA . ARG B 1 84 ? -10.456 56.307 -10.681 1.00 48.63 82 ARG B CA 1
ATOM 2839 C C . ARG B 1 84 ? -9.571 56.220 -11.915 1.00 51.62 82 ARG B C 1
ATOM 2840 O O . ARG B 1 84 ? -8.355 56.397 -11.835 1.00 53.61 82 ARG B O 1
ATOM 2848 N N . GLY B 1 85 ? -10.198 55.939 -13.054 1.00 54.14 83 GLY B N 1
ATOM 2849 C CA . GLY B 1 85 ? -9.505 55.869 -14.328 1.00 59.37 83 GLY B CA 1
ATOM 2850 C C . GLY B 1 85 ? -9.865 57.042 -15.218 1.00 62.97 83 GLY B C 1
ATOM 2851 O O . GLY B 1 85 ? -10.048 58.162 -14.738 1.00 63.31 83 GLY B O 1
ATOM 2852 N N . ALA B 1 86 ? -9.968 56.785 -16.518 1.00 65.83 84 ALA B N 1
ATOM 2853 C CA . ALA B 1 86 ? -10.326 57.822 -17.477 1.00 70.01 84 ALA B CA 1
ATOM 2854 C C . ALA B 1 86 ? -11.740 58.327 -17.209 1.00 70.69 84 ALA B C 1
ATOM 2855 O O . ALA B 1 86 ? -12.616 57.558 -16.809 1.00 65.65 84 ALA B O 1
ATOM 2857 N N . LYS B 1 87 ? -11.948 59.622 -17.435 1.00 75.38 85 LYS B N 1
ATOM 2858 C CA . LYS B 1 87 ? -13.232 60.270 -17.173 1.00 77.89 85 LYS B CA 1
ATOM 2859 C C . LYS B 1 87 ? -13.694 60.045 -15.730 1.00 72.91 85 LYS B C 1
ATOM 2860 O O . LYS B 1 87 ? -14.893 60.005 -15.449 1.00 70.47 85 LYS B O 1
ATOM 2866 N N . ARG B 1 88 ? -12.731 59.910 -14.821 1.00 71.43 86 ARG B N 1
ATOM 2867 C CA . ARG B 1 88 ? -13.008 59.751 -13.394 1.00 67.15 86 ARG B CA 1
ATOM 2868 C C . ARG B 1 88 ? -13.938 58.572 -13.092 1.00 61.88 86 ARG B C 1
ATOM 2869 O O . ARG B 1 88 ? -14.589 58.540 -12.048 1.00 59.33 86 ARG B O 1
ATOM 2877 N N . VAL B 1 89 ? -13.993 57.598 -13.995 1.00 60.93 87 VAL B N 1
ATOM 2878 C CA . VAL B 1 89 ? -14.845 56.433 -13.784 1.00 57.72 87 VAL B CA 1
ATOM 2879 C C . VAL B 1 89 ? -14.374 55.680 -12.543 1.00 53.59 87 VAL B C 1
ATOM 2880 O O . VAL B 1 89 ? -13.175 55.522 -12.319 1.00 54.10 87 VAL B O 1
ATOM 2884 N N . LEU B 1 90 ? -15.324 55.236 -11.727 1.00 50.33 88 LEU B N 1
ATOM 2885 C CA . LEU B 1 90 ? -14.998 54.542 -10.488 1.00 47.96 88 LEU B CA 1
ATOM 2886 C C . LEU B 1 90 ? -14.477 53.137 -10.770 1.00 47.32 88 LEU B C 1
ATOM 2887 O O . LEU B 1 90 ? -15.196 52.298 -11.312 1.00 48.59 88 LEU B O 1
ATOM 2892 N N . GLN B 1 91 ? -13.224 52.893 -10.399 1.00 46.58 89 GLN B N 1
ATOM 2893 C CA . GLN B 1 91 ? -12.599 51.587 -10.587 1.00 44.53 89 GLN B CA 1
ATOM 2894 C C . GLN B 1 91 ? -12.837 50.675 -9.390 1.00 41.00 89 GLN B C 1
ATOM 2895 O O . GLN B 1 91 ? -13.275 49.536 -9.547 1.00 38.91 89 GLN B O 1
ATOM 2901 N N . SER B 1 92 ? -12.542 51.178 -8.195 1.00 39.84 90 SER B N 1
ATOM 2902 C CA . SER B 1 92 ? -12.700 50.386 -6.984 1.00 37.81 90 SER B CA 1
ATOM 2903 C C . SER B 1 92 ? -12.673 51.242 -5.723 1.00 38.26 90 SER B C 1
ATOM 2904 O O . SER B 1 92 ? -11.968 52.250 -5.654 1.00 40.76 90 SER B O 1
ATOM 2907 N N . VAL B 1 93 ? -13.460 50.827 -4.734 1.00 35.66 91 VAL B N 1
ATOM 2908 C CA . VAL B 1 93 ? -13.438 51.419 -3.402 1.00 36.65 91 VAL B CA 1
ATOM 2909 C C . VAL B 1 93 ? -12.835 50.392 -2.451 1.00 38.01 91 VAL B C 1
ATOM 2910 O O . VAL B 1 93 ? -13.474 49.390 -2.128 1.00 37.25 91 VAL B O 1
ATOM 2914 N N . VAL B 1 94 ? -11.604 50.638 -2.014 1.00 38.65 92 VAL B N 1
ATOM 2915 C CA . VAL B 1 94 ? -10.856 49.655 -1.235 1.00 36.23 92 VAL B CA 1
ATOM 2916 C C . VAL B 1 94 ? -10.967 49.922 0.263 1.00 36.77 92 VAL B C 1
ATOM 2917 O O . VAL B 1 94 ? -10.754 51.044 0.724 1.00 37.63 92 VAL B O 1
ATOM 2921 N N . ILE B 1 95 ? -11.291 48.871 1.010 1.00 36.46 93 ILE B N 1
ATOM 2922 C CA . ILE B 1 95 ? -11.450 48.948 2.458 1.00 36.17 93 ILE B CA 1
ATOM 2923 C C . ILE B 1 95 ? -10.405 48.079 3.148 1.00 38.21 93 ILE B C 1
ATOM 2924 O O . ILE B 1 95 ? -10.242 46.909 2.804 1.00 40.35 93 ILE B O 1
ATOM 2929 N N . GLU B 1 96 ? -9.701 48.653 4.118 1.00 40.20 94 GLU B N 1
ATOM 2930 C CA . GLU B 1 96 ? -8.743 47.902 4.923 1.00 46.82 94 GLU B CA 1
ATOM 2931 C C . GLU B 1 96 ? -9.429 47.353 6.170 1.00 46.29 94 GLU B C 1
ATOM 2932 O O . GLU B 1 96 ? -9.903 48.116 7.009 1.00 46.82 94 GLU B O 1
ATOM 2938 N N . VAL B 1 97 ? -9.470 46.029 6.287 1.00 46.17 95 VAL B N 1
ATOM 2939 C CA . VAL B 1 97 ? -10.204 45.365 7.361 1.00 45.66 95 VAL B CA 1
ATOM 2940 C C . VAL B 1 97 ? -9.725 45.793 8.746 1.00 47.12 95 VAL B C 1
ATOM 2941 O O . VAL B 1 97 ? -8.527 45.901 8.996 1.00 50.17 95 VAL B O 1
ATOM 2945 N N . ALA B 1 98 ? -10.680 46.030 9.641 1.00 47.73 96 ALA B N 1
ATOM 2946 C CA . ALA B 1 98 ? -10.384 46.376 11.027 1.00 50.40 96 ALA B CA 1
ATOM 2947 C C . ALA B 1 98 ? -11.653 46.287 11.871 1.00 52.80 96 ALA B C 1
ATOM 2948 O O . ALA B 1 98 ? -12.697 46.819 11.491 1.00 50.63 96 ALA B O 1
ATOM 2950 N N . GLY B 1 99 ? -11.562 45.611 13.012 1.00 57.56 97 GLY B N 1
ATOM 2951 C CA . GLY B 1 99 ? -12.707 45.441 13.888 1.00 59.62 97 GLY B CA 1
ATOM 2952 C C . GLY B 1 99 ? -13.772 44.560 13.262 1.00 58.62 97 GLY B C 1
ATOM 2953 O O . GLY B 1 99 ? -13.510 43.866 12.279 1.00 59.29 97 GLY B O 1
ATOM 2954 N N . ASP B 1 100 ? -14.976 44.589 13.829 1.00 57.85 98 ASP B N 1
ATOM 2955 C CA . ASP B 1 100 ? -16.092 43.804 13.307 1.00 57.13 98 ASP B CA 1
ATOM 2956 C C . ASP B 1 100 ? -17.439 44.492 13.549 1.00 54.94 98 ASP B C 1
ATOM 2957 O O . ASP B 1 100 ? -18.468 43.827 13.681 1.00 53.20 98 ASP B O 1
ATOM 2962 N N . ASP B 1 101 ? -17.430 45.821 13.607 1.00 53.38 99 ASP B N 1
ATOM 2963 C CA . ASP B 1 101 ? -18.668 46.579 13.744 1.00 52.34 99 ASP B CA 1
ATOM 2964 C C . ASP B 1 101 ? -19.512 46.402 12.487 1.00 46.17 99 ASP B C 1
ATOM 2965 O O . ASP B 1 101 ? -18.977 46.300 11.384 1.00 43.17 99 ASP B O 1
ATOM 2970 N N . GLN B 1 102 ? -20.829 46.360 12.654 1.00 44.54 100 GLN B N 1
ATOM 2971 C CA . GLN B 1 102 ? -21.725 46.092 11.536 1.00 40.99 100 GLN B CA 1
ATOM 2972 C C . GLN B 1 102 ? -23.083 46.756 11.710 1.00 39.02 100 GLN B C 1
ATOM 2973 O O . GLN B 1 102 ? -23.554 46.954 12.831 1.00 37.42 100 GLN B O 1
ATOM 2979 N N . VAL B 1 103 ? -23.701 47.098 10.586 1.00 38.29 101 VAL B N 1
ATOM 2980 C CA . VAL B 1 103 ? -25.100 47.497 10.571 1.00 40.16 101 VAL B CA 1
ATOM 2981 C C . VAL B 1 103 ? -25.943 46.228 10.584 1.00 42.33 101 VAL B C 1
ATOM 2982 O O . VAL B 1 103 ? -25.717 45.324 9.778 1.00 42.60 101 VAL B O 1
ATOM 2986 N N . THR B 1 104 ? -26.902 46.157 11.504 1.00 43.83 102 THR B N 1
ATOM 2987 C CA . THR B 1 104 ? -27.767 44.989 11.622 1.00 45.78 102 THR B CA 1
ATOM 2988 C C . THR B 1 104 ? -29.184 45.308 11.163 1.00 44.06 102 THR B C 1
ATOM 2989 O O . THR B 1 104 ? -29.581 46.473 11.103 1.00 43.66 102 THR B O 1
ATOM 2993 N N . PHE B 1 105 ? -29.938 44.261 10.845 1.00 42.54 103 PHE B N 1
ATOM 2994 C CA . PHE B 1 105 ? -31.284 44.405 10.305 1.00 42.39 103 PHE B CA 1
ATOM 2995 C C . PHE B 1 105 ? -32.245 43.467 11.025 1.00 44.05 103 PHE B C 1
ATOM 2996 O O . PHE B 1 105 ? -31.863 42.780 11.973 1.00 46.92 103 PHE B O 1
ATOM 3004 N N . ASP B 1 106 ? -33.493 43.443 10.570 1.00 43.40 104 ASP B N 1
ATOM 3005 C CA . ASP B 1 106 ? -34.510 42.590 11.169 1.00 45.87 104 ASP B CA 1
ATOM 3006 C C . ASP B 1 106 ? -34.219 41.114 10.913 1.00 44.15 104 ASP B C 1
ATOM 3007 O O . ASP B 1 106 ? -33.812 40.735 9.814 1.00 39.28 104 ASP B O 1
ATOM 3012 N N . LYS B 1 107 ? -34.428 40.295 11.940 1.00 47.12 105 LYS B N 1
ATOM 3013 C CA . LYS B 1 107 ? -34.317 38.845 11.818 1.00 49.78 105 LYS B CA 1
ATOM 3014 C C . LYS B 1 107 ? -35.700 38.208 11.916 1.00 48.69 105 LYS B C 1
ATOM 3015 O O . LYS B 1 107 ? -36.626 38.802 12.471 1.00 47.72 105 LYS B O 1
ATOM 3021 N N . PHE B 1 108 ? -35.833 36.998 11.383 1.00 47.49 106 PHE B N 1
ATOM 3022 C CA . PHE B 1 108 ? -37.100 36.274 11.418 1.00 48.70 106 PHE B CA 1
ATOM 3023 C C . PHE B 1 108 ? -36.866 34.779 11.587 1.00 51.81 106 PHE B C 1
ATOM 3024 O O . PHE B 1 108 ? -35.770 34.277 11.334 1.00 51.09 106 PHE B O 1
ATOM 3032 N N . GLU B 1 109 ? -37.903 34.073 12.024 1.00 57.14 107 GLU B N 1
ATOM 3033 C CA . GLU B 1 109 ? -37.872 32.618 12.070 1.00 61.85 107 GLU B CA 1
ATOM 3034 C C . GLU B 1 109 ? -38.094 32.066 10.667 1.00 57.53 107 GLU B C 1
ATOM 3035 O O . GLU B 1 109 ? -38.760 32.695 9.844 1.00 54.00 107 GLU B O 1
ATOM 3041 N N . ALA B 1 110 ? -37.534 30.889 10.402 1.00 54.51 108 ALA B N 1
ATOM 3042 C CA . ALA B 1 110 ? -37.571 30.296 9.068 1.00 51.80 108 ALA B CA 1
ATOM 3043 C C . ALA B 1 110 ? -38.996 30.145 8.533 1.00 51.36 108 ALA B C 1
ATOM 3044 O O . ALA B 1 110 ? -39.246 30.365 7.347 1.00 48.75 108 ALA B O 1
ATOM 3046 N N . ASN B 1 111 ? -39.929 29.783 9.406 1.00 53.45 109 ASN B N 1
ATOM 3047 C CA . ASN B 1 111 ? -41.299 29.509 8.981 1.00 54.42 109 ASN B CA 1
ATOM 3048 C C . ASN B 1 111 ? -42.112 30.771 8.677 1.00 52.48 109 ASN B C 1
ATOM 3049 O O . ASN B 1 111 ? -43.258 30.678 8.237 1.00 54.36 109 ASN B O 1
ATOM 3054 N N . GLN B 1 112 ? -41.521 31.940 8.913 1.00 49.33 110 GLN B N 1
ATOM 3055 C CA . GLN B 1 112 ? -42.198 33.215 8.669 1.00 49.69 110 GLN B CA 1
ATOM 3056 C C . GLN B 1 112 ? -41.801 33.835 7.329 1.00 45.86 110 GLN B C 1
ATOM 3057 O O . GLN B 1 112 ? -42.456 34.759 6.847 1.00 44.90 110 GLN B O 1
ATOM 3063 N N . LEU B 1 113 ? -40.731 33.322 6.732 1.00 44.55 111 LEU B N 1
ATOM 3064 C CA . LEU B 1 113 ? -40.109 33.969 5.581 1.00 42.75 111 LEU B CA 1
ATOM 3065 C C . LEU B 1 113 ? -40.996 33.985 4.338 1.00 43.58 111 LEU B C 1
ATOM 3066 O O . LEU B 1 113 ? -41.075 34.999 3.642 1.00 44.39 111 LEU B O 1
ATOM 3071 N N . ALA B 1 114 ? -41.662 32.871 4.060 1.00 40.94 112 ALA B N 1
ATOM 3072 C CA . ALA B 1 114 ? -42.457 32.746 2.843 1.00 43.21 112 ALA B CA 1
ATOM 3073 C C . ALA B 1 114 ? -43.694 33.650 2.857 1.00 44.77 112 ALA B C 1
ATOM 3074 O O . ALA B 1 114 ? -44.315 33.869 1.816 1.00 45.43 112 ALA B O 1
ATOM 3076 N N . SER B 1 115 ? -44.045 34.167 4.033 1.00 43.35 113 SER B N 1
ATOM 3077 C CA . SER B 1 115 ? -45.221 35.023 4.180 1.00 47.47 113 SER B CA 1
ATOM 3078 C C . SER B 1 115 ? -44.849 36.472 4.498 1.00 45.47 113 SER B C 1
ATOM 3079 O O . SER B 1 115 ? -45.707 37.270 4.872 1.00 46.04 113 SER B O 1
ATOM 3082 N N . LEU B 1 116 ? -43.571 36.812 4.349 1.00 44.29 114 LEU B N 1
ATOM 3083 C CA . LEU B 1 116 ? -43.122 38.187 4.551 1.00 43.16 114 LEU B CA 1
ATOM 3084 C C . LEU B 1 116 ? -43.679 39.110 3.473 1.00 42.31 114 LEU B C 1
ATOM 3085 O O . LEU B 1 116 ? -43.874 38.700 2.328 1.00 40.77 114 LEU B O 1
ATOM 3090 N N . ASN B 1 117 ? -43.931 40.359 3.846 1.00 44.22 115 ASN B N 1
ATOM 3091 C CA . ASN B 1 117 ? -44.440 41.347 2.906 1.00 46.61 115 ASN B CA 1
ATOM 3092 C C . ASN B 1 117 ? -43.376 41.695 1.869 1.00 41.00 115 ASN B C 1
ATOM 3093 O O . ASN B 1 117 ? -42.214 41.912 2.207 1.00 37.83 115 ASN B O 1
ATOM 3098 N N . ARG B 1 118 ? -43.786 41.749 0.607 1.00 41.36 116 ARG B N 1
ATOM 3099 C CA . ARG B 1 118 ? -42.855 41.913 -0.504 1.00 39.89 116 ARG B CA 1
ATOM 3100 C C . ARG B 1 118 ? -42.063 43.217 -0.430 1.00 40.78 116 ARG B C 1
ATOM 3101 O O . ARG B 1 118 ? -40.873 43.237 -0.743 1.00 38.05 116 ARG B O 1
ATOM 3109 N N . ASP B 1 119 ? -42.711 44.302 -0.021 1.00 44.06 117 ASP B N 1
ATOM 3110 C CA . ASP B 1 119 ? -42.020 45.583 0.062 1.00 45.19 117 ASP B CA 1
ATOM 3111 C C . ASP B 1 119 ? -41.067 45.626 1.248 1.00 43.98 117 ASP B C 1
ATOM 3112 O O . ASP B 1 119 ? -40.087 46.371 1.239 1.00 43.59 117 ASP B O 1
ATOM 3117 N N . ALA B 1 120 ? -41.350 44.824 2.265 1.00 42.60 118 ALA B N 1
ATOM 3118 C CA . ALA B 1 120 ? -40.474 44.750 3.423 1.00 42.27 118 ALA B CA 1
ATOM 3119 C C . ALA B 1 120 ? -39.193 44.001 3.068 1.00 40.47 118 ALA B C 1
ATOM 3120 O O . ALA B 1 120 ? -38.108 44.353 3.527 1.00 37.27 118 ALA B O 1
ATOM 3122 N N . ILE B 1 121 ? -39.330 42.967 2.245 1.00 39.99 119 ILE B N 1
ATOM 3123 C CA . ILE B 1 121 ? -38.181 42.206 1.779 1.00 38.52 119 ILE B CA 1
ATOM 3124 C C . ILE B 1 121 ? -37.268 43.099 0.948 1.00 33.79 119 ILE B C 1
ATOM 3125 O O . ILE B 1 121 ? -36.055 43.132 1.159 1.00 31.72 119 ILE B O 1
ATOM 3130 N N . LYS B 1 122 ? -37.864 43.815 0.001 1.00 35.59 120 LYS B N 1
ATOM 3131 C CA . LYS B 1 122 ? -37.124 44.731 -0.858 1.00 39.47 120 LYS B CA 1
ATOM 3132 C C . LYS B 1 122 ? -36.341 45.748 -0.033 1.00 37.82 120 LYS B C 1
ATOM 3133 O O . LYS B 1 122 ? -35.153 45.961 -0.269 1.00 35.21 120 LYS B O 1
ATOM 3139 N N . THR B 1 123 ? -37.004 46.354 0.946 1.00 37.84 121 THR B N 1
ATOM 3140 C CA . THR B 1 123 ? -36.367 47.348 1.805 1.00 41.32 121 THR B CA 1
ATOM 3141 C C . THR B 1 123 ? -35.100 46.804 2.463 1.00 39.66 121 THR B C 1
ATOM 3142 O O . THR B 1 123 ? -34.048 47.442 2.422 1.00 41.38 121 THR B O 1
ATOM 3146 N N . GLN B 1 124 ? -35.205 45.628 3.070 1.00 38.30 122 GLN B N 1
ATOM 3147 C CA . GLN B 1 124 ? -34.086 45.045 3.801 1.00 36.28 122 GLN B CA 1
ATOM 3148 C C . GLN B 1 124 ? -32.957 44.620 2.866 1.00 31.02 122 GLN B C 1
ATOM 3149 O O . GLN B 1 124 ? -31.783 44.702 3.225 1.00 29.22 122 GLN B O 1
ATOM 3155 N N . LEU B 1 125 ? -33.313 44.169 1.668 1.00 29.38 123 LEU B N 1
ATOM 3156 C CA . LEU B 1 125 ? -32.312 43.778 0.682 1.00 27.86 123 LEU B CA 1
ATOM 3157 C C . LEU B 1 125 ? -31.534 44.990 0.176 1.00 29.35 123 LEU B C 1
ATOM 3158 O O . LEU B 1 125 ? -30.312 44.935 0.024 1.00 27.74 123 LEU B O 1
ATOM 3163 N N . VAL B 1 126 ? -32.245 46.083 -0.080 1.00 30.18 124 VAL B N 1
ATOM 3164 C CA . VAL B 1 126 ? -31.625 47.290 -0.611 1.00 31.75 124 VAL B CA 1
ATOM 3165 C C . VAL B 1 126 ? -30.671 47.904 0.407 1.00 34.08 124 VAL B C 1
ATOM 3166 O O . VAL B 1 126 ? -29.521 48.203 0.087 1.00 35.08 124 VAL B O 1
ATOM 3170 N N . GLU B 1 127 ? -31.146 48.080 1.635 1.00 37.45 125 GLU B N 1
ATOM 3171 C CA . GLU B 1 127 ? -30.365 48.764 2.660 1.00 41.73 125 GLU B CA 1
ATOM 3172 C C . GLU B 1 127 ? -29.132 47.968 3.069 1.00 39.92 125 GLU B C 1
ATOM 3173 O O . GLU B 1 127 ? -28.140 48.541 3.520 1.00 40.45 125 GLU B O 1
ATOM 3179 N N . SER B 1 128 ? -29.199 46.649 2.910 1.00 36.11 126 SER B N 1
ATOM 3180 C CA . SER B 1 128 ? -28.065 45.784 3.212 1.00 33.42 126 SER B CA 1
ATOM 3181 C C . SER B 1 128 ? -27.086 45.741 2.042 1.00 31.52 126 SER B C 1
ATOM 3182 O O . SER B 1 128 ? -25.930 45.350 2.202 1.00 31.82 126 SER B O 1
ATOM 3185 N N . GLY B 1 129 ? -27.559 46.144 0.866 1.00 30.38 127 GLY B N 1
ATOM 3186 C CA . GLY B 1 129 ? -26.750 46.118 -0.339 1.00 29.23 127 GLY B CA 1
ATOM 3187 C C . GLY B 1 129 ? -26.906 44.818 -1.106 1.00 29.00 127 GLY B C 1
ATOM 3188 O O . GLY B 1 129 ? -26.457 44.700 -2.244 1.00 31.35 127 GLY B O 1
ATOM 3189 N N . LEU B 1 130 ? -27.555 43.841 -0.486 1.00 28.49 128 LEU B N 1
ATOM 3190 C CA . LEU B 1 130 ? -27.688 42.520 -1.088 1.00 30.90 128 LEU B CA 1
ATOM 3191 C C . LEU B 1 130 ? -28.605 42.531 -2.313 1.00 29.07 128 LEU B C 1
ATOM 3192 O O . LEU B 1 130 ? -28.671 41.550 -3.053 1.00 28.56 128 LEU B O 1
ATOM 3197 N N . TRP B 1 131 ? -29.299 43.644 -2.534 1.00 27.55 129 TRP B N 1
ATOM 3198 C CA . TRP B 1 131 ? -30.147 43.795 -3.712 1.00 28.00 129 TRP B CA 1
ATOM 3199 C C . TRP B 1 131 ? -29.321 43.737 -4.998 1.00 26.85 129 TRP B C 1
ATOM 3200 O O . TRP B 1 131 ? -29.840 43.414 -6.066 1.00 26.43 129 TRP B O 1
ATOM 3211 N N . THR B 1 132 ? -28.028 44.030 -4.888 1.00 27.77 130 THR B N 1
ATOM 3212 C CA . THR B 1 132 ? -27.149 44.063 -6.052 1.00 30.17 130 THR B CA 1
ATOM 3213 C C . THR B 1 132 ? -26.840 42.662 -6.578 1.00 31.98 130 THR B C 1
ATOM 3214 O O . THR B 1 132 ? -26.230 42.512 -7.638 1.00 32.04 130 THR B O 1
ATOM 3218 N N . ALA B 1 133 ? -27.255 41.637 -5.840 1.00 30.38 131 ALA B N 1
ATOM 3219 C CA . ALA B 1 133 ? -27.051 40.262 -6.280 1.00 27.74 131 ALA B CA 1
ATOM 3220 C C . ALA B 1 133 ? -27.950 39.949 -7.471 1.00 27.75 131 ALA B C 1
ATOM 3221 O O . ALA B 1 133 ? -27.629 39.086 -8.291 1.00 27.24 131 ALA B O 1
ATOM 3223 N N . PHE B 1 134 ? -29.076 40.655 -7.562 1.00 25.32 132 PHE B N 1
ATOM 3224 C CA . PHE B 1 134 ? -30.025 40.450 -8.650 1.00 24.83 132 PHE B CA 1
ATOM 3225 C C . PHE B 1 134 ? -29.593 41.170 -9.919 1.00 27.57 132 PHE B C 1
ATOM 3226 O O . PHE B 1 134 ? -29.142 42.316 -9.871 1.00 29.05 132 PHE B O 1
ATOM 3234 N N . ARG B 1 135 ? -29.747 40.492 -11.052 1.00 28.22 133 ARG B N 1
ATOM 3235 C CA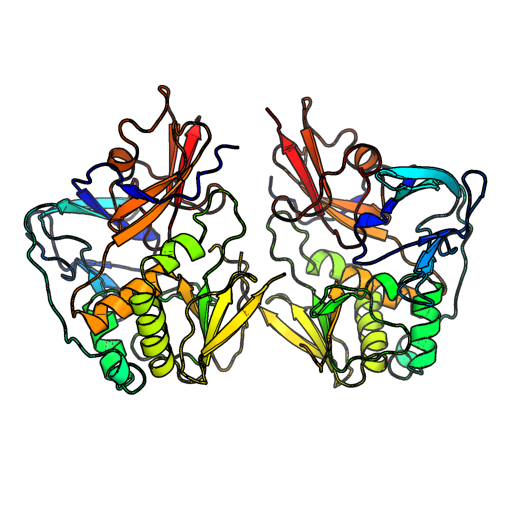 . ARG B 1 135 ? -29.529 41.103 -12.357 1.00 32.16 133 ARG B CA 1
ATOM 3236 C C . ARG B 1 135 ? -30.667 40.716 -13.290 1.00 35.05 133 ARG B C 1
ATOM 3237 O O . ARG B 1 135 ? -31.049 39.548 -13.369 1.00 33.97 133 ARG B O 1
ATOM 3245 N N . THR B 1 136 ? -31.214 41.708 -13.984 1.00 35.56 134 THR B N 1
ATOM 3246 C CA . THR B 1 136 ? -32.328 41.479 -14.890 1.00 39.98 134 THR B CA 1
ATOM 3247 C C . THR B 1 136 ? -31.875 40.679 -16.101 1.00 43.06 134 THR B C 1
ATOM 3248 O O . THR B 1 136 ? -30.690 40.653 -16.433 1.00 42.30 134 THR B O 1
ATOM 3252 N N . ARG B 1 137 ? -32.827 40.020 -16.749 1.00 48.11 135 ARG B N 1
ATOM 3253 C CA . ARG B 1 137 ? -32.557 39.280 -17.971 1.00 55.89 135 ARG B CA 1
ATOM 3254 C C . ARG B 1 137 ? -33.686 39.562 -18.962 1.00 58.61 135 ARG B C 1
ATOM 3255 O O . ARG B 1 137 ? -34.834 39.194 -18.711 1.00 57.47 135 ARG B O 1
ATOM 3263 N N . PRO B 1 138 ? -33.373 40.220 -20.094 1.00 61.88 136 PRO B N 1
ATOM 3264 C CA . PRO B 1 138 ? -32.061 40.662 -20.585 1.00 64.09 136 PRO B CA 1
ATOM 3265 C C . PRO B 1 138 ? -31.512 41.889 -19.845 1.00 63.51 136 PRO B C 1
ATOM 3266 O O . PRO B 1 138 ? -31.977 42.194 -18.745 1.00 63.17 136 PRO B O 1
ATOM 3270 N N . PHE B 1 139 ? -30.520 42.546 -20.450 1.00 63.59 137 PHE B N 1
ATOM 3271 C CA . PHE B 1 139 ? -29.922 43.798 -19.963 1.00 62.82 137 PHE B CA 1
ATOM 3272 C C . PHE B 1 139 ? -28.844 43.562 -18.901 1.00 58.06 137 PHE B C 1
ATOM 3273 O O . PHE B 1 139 ? -27.885 44.330 -18.816 1.00 57.24 137 PHE B O 1
ATOM 3281 N N . SER B 1 140 ? -28.993 42.505 -18.105 1.00 55.29 138 SER B N 1
ATOM 3282 C CA . SER B 1 140 ? -28.003 42.157 -17.084 1.00 52.85 138 SER B CA 1
ATOM 3283 C C . SER B 1 140 ? -27.732 43.329 -16.143 1.00 47.82 138 SER B C 1
ATOM 3284 O O . SER B 1 140 ? -26.580 43.660 -15.859 1.00 47.43 138 SER B O 1
ATOM 3287 N N . LYS B 1 141 ? -28.805 43.944 -15.658 1.00 43.51 139 LYS B N 1
ATOM 3288 C CA . LYS B 1 141 ? -28.711 45.138 -14.829 1.00 41.56 139 LYS B CA 1
ATOM 3289 C C . LYS B 1 141 ? -29.449 44.930 -13.515 1.00 36.68 139 LYS B C 1
ATOM 3290 O O . LYS B 1 141 ? -30.417 44.174 -13.456 1.00 37.32 139 LYS B O 1
ATOM 3296 N N . VAL B 1 142 ? -28.987 45.589 -12.458 1.00 33.29 140 VAL B N 1
ATOM 3297 C CA . VAL B 1 142 ? -29.669 45.511 -11.175 1.00 30.09 140 VAL B CA 1
ATOM 3298 C C . VAL B 1 142 ? -31.077 46.077 -11.357 1.00 31.70 140 VAL B C 1
ATOM 3299 O O . VAL B 1 142 ? -31.233 47.190 -11.857 1.00 34.38 140 VAL B O 1
ATOM 3303 N N . PRO B 1 143 ? -32.109 45.305 -10.977 1.00 33.03 141 PRO B N 1
ATOM 3304 C CA . PRO B 1 143 ? -33.473 45.777 -11.243 1.00 35.46 141 PRO B CA 1
ATOM 3305 C C . PRO B 1 143 ? -33.824 47.038 -10.461 1.00 36.42 141 PRO B C 1
ATOM 3306 O O . PRO B 1 143 ? -33.276 47.268 -9.383 1.00 34.98 141 PRO B O 1
ATOM 3310 N N . ALA B 1 144 ? -34.718 47.851 -11.012 1.00 39.21 142 ALA B N 1
ATOM 3311 C CA . ALA B 1 144 ? -35.220 49.018 -10.299 1.00 40.09 142 ALA B CA 1
ATOM 3312 C C . ALA B 1 144 ? -35.906 48.552 -9.023 1.00 38.95 142 ALA B C 1
ATOM 3313 O O . ALA B 1 144 ? -36.455 47.452 -8.972 1.00 38.02 142 ALA B O 1
ATOM 3315 N N . ILE B 1 145 ? -35.873 49.386 -7.993 1.00 38.98 143 ILE B N 1
ATOM 3316 C CA . ILE B 1 145 ? -36.370 48.988 -6.685 1.00 43.04 143 ILE B CA 1
ATOM 3317 C C . ILE B 1 145 ? -37.897 49.080 -6.624 1.00 47.19 143 ILE B C 1
ATOM 3318 O O . ILE B 1 145 ? -38.518 48.507 -5.733 1.00 49.72 143 ILE B O 1
ATOM 3323 N N . ASP B 1 146 ? -38.502 49.778 -7.581 1.00 47.54 144 ASP B N 1
ATOM 3324 C CA . ASP B 1 146 ? -39.962 49.857 -7.648 1.00 50.62 144 ASP B CA 1
ATOM 3325 C C . ASP B 1 146 ? -40.546 48.754 -8.536 1.00 49.45 144 ASP B C 1
ATOM 3326 O O . ASP B 1 146 ? -41.765 48.594 -8.618 1.00 52.19 144 ASP B O 1
ATOM 3331 N N . SER B 1 147 ? -39.672 47.995 -9.193 1.00 45.30 145 SER B N 1
ATOM 3332 C CA . SER B 1 147 ? -40.105 46.952 -10.118 1.00 44.97 145 SER B CA 1
ATOM 3333 C C . SER B 1 147 ? -40.315 45.619 -9.410 1.00 41.06 145 SER B C 1
ATOM 3334 O O . SER B 1 147 ? -39.904 45.435 -8.264 1.00 35.96 145 SER B O 1
ATOM 3337 N N . THR B 1 148 ? -40.962 44.696 -10.112 1.00 44.02 146 THR B N 1
ATOM 3338 C CA . THR B 1 148 ? -41.176 43.344 -9.618 1.00 41.97 146 THR B CA 1
ATOM 3339 C C . THR B 1 148 ? -40.898 42.368 -10.751 1.00 41.16 146 THR B C 1
ATOM 3340 O O . THR B 1 148 ? -40.720 42.778 -11.900 1.00 42.59 146 THR B O 1
ATOM 3344 N N . SER B 1 149 ? -40.864 41.081 -10.427 1.00 40.96 147 SER B N 1
ATOM 3345 C CA . SER B 1 149 ? -40.632 40.050 -11.431 1.00 42.05 147 SER B CA 1
ATOM 3346 C C . SER B 1 149 ? -41.542 38.851 -11.226 1.00 42.23 147 SER B C 1
ATOM 3347 O O . SER B 1 149 ? -41.888 38.493 -10.100 1.00 40.24 147 SER B O 1
ATOM 3350 N N . GLU B 1 150 ? -41.915 38.239 -12.343 1.00 45.93 148 GLU B N 1
ATOM 3351 C CA . GLU B 1 150 ? -42.754 37.050 -12.354 1.00 51.91 148 GLU B CA 1
ATOM 3352 C C . GLU B 1 150 ? -41.893 35.785 -12.299 1.00 48.28 148 GLU B C 1
ATOM 3353 O O . GLU B 1 150 ? -42.398 34.693 -12.042 1.00 49.00 148 GLU B O 1
ATOM 3359 N N . ALA B 1 151 ? -40.590 35.941 -12.517 1.00 40.58 149 ALA B N 1
ATOM 3360 C CA . ALA B 1 151 ? -39.685 34.798 -12.585 1.00 40.28 149 ALA B CA 1
ATOM 3361 C C . ALA B 1 151 ? -38.291 35.147 -12.066 1.00 39.91 149 ALA B C 1
ATOM 3362 O O . ALA B 1 151 ? -37.563 35.925 -12.683 1.00 40.83 149 ALA B O 1
ATOM 3364 N N . ILE B 1 152 ? -37.937 34.568 -10.921 1.00 37.71 150 ILE B N 1
ATOM 3365 C CA . ILE B 1 152 ? -36.598 34.704 -10.356 1.00 37.14 150 ILE B CA 1
ATOM 3366 C C . ILE B 1 152 ? -35.823 33.401 -10.552 1.00 37.34 150 ILE B C 1
ATOM 3367 O O . ILE B 1 152 ? -36.179 32.366 -9.985 1.00 38.51 150 ILE B O 1
ATOM 3372 N N . PHE B 1 153 ? -34.765 33.463 -11.356 1.00 35.66 151 PHE B N 1
ATOM 3373 C CA . PHE B 1 153 ? -33.949 32.291 -11.659 1.00 34.93 151 PHE B CA 1
ATOM 3374 C C . PHE B 1 153 ? -32.766 32.167 -10.708 1.00 32.89 151 PHE B C 1
ATOM 3375 O O . PHE B 1 153 ? -31.959 33.087 -10.581 1.00 34.09 151 PHE B O 1
ATOM 3383 N N . VAL B 1 154 ? -32.672 31.019 -10.044 1.00 29.50 152 VAL B N 1
ATOM 3384 C CA . VAL B 1 154 ? -31.551 30.724 -9.162 1.00 30.03 152 VAL B CA 1
ATOM 3385 C C . VAL B 1 154 ? -30.581 29.779 -9.866 1.00 33.90 152 VAL B C 1
ATOM 3386 O O . VAL B 1 154 ? -30.885 28.601 -10.059 1.00 34.70 152 VAL B O 1
ATOM 3390 N N . THR B 1 155 ? -29.420 30.295 -10.255 1.00 33.80 153 THR B N 1
ATOM 3391 C CA . THR B 1 155 ? -28.401 29.462 -10.882 1.00 35.61 153 THR B CA 1
ATOM 3392 C C . THR B 1 155 ? -27.645 28.670 -9.820 1.00 32.35 153 THR B C 1
ATOM 3393 O O . THR B 1 155 ? -26.803 29.218 -9.106 1.00 30.27 153 THR B O 1
ATOM 3397 N N . ALA B 1 156 ? -27.974 27.385 -9.713 1.00 33.71 154 ALA B N 1
ATOM 3398 C CA . ALA B 1 156 ? -27.324 26.478 -8.773 1.00 34.50 154 ALA B CA 1
ATOM 3399 C C . ALA B 1 156 ? -26.512 25.449 -9.550 1.00 38.19 154 ALA B C 1
ATOM 3400 O O . ALA B 1 156 ? -26.422 24.282 -9.165 1.00 39.22 154 ALA B O 1
ATOM 3402 N N . MET B 1 157 ? -25.936 25.902 -10.656 1.00 41.26 155 MET B N 1
ATOM 3403 C CA . MET B 1 157 ? -25.098 25.072 -11.510 1.00 46.94 155 MET B CA 1
ATOM 3404 C C . MET B 1 157 ? -24.059 25.965 -12.174 1.00 53.49 155 MET B C 1
ATOM 3405 O O . MET B 1 157 ? -24.287 27.165 -12.336 1.00 56.34 155 MET B O 1
ATOM 3410 N N . ASP B 1 158 ? -22.927 25.387 -12.561 1.00 57.08 156 ASP B N 1
ATOM 3411 C CA . ASP B 1 158 ? -21.866 26.156 -13.203 1.00 61.81 156 ASP B CA 1
ATOM 3412 C C . ASP B 1 158 ? -21.389 25.473 -14.478 1.00 63.06 156 ASP B C 1
ATOM 3413 O O . ASP B 1 158 ? -21.179 24.260 -14.510 1.00 62.98 156 ASP B O 1
ATOM 3418 N N . THR B 1 159 ? -21.216 26.272 -15.525 1.00 65.33 157 THR B N 1
ATOM 3419 C CA . THR B 1 159 ? -20.883 25.760 -16.850 1.00 70.82 157 THR B CA 1
ATOM 3420 C C . THR B 1 159 ? -19.379 25.634 -17.065 1.00 74.16 157 THR B C 1
ATOM 3421 O O . THR B 1 159 ? -18.934 24.950 -17.986 1.00 77.31 157 THR B O 1
ATOM 3425 N N . ASN B 1 160 ? -18.600 26.294 -16.214 1.00 75.21 158 ASN B N 1
ATOM 3426 C CA . ASN B 1 160 ? -17.151 26.299 -16.352 1.00 79.09 158 ASN B CA 1
ATOM 3427 C C . ASN B 1 160 ? -16.520 25.111 -15.635 1.00 80.83 158 ASN B C 1
ATOM 3428 O O . ASN B 1 160 ? -16.774 24.900 -14.451 1.00 79.77 158 ASN B O 1
ATOM 3433 N N . PRO B 1 161 ? -15.710 24.312 -16.350 1.00 87.05 159 PRO B N 1
ATOM 3434 C CA . PRO B 1 161 ? -14.764 23.503 -15.578 1.00 85.82 159 PRO B CA 1
ATOM 3435 C C . PRO B 1 161 ? -13.854 24.437 -14.781 1.00 80.37 159 PRO B C 1
ATOM 3436 O O . PRO B 1 161 ? -13.679 25.589 -15.184 1.00 83.25 159 PRO B O 1
ATOM 3440 N N . LEU B 1 162 ? -13.308 23.943 -13.671 1.00 71.14 160 LEU B N 1
ATOM 3441 C CA . LEU B 1 162 ? -12.562 24.741 -12.689 1.00 64.98 160 LEU B CA 1
ATOM 3442 C C . LEU B 1 162 ? -13.506 25.544 -11.792 1.00 54.01 160 LEU B C 1
ATOM 3443 O O . LEU B 1 162 ? -13.052 26.299 -10.934 1.00 52.28 160 LEU B O 1
ATOM 3448 N N . ALA B 1 163 ? -14.812 25.377 -11.983 1.00 48.13 161 ALA B N 1
ATOM 3449 C CA . ALA B 1 163 ? -15.796 26.005 -11.106 1.00 43.82 161 ALA B CA 1
ATOM 3450 C C . ALA B 1 163 ? -16.096 25.101 -9.919 1.00 41.65 161 ALA B C 1
ATOM 3451 O O . ALA B 1 163 ? -15.924 23.884 -9.996 1.00 42.25 161 ALA B O 1
ATOM 3453 N N . ALA B 1 164 ? -16.540 25.701 -8.821 1.00 38.74 162 ALA B N 1
ATOM 3454 C CA . ALA B 1 164 ? -16.938 24.938 -7.647 1.00 38.00 162 ALA B CA 1
ATOM 3455 C C . ALA B 1 164 ? -18.259 24.225 -7.913 1.00 37.00 162 ALA B C 1
ATOM 3456 O O . ALA B 1 164 ? -19.126 24.756 -8.605 1.00 38.44 162 ALA B O 1
ATOM 3458 N N . GLU B 1 165 ? -18.403 23.020 -7.371 1.00 38.16 163 GLU B N 1
ATOM 3459 C CA . GLU B 1 165 ? -19.669 22.298 -7.450 1.00 39.27 163 GLU B CA 1
ATOM 3460 C C . GLU B 1 165 ? -20.636 22.878 -6.423 1.00 33.18 163 GLU B C 1
ATOM 3461 O O . GLU B 1 165 ? -20.395 22.760 -5.220 1.00 30.45 163 GLU B O 1
ATOM 3467 N N . PRO B 1 166 ? -21.730 23.511 -6.887 1.00 35.77 164 PRO B N 1
ATOM 3468 C CA . PRO B 1 166 ? -22.645 24.174 -5.948 1.00 34.07 164 PRO B CA 1
ATOM 3469 C C . PRO B 1 166 ? -23.135 23.265 -4.826 1.00 32.82 164 PRO B C 1
ATOM 3470 O O . PRO B 1 166 ? -23.342 23.735 -3.708 1.00 33.26 164 PRO B O 1
ATOM 3474 N N . THR B 1 167 ? -23.305 21.981 -5.121 1.00 31.89 165 THR B N 1
ATOM 3475 C CA . THR B 1 167 ? -23.796 21.029 -4.132 1.00 34.21 165 THR B CA 1
ATOM 3476 C C . THR B 1 167 ? -22.897 21.006 -2.896 1.00 32.16 165 THR B C 1
ATOM 3477 O O . THR B 1 167 ? -23.388 21.020 -1.768 1.00 30.04 165 THR B O 1
ATOM 3481 N N . VAL B 1 168 ? -21.584 20.989 -3.109 1.00 29.99 166 VAL B N 1
ATOM 3482 C CA . VAL B 1 168 ? -20.636 20.953 -2.002 1.00 31.62 166 VAL B CA 1
ATOM 3483 C C . VAL B 1 168 ? -20.806 22.183 -1.109 1.00 29.48 166 VAL B C 1
ATOM 3484 O O . VAL B 1 168 ? -20.759 22.083 0.118 1.00 29.36 166 VAL B O 1
ATOM 3488 N N . VAL B 1 169 ? -21.018 23.338 -1.732 1.00 28.33 167 VAL B N 1
ATOM 3489 C CA . VAL B 1 169 ? -21.182 24.589 -0.998 1.00 29.87 167 VAL B CA 1
ATOM 3490 C C . VAL B 1 169 ? -22.521 24.612 -0.263 1.00 30.48 167 VAL B C 1
ATOM 3491 O O . VAL B 1 169 ? -22.585 24.942 0.922 1.00 30.22 167 VAL B O 1
ATOM 3495 N N . ILE B 1 170 ? -23.585 24.248 -0.970 1.00 29.91 168 ILE B N 1
ATOM 3496 C CA . ILE B 1 170 ? -24.931 24.281 -0.407 1.00 32.37 168 ILE B CA 1
ATOM 3497 C C . ILE B 1 170 ? -25.080 23.246 0.709 1.00 37.13 168 ILE B C 1
ATOM 3498 O O . ILE B 1 170 ? -25.854 23.444 1.645 1.00 38.01 168 ILE B O 1
ATOM 3503 N N . ASN B 1 171 ? -24.325 22.154 0.614 1.00 41.51 169 ASN B N 1
ATOM 3504 C CA . ASN B 1 171 ? -24.349 21.108 1.636 1.00 47.24 169 ASN B CA 1
ATOM 3505 C C . ASN B 1 171 ? -24.012 21.636 3.028 1.00 46.96 169 ASN B C 1
ATOM 3506 O O . ASN B 1 171 ? -24.495 21.110 4.030 1.00 48.62 169 ASN B O 1
ATOM 3511 N N . GLU B 1 172 ? -23.184 22.674 3.084 1.00 43.31 170 GLU B N 1
ATOM 3512 C CA . GLU B 1 172 ? -22.795 23.276 4.355 1.00 45.05 170 GLU B CA 1
ATOM 3513 C C . GLU B 1 172 ? -23.842 24.262 4.874 1.00 40.95 170 GLU B C 1
ATOM 3514 O O . GLU B 1 172 ? -23.934 24.499 6.079 1.00 42.18 170 GLU B O 1
ATOM 3520 N N . GLN B 1 173 ? -24.621 24.831 3.957 1.00 38.13 171 GLN B N 1
ATOM 3521 C CA . GLN B 1 173 ? -25.581 25.886 4.278 1.00 37.49 171 GLN B CA 1
ATOM 3522 C C . GLN B 1 173 ? -26.978 25.529 3.774 1.00 35.49 171 GLN B C 1
ATOM 3523 O O . GLN B 1 173 ? -27.593 26.290 3.026 1.00 34.76 171 GLN B O 1
ATOM 3529 N N . SER B 1 174 ? -27.474 24.369 4.191 1.00 35.14 172 SER B N 1
ATOM 3530 C CA . SER B 1 174 ? -28.764 23.873 3.724 1.00 36.67 172 S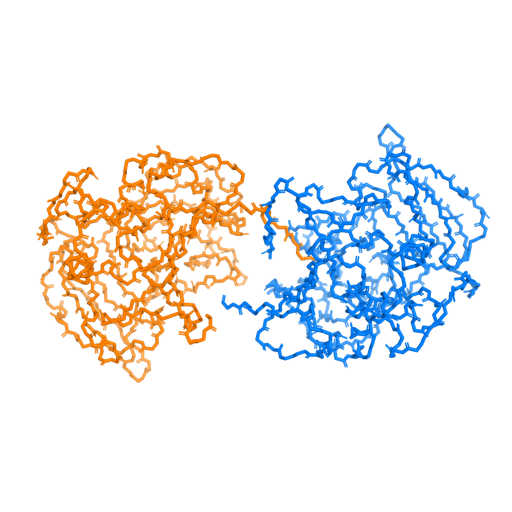ER B CA 1
ATOM 3531 C C . SER B 1 174 ? -29.912 24.745 4.218 1.00 34.20 172 SER B C 1
ATOM 3532 O O . SER B 1 174 ? -30.781 25.129 3.438 1.00 33.79 172 SER B O 1
ATOM 3535 N N . GLU B 1 175 ? -29.911 25.053 5.511 1.00 34.53 173 GLU B N 1
ATOM 3536 C CA . GLU B 1 175 ? -30.954 25.886 6.100 1.00 37.42 173 GLU B CA 1
ATOM 3537 C C . GLU B 1 175 ? -30.994 27.267 5.457 1.00 33.51 173 GLU B C 1
ATOM 3538 O O . GLU B 1 175 ? -32.063 27.772 5.114 1.00 29.71 173 GLU B O 1
ATOM 3544 N N . ALA B 1 176 ? -29.824 27.879 5.312 1.00 31.10 174 ALA B N 1
ATOM 3545 C CA . ALA B 1 176 ? -29.731 29.208 4.727 1.00 30.29 174 ALA B CA 1
ATOM 3546 C C . ALA B 1 176 ? -30.196 29.196 3.276 1.00 29.59 174 ALA B C 1
ATOM 3547 O O . ALA B 1 176 ? -30.862 30.125 2.825 1.00 33.70 174 ALA B O 1
ATOM 3549 N N . PHE B 1 177 ? -29.851 28.141 2.545 1.00 26.43 175 PHE B N 1
ATOM 3550 C CA . PHE B 1 177 ? -30.225 28.052 1.139 1.00 25.58 175 PHE B CA 1
ATOM 3551 C C . PHE B 1 177 ? -31.738 27.959 0.970 1.00 28.27 175 PHE B C 1
ATOM 3552 O O . PHE B 1 177 ? -32.318 28.664 0.146 1.00 28.98 175 PHE B O 1
ATOM 3560 N N . VAL B 1 178 ? -32.372 27.089 1.750 1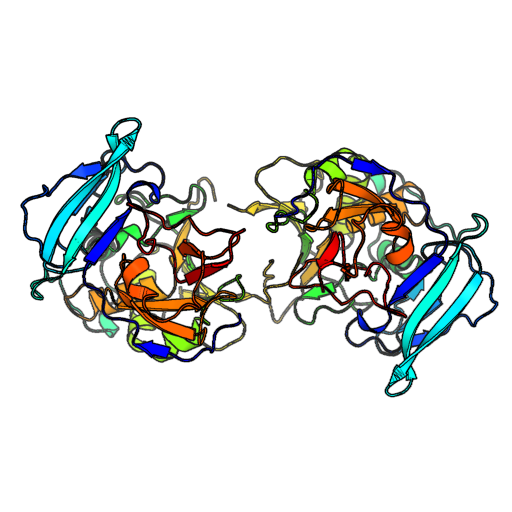.00 26.82 176 VAL B N 1
ATOM 3561 C CA . VAL B 1 178 ? -33.820 26.931 1.687 1.00 28.92 176 VAL B CA 1
ATOM 3562 C C . VAL B 1 178 ? -34.507 28.193 2.201 1.00 27.95 176 VAL B C 1
ATOM 3563 O O . VAL B 1 178 ? -35.512 28.630 1.643 1.00 29.37 176 VAL B O 1
ATOM 3567 N N . ALA B 1 179 ? -33.958 28.772 3.265 1.00 28.72 177 ALA B N 1
ATOM 3568 C CA . ALA B 1 179 ? -34.493 30.007 3.825 1.00 29.76 177 ALA B CA 1
ATOM 3569 C C . ALA B 1 179 ? -34.463 31.112 2.780 1.00 30.27 177 ALA B C 1
ATOM 3570 O O . ALA B 1 179 ? -35.382 31.927 2.696 1.00 34.08 177 ALA B O 1
ATOM 3572 N N . GLY B 1 180 ? -33.401 31.130 1.984 1.00 28.56 178 GLY B N 1
ATOM 3573 C CA . GLY B 1 180 ? -33.265 32.104 0.920 1.00 30.88 178 GLY B CA 1
ATOM 3574 C C . GLY B 1 180 ? -34.325 31.914 -0.145 1.00 30.87 178 GLY B C 1
ATOM 3575 O O . GLY B 1 180 ? -34.916 32.883 -0.621 1.00 28.37 178 GLY B O 1
ATOM 3576 N N . LEU B 1 181 ? -34.570 30.662 -0.517 1.00 29.92 179 LEU B N 1
ATOM 3577 C CA . LEU B 1 181 ? -35.563 30.351 -1.538 1.00 28.12 179 LEU B CA 1
ATOM 3578 C C . LEU B 1 181 ? -36.964 30.740 -1.076 1.00 27.48 179 LEU B C 1
ATOM 3579 O O . LEU B 1 181 ? -37.820 31.079 -1.892 1.00 28.89 179 LEU B O 1
ATOM 3584 N N . ASP B 1 182 ? -37.200 30.689 0.231 1.00 29.19 180 ASP B N 1
ATOM 3585 C CA . ASP B 1 182 ? -38.498 31.067 0.777 1.00 35.42 180 ASP B CA 1
ATOM 3586 C C . ASP B 1 182 ? -38.676 32.586 0.753 1.00 34.89 180 ASP B C 1
ATOM 3587 O O . ASP B 1 182 ? -39.777 33.084 0.524 1.00 27.72 180 ASP B O 1
ATOM 3592 N N . VAL B 1 183 ? -37.592 33.321 0.981 1.00 30.44 181 VAL B N 1
ATOM 3593 C CA . VAL B 1 183 ? -37.633 34.772 0.848 1.00 30.58 181 VAL B CA 1
ATOM 3594 C C . VAL B 1 183 ? -37.935 35.117 -0.605 1.00 32.62 181 VAL B C 1
ATOM 3595 O O . VAL B 1 183 ? -38.734 36.009 -0.889 1.00 36.67 181 VAL B O 1
ATOM 3599 N N . LEU B 1 184 ? -37.304 34.394 -1.525 1.00 30.15 182 LEU B N 1
ATOM 3600 C CA . LEU B 1 184 ? -37.509 34.634 -2.947 1.00 28.60 182 LEU B CA 1
ATOM 3601 C C . LEU B 1 184 ? -38.921 34.247 -3.388 1.00 28.82 182 LEU B C 1
ATOM 3602 O O . LEU B 1 184 ? -39.443 34.812 -4.346 1.00 31.52 182 LEU B O 1
ATOM 3607 N N . SER B 1 185 ? -39.541 33.292 -2.699 1.00 27.62 183 SER B N 1
ATOM 3608 C CA . SER B 1 185 ? -40.876 32.837 -3.087 1.00 32.05 183 SER B CA 1
ATOM 3609 C C . SER B 1 185 ? -41.916 33.925 -2.826 1.00 31.82 183 SER B C 1
ATOM 3610 O O . SER B 1 185 ? -42.947 33.983 -3.497 1.00 34.94 183 SER B O 1
ATOM 3613 N N . ALA B 1 186 ? -41.637 34.780 -1.847 1.00 31.53 184 ALA B N 1
ATOM 3614 C CA . ALA B 1 186 ? -42.509 35.906 -1.527 1.00 35.37 184 ALA B CA 1
ATOM 3615 C C . ALA B 1 186 ? -42.148 37.136 -2.354 1.00 36.29 184 ALA B C 1
ATOM 3616 O O . ALA B 1 186 ? -43.001 37.976 -2.635 1.00 40.27 184 ALA B O 1
ATOM 3618 N N . LEU B 1 187 ? -40.879 37.239 -2.736 1.00 33.05 185 LEU B N 1
ATOM 3619 C CA . LEU B 1 187 ? -40.399 38.389 -3.494 1.00 35.21 185 LEU B CA 1
ATOM 3620 C C . LEU B 1 187 ? -40.930 38.375 -4.923 1.00 35.86 185 LEU B C 1
ATOM 3621 O O . LEU B 1 187 ? -41.309 39.413 -5.462 1.00 37.22 185 LEU B O 1
ATOM 3626 N N . THR B 1 188 ? -40.944 37.199 -5.541 1.00 33.06 186 THR B N 1
ATOM 3627 C CA . THR B 1 188 ? -41.486 37.065 -6.886 1.00 34.54 186 THR B CA 1
ATOM 3628 C C . THR B 1 188 ? -42.998 37.261 -6.854 1.00 36.83 186 THR B C 1
ATOM 3629 O O . THR B 1 188 ? -43.628 37.070 -5.815 1.00 36.59 186 THR B O 1
ATOM 3633 N N . THR B 1 189 ? -43.568 37.664 -7.987 1.00 39.48 187 THR B N 1
ATOM 3634 C CA . THR B 1 189 ? -45.019 37.726 -8.146 1.00 43.96 187 THR B CA 1
ATOM 3635 C C . THR B 1 189 ? -45.519 36.476 -8.869 1.00 43.44 187 THR B C 1
ATOM 3636 O O . THR B 1 189 ? -46.725 36.268 -9.006 1.00 41.74 187 THR B O 1
ATOM 3640 N N . GLY B 1 190 ? -44.579 35.651 -9.329 1.00 40.63 188 GLY B N 1
ATOM 3641 C CA . GLY B 1 190 ? -44.896 34.397 -9.988 1.00 39.17 188 GLY B CA 1
ATOM 3642 C C . GLY B 1 190 ? -44.204 33.229 -9.315 1.00 36.43 188 GLY B C 1
ATOM 3643 O O . GLY B 1 190 ? -44.642 32.770 -8.260 1.00 37.28 188 GLY B O 1
ATOM 3644 N N . LYS B 1 191 ? -43.113 32.761 -9.918 1.00 35.02 189 LYS B N 1
ATOM 3645 C CA . LYS B 1 191 ? -42.396 31.595 -9.417 1.00 32.66 189 LYS B CA 1
ATOM 3646 C C . LYS B 1 191 ? -40.898 31.838 -9.280 1.00 32.19 189 LYS B C 1
ATOM 3647 O O . LYS B 1 191 ? -40.354 32.800 -9.827 1.00 30.06 189 LYS B O 1
ATOM 3653 N N . VAL B 1 192 ? -40.249 30.946 -8.535 1.00 31.56 190 VAL B N 1
ATOM 3654 C CA . VAL B 1 192 ? -38.797 30.875 -8.466 1.00 30.87 190 VAL B CA 1
ATOM 3655 C C . VAL B 1 192 ? -38.343 29.593 -9.162 1.00 34.31 190 VAL B C 1
ATOM 3656 O O . VAL B 1 192 ? -38.918 28.525 -8.940 1.00 36.45 190 VAL B O 1
ATOM 3660 N N . TYR B 1 193 ? -37.316 29.705 -10.001 1.00 33.31 191 TYR B N 1
ATOM 3661 C CA . TYR B 1 193 ? -36.792 28.560 -10.740 1.00 33.04 191 TYR B CA 1
ATOM 3662 C C . TYR B 1 193 ? -35.356 28.261 -10.326 1.00 29.86 191 TYR B C 1
ATOM 3663 O O . TYR B 1 193 ? -34.451 29.055 -10.580 1.00 26.85 191 TYR B O 1
ATOM 3672 N N . VAL B 1 194 ? -35.157 27.115 -9.684 1.00 30.06 192 VAL B N 1
ATOM 3673 C CA . VAL B 1 194 ? -33.822 26.671 -9.305 1.00 30.04 192 VAL B CA 1
ATOM 3674 C C . VAL B 1 194 ? -33.216 25.874 -10.452 1.00 32.30 192 VAL B C 1
ATOM 3675 O O . VAL B 1 194 ? -33.614 24.738 -10.709 1.00 31.51 192 VAL B O 1
ATOM 3679 N N . CYS B 1 195 ? -32.261 26.483 -11.146 1.00 33.17 193 CYS B N 1
ATOM 3680 C CA . CYS B 1 195 ? -31.573 25.824 -12.246 1.00 34.57 193 CYS B CA 1
ATOM 3681 C C . CYS B 1 195 ? -30.425 24.986 -11.696 1.00 32.20 193 CYS B C 1
ATOM 3682 O O . CYS B 1 195 ? -29.458 25.523 -11.155 1.00 29.60 193 CYS B O 1
ATOM 3685 N N . LYS B 1 196 ? -30.542 23.669 -11.842 1.00 30.02 194 LYS B N 1
ATOM 3686 C CA . LYS B 1 196 ? -29.594 22.738 -11.243 1.00 30.22 194 LYS B CA 1
ATOM 3687 C C . LYS B 1 196 ? -29.255 21.602 -12.197 1.00 31.53 194 LYS B C 1
ATOM 3688 O O . LYS B 1 196 ? -29.857 21.469 -13.263 1.00 29.96 194 LYS B O 1
ATOM 3694 N N . LYS B 1 197 ? -28.276 20.794 -11.802 1.00 33.95 195 LYS B N 1
ATOM 3695 C CA . LYS B 1 197 ? -27.943 19.568 -12.511 1.00 36.96 195 LYS B CA 1
ATOM 3696 C C . LYS B 1 197 ? -28.593 18.392 -11.781 1.00 38.04 195 LYS B C 1
ATOM 3697 O O . LYS B 1 197 ? -29.428 18.599 -10.900 1.00 37.33 195 LYS B O 1
ATOM 3703 N N . GLY B 1 198 ? -28.223 17.170 -12.147 1.00 39.33 196 GLY B N 1
ATOM 3704 C CA . GLY B 1 198 ? -28.872 15.984 -11.615 1.00 44.16 196 GLY B CA 1
ATOM 3705 C C . GLY B 1 198 ? -28.826 15.841 -10.105 1.00 44.09 196 GLY B C 1
ATOM 3706 O O . GLY B 1 198 ? -29.786 15.374 -9.494 1.00 45.50 196 GLY B O 1
ATOM 3707 N N . THR B 1 199 ? -27.711 16.238 -9.504 1.00 42.24 197 THR B N 1
ATOM 3708 C CA . THR B 1 199 ? -27.495 16.036 -8.075 1.00 42.66 197 THR B CA 1
ATOM 3709 C C . THR B 1 199 ? -28.591 16.691 -7.236 1.00 39.74 197 THR B C 1
ATOM 3710 O O . THR B 1 199 ? -29.013 17.814 -7.512 1.00 38.39 197 THR B O 1
ATOM 3714 N N . SER B 1 200 ? -29.044 15.974 -6.212 1.00 36.17 198 SER B N 1
ATOM 3715 C CA . SER B 1 200 ? -30.136 16.439 -5.365 1.00 36.34 198 SER B CA 1
ATOM 3716 C C . SER B 1 200 ? -29.735 17.660 -4.538 1.00 33.50 198 SER B C 1
ATOM 3717 O O . SER B 1 200 ? -28.574 17.805 -4.149 1.00 31.78 198 SER B O 1
ATOM 3720 N N . LEU B 1 201 ? -30.707 18.533 -4.280 1.00 29.75 199 LEU B N 1
ATOM 3721 C CA . LEU B 1 201 ? -30.503 19.719 -3.451 1.00 28.57 199 LEU B CA 1
ATOM 3722 C C . LEU B 1 201 ? -31.602 19.845 -2.405 1.00 30.06 199 LEU B C 1
ATOM 3723 O O . LEU B 1 201 ? -32.710 19.343 -2.606 1.00 27.25 199 LEU B O 1
ATOM 3728 N N . PRO B 1 202 ? -31.303 20.526 -1.286 1.00 32.09 200 PRO B N 1
ATOM 3729 C CA . PRO B 1 202 ? -32.365 20.854 -0.332 1.00 30.48 200 PRO B CA 1
ATOM 3730 C C . PRO B 1 202 ? -33.515 21.570 -1.036 1.00 30.05 200 PRO B C 1
ATOM 3731 O O . PRO B 1 202 ? -33.273 22.384 -1.929 1.00 28.41 200 PRO B O 1
ATOM 3735 N N . ARG B 1 203 ? -34.743 21.259 -0.636 1.00 30.83 201 ARG B N 1
ATOM 3736 C CA . ARG B 1 203 ? -35.930 21.660 -1.380 1.00 31.41 201 ARG B CA 1
ATOM 3737 C C . ARG B 1 203 ? -36.801 22.620 -0.583 1.00 31.82 201 ARG B C 1
ATOM 3738 O O . ARG B 1 203 ? -37.082 22.387 0.594 1.00 30.68 201 ARG B O 1
ATOM 3746 N N . SER B 1 204 ? -37.224 23.700 -1.231 1.00 32.32 202 SER B N 1
ATOM 3747 C CA . SER B 1 204 ? -38.214 24.596 -0.651 1.00 31.82 202 SER B CA 1
ATOM 3748 C C . SER B 1 204 ? -39.580 23.925 -0.686 1.00 31.20 202 SER B C 1
ATOM 3749 O O . SER B 1 204 ? -39.926 23.261 -1.663 1.00 33.70 202 SER B O 1
ATOM 3752 N N . GLN B 1 205 ? -40.352 24.098 0.381 1.00 30.59 203 GLN B N 1
ATOM 3753 C CA . GLN B 1 205 ? -41.675 23.492 0.473 1.00 34.90 203 GLN B CA 1
ATOM 3754 C C . GLN B 1 205 ? -42.759 24.396 -0.112 1.00 36.71 203 GLN B C 1
ATOM 3755 O O . GLN B 1 205 ? -43.943 24.076 -0.031 1.00 40.29 203 GLN B O 1
ATOM 3761 N N . GLN B 1 206 ? -42.359 25.519 -0.704 1.00 36.04 204 GLN B N 1
ATOM 3762 C CA . GLN B 1 206 ? -43.320 26.451 -1.287 1.00 37.62 204 GLN B CA 1
ATOM 3763 C C . GLN B 1 206 ? -43.719 25.999 -2.695 1.00 36.88 204 GLN B C 1
ATOM 3764 O O . GLN B 1 206 ? -42.861 25.585 -3.476 1.00 35.22 204 GLN B O 1
ATOM 3770 N N . PRO B 1 207 ? -45.022 26.075 -3.024 1.00 36.12 205 PRO B N 1
ATOM 3771 C CA . PRO B 1 207 ? -45.515 25.551 -4.307 1.00 37.59 205 PRO B CA 1
ATOM 3772 C C . PRO B 1 207 ? -45.069 26.340 -5.540 1.00 35.70 205 PRO B C 1
ATOM 3773 O O . PRO B 1 207 ? -45.154 25.806 -6.647 1.00 36.47 205 PRO B O 1
ATOM 3777 N N . ASN B 1 208 ? -44.614 27.578 -5.359 1.00 34.82 206 ASN B N 1
ATOM 3778 C CA . ASN B 1 208 ? -44.166 28.394 -6.486 1.00 33.99 206 ASN B CA 1
ATOM 3779 C C . ASN B 1 208 ? -42.644 28.394 -6.635 1.00 32.83 206 ASN B C 1
ATOM 3780 O O . ASN B 1 208 ? -42.076 29.292 -7.260 1.00 34.01 206 ASN B O 1
ATOM 3785 N N . VAL B 1 209 ? -41.994 27.389 -6.055 1.00 37.33 207 VAL B N 1
ATOM 3786 C CA . VAL B 1 209 ? -40.557 27.183 -6.233 1.00 34.20 207 VAL B CA 1
ATOM 3787 C C . VAL B 1 209 ? -40.333 25.873 -6.979 1.00 33.81 207 VAL B C 1
ATOM 3788 O O . VAL B 1 209 ? -40.550 24.796 -6.429 1.00 33.98 207 VAL B O 1
ATOM 3792 N N . GLU B 1 210 ? -39.896 25.973 -8.231 1.00 36.64 208 GLU B N 1
ATOM 3793 C CA . GLU B 1 210 ? -39.722 24.802 -9.086 1.00 36.82 208 GLU B CA 1
ATOM 3794 C C . GLU B 1 210 ? -38.248 24.522 -9.376 1.00 34.24 208 GLU B C 1
ATOM 3795 O O . GLU B 1 210 ? -37.421 25.434 -9.386 1.00 30.19 208 GLU B O 1
ATOM 3801 N N . GLU B 1 211 ? -37.936 23.248 -9.600 1.00 34.93 209 GLU B N 1
ATOM 3802 C CA . GLU B 1 211 ? -36.595 22.823 -9.990 1.00 36.26 209 GLU B CA 1
ATOM 3803 C C . GLU B 1 211 ? -36.548 22.499 -11.478 1.00 37.60 209 GLU B C 1
ATOM 3804 O O . GLU B 1 211 ? -37.395 21.766 -11.991 1.00 38.88 209 GLU B O 1
ATOM 3810 N N . HIS B 1 212 ? -35.551 23.054 -12.160 1.00 37.02 210 HIS B N 1
ATOM 3811 C CA . HIS B 1 212 ? -35.325 22.787 -13.575 1.00 40.14 210 HIS B CA 1
ATOM 3812 C C . HIS B 1 212 ? -33.951 22.158 -13.752 1.00 37.28 210 HIS B C 1
ATOM 3813 O O . HIS B 1 212 ? -32.927 22.807 -13.541 1.00 32.83 210 HIS B O 1
ATOM 3820 N N . VAL B 1 213 ? -33.938 20.884 -14.130 1.00 38.64 211 VAL B N 1
ATOM 3821 C CA . VAL B 1 213 ? -32.697 20.133 -14.248 1.00 36.18 211 VAL B CA 1
ATOM 3822 C C . VAL B 1 213 ? -32.055 20.342 -15.618 1.00 35.90 211 VAL B C 1
ATOM 3823 O O . VAL B 1 213 ? -32.746 20.399 -16.637 1.00 34.69 211 VAL B O 1
ATOM 3827 N N . PHE B 1 214 ? -30.729 20.458 -15.619 1.00 35.01 212 PHE B N 1
ATOM 3828 C CA . PHE B 1 214 ? -29.951 20.626 -16.842 1.00 38.17 212 PHE B CA 1
ATOM 3829 C C . PHE B 1 214 ? -28.822 19.604 -16.916 1.00 38.66 212 PHE B C 1
ATOM 3830 O O . PHE B 1 214 ? -28.282 19.185 -15.891 1.00 38.60 212 PHE B O 1
ATOM 3838 N N . ASP B 1 215 ? -28.467 19.214 -18.136 1.00 40.13 213 ASP B N 1
ATOM 3839 C CA . ASP B 1 215 ? -27.399 18.248 -18.360 1.00 44.16 213 ASP B CA 1
ATOM 3840 C C . ASP B 1 215 ? -26.215 18.897 -19.069 1.00 44.98 213 ASP B C 1
ATOM 3841 O O . ASP B 1 215 ? -26.391 19.626 -20.045 1.00 43.75 213 ASP B O 1
ATOM 3846 N N . GLY B 1 216 ? -25.012 18.612 -18.581 1.00 48.26 214 GLY B N 1
ATOM 3847 C CA . GLY B 1 216 ? -23.794 19.183 -19.131 1.00 51.34 214 GLY B CA 1
ATOM 3848 C C . GLY B 1 216 ? -22.843 19.570 -18.011 1.00 53.89 214 GLY B C 1
ATOM 3849 O O . GLY B 1 216 ? -22.934 19.016 -16.917 1.00 56.56 214 GLY B O 1
ATOM 3850 N N . PRO B 1 217 ? -21.927 20.521 -18.269 1.00 54.95 215 PRO B N 1
ATOM 3851 C CA . PRO B 1 217 ? -21.760 21.229 -19.543 1.00 55.60 215 PRO B CA 1
ATOM 3852 C C . PRO B 1 217 ? -21.085 20.369 -20.606 1.00 54.33 215 PRO B C 1
ATOM 3853 O O . PRO B 1 217 ? -20.220 19.561 -20.265 1.00 56.48 215 PRO B O 1
ATOM 3857 N N . HIS B 1 218 ? -21.473 20.545 -21.867 1.00 51.98 216 HIS B N 1
ATOM 3858 C CA . HIS B 1 218 ? -20.861 19.810 -22.973 1.00 52.81 216 HIS B CA 1
ATOM 3859 C C . HIS B 1 218 ? -20.157 20.764 -23.932 1.00 52.42 216 HIS B C 1
ATOM 3860 O O . HIS B 1 218 ? -20.653 21.860 -24.192 1.00 51.57 216 HIS B O 1
ATOM 3867 N N . PRO B 1 219 ? -19.000 20.346 -24.473 1.00 51.81 217 PRO B N 1
ATOM 3868 C CA . PRO B 1 219 ? -18.264 21.220 -25.391 1.00 51.15 217 PRO B CA 1
ATOM 3869 C C . PRO B 1 219 ? -19.006 21.432 -26.704 1.00 49.84 217 PRO B C 1
ATOM 3870 O O . PRO B 1 219 ? -19.832 20.602 -27.084 1.00 50.57 217 PRO B O 1
ATOM 3874 N N . ALA B 1 220 ? -18.713 22.537 -27.381 1.00 49.76 218 ALA B N 1
ATOM 3875 C CA . ALA B 1 220 ? -19.340 22.845 -28.660 1.00 50.15 218 ALA B CA 1
ATOM 3876 C C . ALA B 1 220 ? -18.997 21.782 -29.698 1.00 52.07 218 ALA B C 1
ATOM 3877 O O . ALA B 1 220 ? -19.705 21.620 -30.692 1.00 53.93 218 ALA B O 1
ATOM 3879 N N . SER B 1 234 ? -38.853 38.361 -21.195 1.00 92.83 232 SER B N 1
ATOM 3880 C CA . SER B 1 234 ? -37.549 38.557 -21.818 1.00 91.56 232 SER B CA 1
ATOM 3881 C C . SER B 1 234 ? -37.559 39.786 -22.720 1.00 93.34 232 SER B C 1
ATOM 3882 O O . SER B 1 234 ? -36.877 39.826 -23.744 1.00 93.03 232 SER B O 1
ATOM 3885 N N . ALA B 1 235 ? -38.339 40.785 -22.315 1.00 95.49 233 ALA B N 1
ATOM 3886 C CA . ALA B 1 235 ? -38.468 42.042 -23.044 1.00 97.84 233 ALA B CA 1
ATOM 3887 C C . ALA B 1 235 ? -39.409 42.953 -22.278 1.00 98.72 233 ALA B C 1
ATOM 3888 O O . ALA B 1 235 ? -38.998 43.968 -21.716 1.00 98.44 233 ALA B O 1
ATOM 3890 N N . ASP B 1 236 ? -40.683 42.575 -22.274 1.00 99.46 234 ASP B N 1
ATOM 3891 C CA . ASP B 1 236 ? -41.685 43.243 -21.459 1.00 99.74 234 ASP B CA 1
ATOM 3892 C C . ASP B 1 236 ? -41.935 42.412 -20.205 1.00 95.56 234 ASP B C 1
ATOM 3893 O O . ASP B 1 236 ? -42.476 42.904 -19.213 1.00 96.76 234 ASP B O 1
ATOM 3898 N N . HIS B 1 237 ? -41.534 41.145 -20.270 1.00 90.63 235 HIS B N 1
ATOM 3899 C CA . HIS B 1 237 ? -41.588 40.240 -19.130 1.00 85.70 235 HIS B CA 1
ATOM 3900 C C . HIS B 1 237 ? -40.178 40.000 -18.604 1.00 75.77 235 HIS B C 1
ATOM 3901 O O . HIS B 1 237 ? -39.576 38.961 -18.870 1.00 72.18 235 HIS B O 1
ATOM 3908 N N . VAL B 1 238 ? -39.648 40.970 -17.866 1.00 70.74 236 VAL B N 1
ATOM 3909 C CA . VAL B 1 238 ? -38.284 40.885 -17.356 1.00 62.86 236 VAL B CA 1
ATOM 3910 C C . VAL B 1 238 ? -38.172 39.895 -16.201 1.00 56.70 236 VAL B C 1
ATOM 3911 O O . VAL B 1 238 ? -38.992 39.899 -15.283 1.00 56.74 236 VAL B O 1
ATOM 3915 N N . ALA B 1 239 ? -37.145 39.052 -16.261 1.00 42.98 237 ALA B N 1
ATOM 3916 C CA . ALA B 1 239 ? -36.858 38.092 -15.201 1.00 39.97 237 ALA B CA 1
ATOM 3917 C C . ALA B 1 239 ? -35.606 38.508 -14.437 1.00 37.21 237 ALA B C 1
ATOM 3918 O O . ALA B 1 239 ? -34.783 39.262 -14.953 1.00 38.23 237 ALA B O 1
ATOM 3920 N N . TRP B 1 240 ? -35.478 38.013 -13.207 1.00 34.54 238 TRP B N 1
ATOM 3921 C CA . TRP B 1 240 ? -34.308 38.272 -12.371 1.00 32.62 238 TRP B CA 1
ATOM 3922 C C . TRP B 1 240 ? -33.480 37.005 -12.189 1.00 33.86 238 TRP B C 1
ATOM 3923 O O . TRP B 1 240 ? -34.023 35.900 -12.143 1.00 33.28 238 TRP B O 1
ATOM 3934 N N . SER B 1 241 ? -32.166 37.181 -12.072 1.00 34.42 239 SER B N 1
ATOM 3935 C CA . SER B 1 241 ? -31.247 36.070 -11.846 1.00 32.21 239 SER B CA 1
ATOM 3936 C C . SER B 1 241 ? -30.348 36.344 -10.645 1.00 28.16 239 SER B C 1
ATOM 3937 O O . SER B 1 241 ? -29.971 37.486 -10.381 1.00 28.86 239 SER B O 1
ATOM 3940 N N . ILE B 1 242 ? -30.008 35.279 -9.927 1.00 25.71 240 ILE B N 1
ATOM 3941 C CA . ILE B 1 242 ? -29.180 35.366 -8.731 1.00 23.55 240 ILE B CA 1
ATOM 3942 C C . ILE B 1 242 ? -28.532 34.002 -8.486 1.00 25.27 240 ILE B C 1
ATOM 3943 O O . ILE B 1 242 ? -29.200 32.977 -8.610 1.00 28.28 240 ILE B O 1
ATOM 3948 N N . ASN B 1 243 ? -27.240 33.973 -8.162 1.00 20.08 241 ASN B N 1
ATOM 3949 C CA . ASN B 1 243 ? -26.560 32.694 -7.972 1.00 22.62 241 ASN B CA 1
ATOM 3950 C C . ASN B 1 243 ? -26.822 32.134 -6.578 1.00 23.07 241 ASN B C 1
ATOM 3951 O O . ASN B 1 243 ? -27.285 32.847 -5.686 1.00 21.70 241 ASN B O 1
ATOM 3956 N N . TYR B 1 244 ? -26.519 30.851 -6.407 1.00 22.18 242 TYR B N 1
ATOM 3957 C CA . TYR B 1 244 ? -26.871 30.115 -5.198 1.00 22.20 242 TYR B CA 1
ATOM 3958 C C . TYR B 1 244 ? -26.208 30.651 -3.932 1.00 21.83 242 TYR B C 1
ATOM 3959 O O . TYR B 1 244 ? -26.779 30.543 -2.848 1.00 19.12 242 TYR B O 1
ATOM 3968 N N . GLN B 1 245 ? -25.008 31.214 -4.055 1.00 22.68 243 GLN B N 1
ATOM 3969 C CA . GLN B 1 245 ? -24.282 31.680 -2.875 1.00 23.25 243 GLN B CA 1
ATOM 3970 C C . GLN B 1 245 ? -24.869 32.979 -2.338 1.00 22.10 243 GLN B C 1
ATOM 3971 O O . GLN B 1 245 ? -24.803 33.246 -1.139 1.00 21.83 243 GLN B O 1
ATOM 3977 N N . ASP B 1 246 ? -25.442 33.786 -3.224 1.00 24.60 244 ASP B N 1
ATOM 3978 C CA . ASP B 1 246 ? -26.172 34.974 -2.800 1.00 27.64 244 ASP B CA 1
ATOM 3979 C C . ASP B 1 246 ? -27.524 34.604 -2.196 1.00 26.26 244 ASP B C 1
ATOM 3980 O O . ASP B 1 246 ? -28.019 35.295 -1.308 1.00 24.63 244 ASP B O 1
ATOM 3985 N N . VAL B 1 247 ? -28.123 33.518 -2.675 1.00 25.77 245 VAL B N 1
ATOM 3986 C CA . VAL B 1 247 ? -29.368 33.028 -2.087 1.00 23.76 245 VAL B CA 1
ATOM 3987 C C . VAL B 1 247 ? -29.106 32.580 -0.651 1.00 25.64 245 VAL B C 1
ATOM 3988 O O . VAL B 1 247 ? -29.941 32.777 0.233 1.00 25.22 245 VAL B O 1
ATOM 3992 N N . ILE B 1 248 ? -27.941 31.977 -0.432 1.00 25.77 246 ILE B N 1
ATOM 3993 C CA . ILE B 1 248 ? -27.510 31.594 0.906 1.00 24.72 246 ILE B CA 1
ATOM 3994 C C . ILE B 1 248 ? -27.368 32.845 1.768 1.00 27.61 246 ILE B C 1
ATOM 3995 O O . ILE B 1 248 ? -27.671 32.829 2.961 1.00 31.29 246 ILE B O 1
ATOM 4000 N N . ALA B 1 249 ? -26.915 33.933 1.153 1.00 27.41 247 ALA B N 1
ATOM 4001 C CA . ALA B 1 249 ? -26.736 35.193 1.864 1.00 28.76 247 ALA B CA 1
ATOM 4002 C C . ALA B 1 249 ? -28.089 35.828 2.177 1.00 26.57 247 ALA B C 1
ATOM 4003 O O . ALA B 1 249 ? -28.291 36.361 3.269 1.00 27.32 247 ALA B O 1
ATOM 4005 N N . VAL B 1 250 ? -29.009 35.776 1.218 1.00 24.17 248 VAL B N 1
ATOM 4006 C CA . VAL B 1 250 ? -30.371 36.251 1.446 1.00 27.57 248 VAL B CA 1
ATOM 4007 C C . VAL B 1 250 ? -30.978 35.501 2.622 1.00 29.70 248 VAL B C 1
ATOM 4008 O O . VAL B 1 250 ? -31.608 36.101 3.493 1.00 30.75 248 VAL B O 1
ATOM 4012 N N . GLY B 1 251 ? -30.781 34.186 2.643 1.00 30.27 249 GLY B N 1
ATOM 4013 C CA . GLY B 1 251 ? -31.264 33.362 3.733 1.00 28.34 249 GLY B CA 1
ATOM 4014 C C . GLY B 1 251 ? -30.695 33.823 5.058 1.00 27.57 249 GLY B C 1
ATOM 4015 O O . GLY B 1 251 ? -31.440 34.094 5.997 1.00 29.28 249 GLY B O 1
ATOM 4016 N N . GLN B 1 252 ? -29.371 33.928 5.124 1.00 25.25 250 GLN B N 1
ATOM 4017 C CA . GLN B 1 252 ? -28.687 34.364 6.337 1.00 26.62 250 GLN B CA 1
ATOM 4018 C C . GLN B 1 252 ? -29.097 35.774 6.757 1.00 27.27 250 GLN B C 1
ATOM 4019 O O . GLN B 1 252 ? -29.159 36.080 7.948 1.00 29.12 250 GLN B O 1
ATOM 4025 N N . LEU B 1 253 ? -29.367 36.631 5.778 1.00 26.92 251 LEU B N 1
ATOM 4026 C CA . LEU B 1 253 ? -29.741 38.015 6.059 1.00 30.02 251 LEU B CA 1
ATOM 4027 C C . LEU B 1 253 ? -31.053 38.112 6.832 1.00 30.40 251 LEU B C 1
ATOM 4028 O O . LEU B 1 253 ? -31.187 38.950 7.717 1.00 32.65 251 LEU B O 1
ATOM 4033 N N . PHE B 1 254 ? -32.022 37.273 6.479 1.00 31.72 252 PHE B N 1
ATOM 4034 C CA . PHE B 1 254 ? -33.346 37.333 7.091 1.00 33.61 252 PHE B CA 1
ATOM 4035 C C . PHE B 1 254 ? -33.469 36.386 8.283 1.00 35.75 252 PHE B C 1
ATOM 4036 O O . PHE B 1 254 ? -34.345 36.563 9.130 1.00 36.87 252 PHE B O 1
ATOM 4044 N N . LEU B 1 255 ? -32.590 35.390 8.348 1.00 35.28 253 LEU B N 1
ATOM 4045 C CA . LEU B 1 255 ? -32.557 34.464 9.480 1.00 37.17 253 LEU B CA 1
ATOM 4046 C C . LEU B 1 255 ? -31.857 35.114 10.666 1.00 39.31 253 LEU B C 1
ATOM 4047 O O . LEU B 1 255 ? -32.336 35.046 11.798 1.00 42.71 253 LEU B O 1
ATOM 4052 N N . THR B 1 256 ? -30.711 35.730 10.392 1.00 38.27 254 THR B N 1
ATOM 4053 C CA . THR B 1 256 ? -29.985 36.510 11.383 1.00 41.00 254 THR B CA 1
ATOM 4054 C C . THR B 1 256 ? -30.254 37.983 11.104 1.00 42.59 254 THR B C 1
ATOM 4055 O O . THR B 1 256 ? -31.059 38.308 10.236 1.00 43.86 254 THR B O 1
ATOM 4059 N N . GLY B 1 257 ? -29.592 38.870 11.834 1.00 43.17 255 GLY B N 1
ATOM 4060 C CA . GLY B 1 257 ? -29.739 40.296 11.596 1.00 47.00 255 GLY B CA 1
ATOM 4061 C C . GLY B 1 257 ? -28.584 40.873 10.801 1.00 44.38 255 GLY B C 1
ATOM 4062 O O . GLY B 1 257 ? -28.435 42.089 10.718 1.00 43.73 255 GLY B O 1
ATOM 4063 N N . GLU B 1 258 ? -27.789 40.000 10.188 1.00 42.93 256 GLU B N 1
ATOM 4064 C CA . GLU B 1 258 ? -26.461 40.377 9.712 1.00 43.25 256 GLU B CA 1
ATOM 4065 C C . GLU B 1 258 ? -26.220 40.048 8.241 1.00 36.97 256 GLU B C 1
ATOM 4066 O O . GLU B 1 258 ? -26.759 39.080 7.706 1.00 34.22 256 GLU B O 1
ATOM 4072 N N . LEU B 1 259 ? -25.404 40.877 7.597 1.00 35.39 257 LEU B N 1
ATOM 4073 C CA . LEU B 1 259 ? -24.973 40.634 6.227 1.00 34.26 257 LEU B CA 1
ATOM 4074 C C . LEU B 1 259 ? -23.948 39.507 6.194 1.00 32.31 257 LEU B C 1
ATOM 4075 O O . LEU B 1 259 ? -22.947 39.545 6.910 1.00 31.68 257 LEU B O 1
ATOM 4080 N N . TYR B 1 260 ? -24.206 38.515 5.349 1.00 32.81 258 TYR B N 1
ATOM 4081 C CA . TYR B 1 260 ? -23.384 37.315 5.268 1.00 32.38 258 TYR B CA 1
ATOM 4082 C C . TYR B 1 260 ? -22.450 37.412 4.066 1.00 29.27 258 TYR B C 1
ATOM 4083 O O . TYR B 1 260 ? -22.877 37.245 2.923 1.00 28.53 258 TYR B O 1
ATOM 4092 N N . THR B 1 261 ? -21.177 37.686 4.332 1.00 30.34 259 THR B N 1
ATOM 4093 C CA . THR B 1 261 ? -20.229 38.025 3.276 1.00 34.84 259 THR B CA 1
ATOM 4094 C C . THR B 1 261 ? -19.236 36.907 2.965 1.00 37.80 259 THR B C 1
ATOM 4095 O O . THR B 1 261 ? -18.342 37.088 2.138 1.00 37.54 259 THR B O 1
ATOM 4099 N N . GLN B 1 262 ? -19.388 35.758 3.617 1.00 38.82 260 GLN B N 1
ATOM 4100 C CA . GLN B 1 262 ? -18.519 34.618 3.339 1.00 42.65 260 GLN B CA 1
ATOM 4101 C C . GLN B 1 262 ? -18.744 34.114 1.920 1.00 37.66 260 GLN B C 1
ATOM 4102 O O . GLN B 1 262 ? -19.872 34.107 1.428 1.00 35.35 260 GLN B O 1
ATOM 4108 N N . ARG B 1 263 ? -17.662 33.697 1.270 1.00 34.92 261 ARG B N 1
ATOM 4109 C CA . ARG B 1 263 ? -17.743 33.083 -0.047 1.00 33.93 261 ARG B CA 1
ATOM 4110 C C . ARG B 1 263 ? -16.891 31.828 -0.102 1.00 34.47 261 ARG B C 1
ATOM 4111 O O . ARG B 1 263 ? -15.901 31.700 0.621 1.00 37.65 261 ARG B O 1
ATOM 4119 N N . VAL B 1 264 ? -17.300 30.903 -0.963 1.00 30.61 262 VAL B N 1
ATOM 4120 C CA . VAL B 1 264 ? -16.496 29.745 -1.314 1.00 31.70 262 VAL B CA 1
ATOM 4121 C C . VAL B 1 264 ? -16.202 29.839 -2.802 1.00 32.20 262 VAL B C 1
ATOM 4122 O O . VAL B 1 264 ? -17.118 29.778 -3.626 1.00 25.34 262 VAL B O 1
ATOM 4126 N N . VAL B 1 265 ? -14.926 30.006 -3.139 1.00 32.21 263 VAL B N 1
ATOM 4127 C CA . VAL B 1 265 ? -14.516 30.178 -4.526 1.00 33.50 263 VAL B CA 1
ATOM 4128 C C . VAL B 1 265 ? -13.575 29.063 -4.956 1.00 35.47 263 VAL B C 1
ATOM 4129 O O . VAL B 1 265 ? -12.800 28.537 -4.155 1.00 34.55 263 VAL B O 1
ATOM 4133 N N . SER B 1 266 ? -13.666 28.700 -6.230 1.00 36.93 264 SER B N 1
ATOM 4134 C CA . SER B 1 266 ? -12.746 27.750 -6.830 1.00 37.85 264 SER B CA 1
ATOM 4135 C C . SER B 1 266 ? -11.448 28.459 -7.197 1.00 40.65 264 SER B C 1
ATOM 4136 O O . SER B 1 266 ? -11.439 29.356 -8.041 1.00 41.23 264 SER B O 1
ATOM 4139 N N . LEU B 1 267 ? -10.361 28.060 -6.546 1.00 40.71 265 LEU B N 1
ATOM 4140 C CA . LEU B 1 267 ? -9.038 28.598 -6.834 1.00 41.48 265 LEU B CA 1
ATOM 4141 C C . LEU B 1 267 ? -8.288 27.612 -7.719 1.00 45.11 265 LEU B C 1
ATOM 4142 O O . LEU B 1 267 ? -7.793 26.596 -7.234 1.00 48.55 265 LEU B O 1
ATOM 4147 N N . ALA B 1 268 ? -8.211 27.906 -9.016 1.00 44.22 266 ALA B N 1
ATOM 4148 C CA . ALA B 1 268 ? -7.665 26.953 -9.979 1.00 47.72 266 ALA B CA 1
ATOM 4149 C C . ALA B 1 268 ? -6.802 27.620 -11.045 1.00 50.84 266 ALA B C 1
ATOM 4150 O O . ALA B 1 268 ? -6.646 28.843 -11.070 1.00 50.07 266 ALA B O 1
ATOM 4152 N N . GLY B 1 269 ? -6.244 26.790 -11.921 1.00 49.53 267 GLY B N 1
ATOM 4153 C CA . GLY B 1 269 ? -5.348 27.242 -12.967 1.00 52.72 267 GLY B CA 1
ATOM 4154 C C . GLY B 1 269 ? -4.125 26.345 -13.032 1.00 54.31 267 GLY B C 1
ATOM 4155 O O . GLY B 1 269 ? -3.811 25.662 -12.056 1.00 54.41 267 GLY B O 1
ATOM 4156 N N . PRO B 1 270 ? -3.425 26.338 -14.179 1.00 55.44 268 PRO B N 1
ATOM 4157 C CA . PRO B 1 270 ? -2.259 25.459 -14.334 1.00 57.99 268 PRO B CA 1
ATOM 4158 C C . PRO B 1 270 ? -1.151 25.729 -13.319 1.00 58.18 268 PRO B C 1
ATOM 4159 O O . PRO B 1 270 ? -0.499 24.788 -12.866 1.00 59.21 268 PRO B O 1
ATOM 4163 N N . VAL B 1 271 ? -0.950 26.993 -12.963 1.00 57.35 269 VAL B N 1
ATOM 4164 C CA . VAL B 1 271 ? 0.154 27.373 -12.086 1.00 57.69 269 VAL B CA 1
ATOM 4165 C C . VAL B 1 271 ? -0.251 27.386 -10.610 1.00 56.51 269 VAL B C 1
ATOM 4166 O O . VAL B 1 271 ? 0.494 27.875 -9.761 1.00 52.67 269 VAL B O 1
ATOM 4170 N N . VAL B 1 272 ? -1.422 26.832 -10.305 1.00 57.35 270 VAL B N 1
ATOM 4171 C CA . VAL B 1 272 ? -1.907 26.788 -8.930 1.00 59.84 270 VAL B CA 1
ATOM 4172 C C . VAL B 1 272 ? -1.466 25.511 -8.224 1.00 63.93 270 VAL B C 1
ATOM 4173 O O . VAL B 1 272 ? -1.715 24.406 -8.704 1.00 64.25 270 VAL B O 1
ATOM 4177 N N . ASN B 1 273 ? -0.805 25.674 -7.082 1.00 68.08 271 ASN B N 1
ATOM 4178 C CA . ASN B 1 273 ? -0.522 24.552 -6.197 1.00 74.69 271 ASN B CA 1
ATOM 4179 C C . ASN B 1 273 ? -1.785 24.170 -5.443 1.00 75.31 271 ASN B C 1
ATOM 4180 O O . ASN B 1 273 ? -2.399 25.011 -4.786 1.00 78.60 271 ASN B O 1
ATOM 4185 N N . LYS B 1 274 ? -2.176 22.905 -5.550 1.00 68.72 272 LYS B N 1
ATOM 4186 C CA . LYS B 1 274 ? -3.357 22.402 -4.857 1.00 63.94 272 LYS B CA 1
ATOM 4187 C C . LYS B 1 274 ? -4.622 23.160 -5.258 1.00 57.28 272 LYS B C 1
ATOM 4188 O O . LYS B 1 274 ? -5.251 23.809 -4.418 1.00 52.03 272 LYS B O 1
ATOM 4194 N N . PRO B 1 275 ? -5.004 23.084 -6.541 1.00 54.31 273 PRO B N 1
ATOM 4195 C CA . PRO B 1 275 ? -6.258 23.729 -6.946 1.00 41.20 273 PRO B CA 1
ATOM 4196 C C . PRO B 1 275 ? -7.447 23.136 -6.196 1.00 43.00 273 PRO B C 1
ATOM 4197 O O . PRO B 1 275 ? -7.589 21.914 -6.136 1.00 43.93 273 PRO B O 1
ATOM 4201 N N . ARG B 1 276 ? -8.278 23.995 -5.616 1.00 42.02 274 ARG B N 1
ATOM 4202 C CA . ARG B 1 276 ? -9.345 23.541 -4.734 1.00 42.81 274 ARG B CA 1
ATOM 4203 C C . ARG B 1 276 ? -10.337 24.661 -4.432 1.00 40.81 274 ARG B C 1
ATOM 4204 O O . ARG B 1 276 ? -10.288 25.731 -5.041 1.00 37.87 274 ARG B O 1
ATOM 4212 N N . LEU B 1 277 ? -11.233 24.398 -3.483 1.00 40.56 275 LEU B N 1
ATOM 4213 C CA . LEU B 1 277 ? -12.198 25.388 -3.023 1.00 38.38 275 LEU B CA 1
ATOM 4214 C C . LEU B 1 277 ? -11.711 26.017 -1.725 1.00 37.23 275 LEU B C 1
ATOM 4215 O O . LEU B 1 277 ? -11.367 25.304 -0.780 1.00 37.69 275 LEU B O 1
ATOM 4220 N N . VAL B 1 278 ? -11.685 27.346 -1.681 1.00 37.19 276 VAL B N 1
ATOM 4221 C CA . VAL B 1 278 ? -11.215 28.067 -0.503 1.00 39.12 276 VAL B CA 1
ATOM 4222 C C . VAL B 1 278 ? -12.262 29.060 -0.002 1.00 42.49 276 VAL B C 1
ATOM 4223 O O . VAL B 1 278 ? -13.007 29.649 -0.788 1.00 33.77 276 VAL B O 1
ATOM 4227 N N . ARG B 1 279 ? -12.319 29.224 1.316 1.00 40.72 277 ARG B N 1
ATOM 4228 C CA . ARG B 1 279 ? -13.201 30.202 1.937 1.00 40.28 277 ARG B CA 1
ATOM 4229 C C . ARG B 1 279 ? -12.573 31.588 1.895 1.00 39.97 277 ARG B C 1
ATOM 4230 O O . ARG B 1 279 ? -11.387 31.749 2.180 1.00 44.12 277 ARG B O 1
ATOM 4238 N N . THR B 1 280 ? -13.375 32.585 1.540 1.00 38.95 278 THR B N 1
ATOM 4239 C CA . THR B 1 280 ? -12.912 33.966 1.523 1.00 39.20 278 THR B CA 1
ATOM 4240 C C . THR B 1 280 ? -14.091 34.914 1.738 1.00 35.73 278 THR B C 1
ATOM 4241 O O . THR B 1 280 ? -15.189 34.483 2.095 1.00 32.55 278 THR B O 1
ATOM 4245 N N . VAL B 1 281 ? -13.852 36.204 1.526 1.00 35.69 279 VAL B N 1
ATOM 4246 C CA . VAL B 1 281 ? -14.864 37.234 1.730 1.00 35.32 279 VAL B CA 1
ATOM 4247 C C . VAL B 1 281 ? -15.175 37.922 0.400 1.00 33.85 279 VAL B C 1
ATOM 4248 O O . VAL B 1 281 ? -14.361 37.893 -0.525 1.00 32.83 279 VAL B O 1
ATOM 4252 N N . MET B 1 282 ? -16.361 38.513 0.299 1.00 34.89 280 MET B N 1
ATOM 4253 C CA . MET B 1 282 ? -16.718 39.325 -0.861 1.00 38.13 280 MET B CA 1
ATOM 4254 C C . MET B 1 282 ? -15.677 40.411 -1.119 1.00 40.25 280 MET B C 1
ATOM 4255 O O . MET B 1 282 ? -15.206 41.060 -0.187 1.00 34.32 280 MET B O 1
ATOM 4260 N N . GLY B 1 283 ? -15.327 40.606 -2.387 1.00 34.43 281 GLY B N 1
ATOM 4261 C CA . GLY B 1 283 ? -14.403 41.655 -2.774 1.00 35.75 281 GLY B CA 1
ATOM 4262 C C . GLY B 1 283 ? -12.980 41.446 -2.287 1.00 37.64 281 GLY B C 1
ATOM 4263 O O . GLY B 1 283 ? -12.182 42.382 -2.292 1.00 40.68 281 GLY B O 1
ATOM 4264 N N . ALA B 1 284 ? -12.658 40.221 -1.880 1.00 35.78 282 ALA B N 1
ATOM 4265 C CA . ALA B 1 284 ? -11.345 39.909 -1.315 1.00 38.49 282 ALA B CA 1
ATOM 4266 C C . ALA B 1 284 ? -10.197 40.267 -2.253 1.00 39.99 282 ALA B C 1
ATOM 4267 O O . ALA B 1 284 ? -10.282 40.066 -3.465 1.00 40.12 282 ALA B O 1
ATOM 4269 N N . SER B 1 285 ? -9.124 40.803 -1.679 1.00 41.80 283 SER B N 1
ATOM 4270 C CA . SER B 1 285 ? -7.900 41.057 -2.427 1.00 41.03 283 SER B CA 1
ATOM 4271 C C . SER B 1 285 ? -7.385 39.757 -3.024 1.00 39.40 283 SER B C 1
ATOM 4272 O O . SER B 1 285 ? -7.039 38.826 -2.296 1.00 38.95 283 SER B O 1
ATOM 4275 N N . LEU B 1 286 ? -7.339 39.693 -4.350 1.00 39.76 284 LEU B N 1
ATOM 4276 C CA . LEU B 1 286 ? -6.952 38.463 -5.028 1.00 42.11 284 LEU B CA 1
ATOM 4277 C C . LEU B 1 286 ? -5.445 38.250 -4.961 1.00 48.38 284 LEU B C 1
ATOM 4278 O O . LEU B 1 286 ? -4.969 37.120 -5.074 1.00 47.92 284 LEU B O 1
ATOM 4283 N N . GLU B 1 287 ? -4.699 39.333 -4.768 1.00 51.69 285 GLU B N 1
ATOM 4284 C CA . GLU B 1 287 ? -3.257 39.232 -4.578 1.00 56.19 285 GLU B CA 1
ATOM 4285 C C . GLU B 1 287 ? -2.958 38.531 -3.259 1.00 53.42 285 GLU B C 1
ATOM 4286 O O . GLU B 1 287 ? -2.068 37.685 -3.182 1.00 53.37 285 GLU B O 1
ATOM 4292 N N . GLN B 1 288 ? -3.717 38.878 -2.225 1.00 51.59 286 GLN B N 1
ATOM 4293 C CA . GLN B 1 288 ? -3.524 38.292 -0.905 1.00 50.88 286 GLN B CA 1
ATOM 4294 C C . GLN B 1 288 ? -4.059 36.862 -0.841 1.00 50.49 286 GLN B C 1
ATOM 4295 O O . GLN B 1 288 ? -3.534 36.030 -0.098 1.00 51.26 286 GLN B O 1
ATOM 4301 N N . LEU B 1 289 ? -5.094 36.576 -1.626 1.00 47.17 287 LEU B N 1
ATOM 4302 C CA . LEU B 1 289 ? -5.734 35.263 -1.596 1.00 46.47 287 LEU B CA 1
ATOM 4303 C C . LEU B 1 289 ? -4.831 34.167 -2.158 1.00 48.56 287 LEU B C 1
ATOM 4304 O O . LEU B 1 289 ? -4.802 33.055 -1.631 1.00 49.95 287 LEU B O 1
ATOM 4309 N N . VAL B 1 290 ? -4.101 34.478 -3.226 1.00 54.18 288 VAL B N 1
ATOM 4310 C CA . VAL B 1 290 ? -3.256 33.485 -3.888 1.00 57.35 288 VAL B CA 1
ATOM 4311 C C . VAL B 1 290 ? -1.824 33.482 -3.359 1.00 61.69 288 VAL B C 1
ATOM 4312 O O . VAL B 1 290 ? -0.972 32.760 -3.878 1.00 63.87 288 VAL B O 1
ATOM 4316 N N . ASP B 1 291 ? -1.557 34.286 -2.334 1.00 63.09 289 ASP B N 1
ATOM 4317 C CA . ASP B 1 291 ? -0.211 34.375 -1.778 1.00 67.11 289 ASP B CA 1
ATOM 4318 C C . ASP B 1 291 ? 0.231 33.011 -1.247 1.00 69.47 289 ASP B C 1
ATOM 4319 O O . ASP B 1 291 ? -0.408 32.448 -0.360 1.00 69.98 289 ASP B O 1
ATOM 4324 N N . SER B 1 292 ? 1.319 32.492 -1.813 1.00 72.95 290 SER B N 1
ATOM 4325 C CA . SER B 1 292 ? 1.844 31.162 -1.488 1.00 75.32 290 SER B CA 1
ATOM 4326 C C . SER B 1 292 ? 0.844 30.061 -1.847 1.00 69.81 290 SER B C 1
ATOM 4327 O O . SER B 1 292 ? 0.650 29.108 -1.091 1.00 70.65 290 SER B O 1
ATOM 4330 N N . GLU B 1 293 ? 0.215 30.212 -3.009 1.00 63.52 291 GLU B N 1
ATOM 4331 C CA . GLU B 1 293 ? -0.638 29.179 -3.591 1.00 62.28 291 GLU B CA 1
ATOM 4332 C C . GLU B 1 293 ? -0.207 28.890 -5.028 1.00 60.22 291 GLU B C 1
ATOM 4333 O O . GLU B 1 293 ? -0.685 27.942 -5.654 1.00 59.34 291 GLU B O 1
ATOM 4339 N N . ILE B 1 294 ? 0.708 29.712 -5.536 1.00 60.39 292 ILE B N 1
ATOM 4340 C CA . ILE B 1 294 ? 1.096 29.691 -6.942 1.00 61.95 292 ILE B CA 1
ATOM 4341 C C . ILE B 1 294 ? 2.558 29.284 -7.090 1.00 67.52 292 ILE B C 1
ATOM 4342 O O . ILE B 1 294 ? 3.373 29.525 -6.198 1.00 61.57 292 ILE B O 1
ATOM 4347 N N . MET B 1 295 ? 2.884 28.661 -8.218 1.00 69.09 293 MET B N 1
ATOM 4348 C CA . MET B 1 295 ? 4.267 28.337 -8.530 1.00 65.26 293 MET B CA 1
ATOM 4349 C C . MET B 1 295 ? 5.021 29.630 -8.821 1.00 73.50 293 MET B C 1
ATOM 4350 O O . MET B 1 295 ? 4.414 30.618 -9.232 1.00 65.22 293 MET B O 1
ATOM 4355 N N . PRO B 1 296 ? 6.346 29.633 -8.607 1.00 69.84 294 PRO B N 1
ATOM 4356 C CA . PRO B 1 296 ? 7.128 30.828 -8.943 1.00 71.82 294 PRO B CA 1
ATOM 4357 C C . PRO B 1 296 ? 7.082 31.136 -10.438 1.00 72.84 294 PRO B C 1
ATOM 4358 O O . PRO B 1 296 ? 7.066 30.209 -11.248 1.00 73.66 294 PRO B O 1
ATOM 4362 N N . GLY B 1 297 ? 7.046 32.420 -10.787 1.00 74.43 295 GLY B N 1
ATOM 4363 C CA . GLY B 1 297 ? 7.026 32.844 -12.177 1.00 78.45 295 GLY B CA 1
ATOM 4364 C C . GLY B 1 297 ? 6.001 33.930 -12.439 1.00 80.02 295 GLY B C 1
ATOM 4365 O O . GLY B 1 297 ? 5.306 34.376 -11.524 1.00 77.58 295 GLY B O 1
ATOM 4366 N N . GLU B 1 298 ? 5.909 34.357 -13.695 1.00 83.50 296 GLU B N 1
ATOM 4367 C CA . GLU B 1 298 ? 4.937 35.369 -14.087 1.00 82.73 296 GLU B CA 1
ATOM 4368 C C . GLU B 1 298 ? 3.561 34.735 -14.261 1.00 79.48 296 GLU B C 1
ATOM 4369 O O . GLU B 1 298 ? 3.438 33.628 -14.787 1.00 78.89 296 GLU B O 1
ATOM 4375 N N . VAL B 1 299 ? 2.530 35.443 -13.811 1.00 77.84 297 VAL B N 1
ATOM 4376 C CA . VAL B 1 299 ? 1.170 34.922 -13.848 1.00 74.34 297 VAL B CA 1
ATOM 4377 C C . VAL B 1 299 ? 0.146 36.028 -14.064 1.00 72.40 297 VAL B C 1
ATOM 4378 O O . VAL B 1 299 ? 0.421 37.205 -13.820 1.00 72.72 297 VAL B O 1
ATOM 4382 N N . ARG B 1 300 ? -1.034 35.630 -14.530 1.00 70.70 298 ARG B N 1
ATOM 4383 C CA . ARG B 1 300 ? -2.163 36.536 -14.688 1.00 70.22 298 ARG B CA 1
ATOM 4384 C C . ARG B 1 300 ? -3.356 36.025 -13.897 1.00 61.39 298 ARG B C 1
ATOM 4385 O O . ARG B 1 300 ? -3.933 34.987 -14.221 1.00 57.37 298 ARG B O 1
ATOM 4393 N N . ILE B 1 301 ? -3.710 36.759 -12.849 1.00 57.84 299 ILE B N 1
ATOM 4394 C CA . ILE B 1 301 ? -4.859 36.428 -12.021 1.00 52.91 299 ILE B CA 1
ATOM 4395 C C . ILE B 1 301 ? -6.133 36.909 -12.702 1.00 52.85 299 ILE B C 1
ATOM 4396 O O . ILE B 1 301 ? -6.236 38.074 -13.091 1.00 54.68 299 ILE B O 1
ATOM 4401 N N . ILE B 1 302 ? -7.099 36.007 -12.838 1.00 51.41 300 ILE B N 1
ATOM 4402 C CA . ILE B 1 302 ? -8.374 36.331 -13.461 1.00 50.51 300 ILE B CA 1
ATOM 4403 C C . ILE B 1 302 ? -9.503 36.147 -12.462 1.00 46.93 300 ILE B C 1
ATOM 4404 O O . ILE B 1 302 ? -9.707 35.054 -11.931 1.00 46.09 300 ILE B O 1
ATOM 4409 N N . SER B 1 303 ? -10.226 37.228 -12.201 1.00 44.31 301 SER B N 1
ATOM 4410 C CA . SER B 1 303 ? -11.430 37.160 -11.392 1.00 43.10 301 SER B CA 1
ATOM 4411 C C . SER B 1 303 ? -12.555 36.552 -12.223 1.00 40.79 301 SER B C 1
ATOM 4412 O O . SER B 1 303 ? -12.937 37.103 -13.255 1.00 40.41 301 SER B O 1
ATOM 4415 N N . GLY B 1 304 ? -13.077 35.417 -11.770 1.00 39.72 302 GLY B N 1
ATOM 4416 C CA . GLY B 1 304 ? -14.047 34.661 -12.540 1.00 41.80 302 GLY B CA 1
ATOM 4417 C C . GLY B 1 304 ? -13.355 33.583 -13.352 1.00 47.47 302 GLY B C 1
ATOM 4418 O O . GLY B 1 304 ? -12.237 33.176 -13.030 1.00 47.90 302 GLY B O 1
ATOM 4419 N N . SER B 1 305 ? -14.014 33.120 -14.408 1.00 50.71 303 SER B N 1
ATOM 4420 C CA . SER B 1 305 ? -13.470 32.050 -15.234 1.00 55.98 303 SER B CA 1
ATOM 4421 C C . SER B 1 305 ? -12.514 32.608 -16.284 1.00 60.55 303 SER B C 1
ATOM 4422 O O . SER B 1 305 ? -12.444 33.815 -16.492 1.00 59.15 303 SER B O 1
ATOM 4425 N N . VAL B 1 306 ? -11.775 31.724 -16.942 1.00 68.06 304 VAL B N 1
ATOM 4426 C CA . VAL B 1 306 ? -10.798 32.146 -17.938 1.00 75.89 304 VAL B CA 1
ATOM 4427 C C . VAL B 1 306 ? -11.479 32.815 -19.130 1.00 83.44 304 VAL B C 1
ATOM 4428 O O . VAL B 1 306 ? -11.090 33.906 -19.546 1.00 86.72 304 VAL B O 1
ATOM 4432 N N . LEU B 1 307 ? -12.502 32.158 -19.665 1.00 88.30 305 LEU B N 1
ATOM 4433 C CA . LEU B 1 307 ? -13.132 32.600 -20.904 1.00 94.75 305 LEU B CA 1
ATOM 4434 C C . LEU B 1 307 ? -14.094 33.772 -20.706 1.00 97.10 305 LEU B C 1
ATOM 4435 O O . LEU B 1 307 ? -14.521 34.392 -21.682 1.00 99.37 305 LEU B O 1
ATOM 4440 N N . SER B 1 308 ? -14.434 34.073 -19.454 1.00 92.32 306 SER B N 1
ATOM 4441 C CA . SER B 1 308 ? -15.432 35.101 -19.157 1.00 90.16 306 SER B CA 1
ATOM 4442 C C . SER B 1 308 ? -15.011 36.055 -18.037 1.00 85.57 306 SER B C 1
ATOM 4443 O O . SER B 1 308 ? -15.617 37.112 -17.863 1.00 85.49 306 SER B O 1
ATOM 4446 N N . GLY B 1 309 ? -13.981 35.690 -17.280 1.00 81.42 307 GLY B N 1
ATOM 4447 C CA . GLY B 1 309 ? -13.557 36.500 -16.152 1.00 74.70 307 GLY B CA 1
ATOM 4448 C C . GLY B 1 309 ? -12.929 37.817 -16.559 1.00 73.01 307 GLY B C 1
ATOM 4449 O O . GLY B 1 309 ? -12.827 38.131 -17.746 1.00 75.19 307 GLY B O 1
ATOM 4450 N N . THR B 1 310 ? -12.502 38.581 -15.557 1.00 68.31 308 THR B N 1
ATOM 4451 C CA . THR B 1 310 ? -11.926 39.903 -15.768 1.00 66.48 308 THR B CA 1
ATOM 4452 C C . THR B 1 310 ? -10.491 39.955 -15.253 1.00 62.06 308 THR B C 1
ATOM 4453 O O . THR B 1 310 ? -10.164 39.345 -14.234 1.00 57.43 308 THR B O 1
ATOM 4457 N N . LYS B 1 311 ? -9.640 40.690 -15.961 1.00 63.69 309 LYS B N 1
ATOM 4458 C CA . LYS B 1 311 ? -8.233 40.808 -15.596 1.00 63.17 309 LYS B CA 1
ATOM 4459 C C . LYS B 1 311 ? -8.067 41.493 -14.241 1.00 59.81 309 LYS B C 1
ATOM 4460 O O . LYS B 1 311 ? -8.285 42.697 -14.106 1.00 60.62 309 LYS B O 1
ATOM 4466 N N . ALA B 1 312 ? -7.674 40.707 -13.243 1.00 57.58 310 ALA B N 1
ATOM 4467 C CA . ALA B 1 312 ? -7.522 41.195 -11.878 1.00 55.39 310 ALA B CA 1
ATOM 4468 C C . ALA B 1 312 ? -6.132 41.781 -11.666 1.00 56.95 310 ALA B C 1
ATOM 4469 O O . ALA B 1 312 ? -5.224 41.096 -11.197 1.00 58.21 310 ALA B O 1
ATOM 4471 N N . THR B 1 313 ? -5.980 43.055 -12.017 1.00 58.21 311 THR B N 1
ATOM 4472 C CA . THR B 1 313 ? -4.693 43.737 -11.934 1.00 62.35 311 THR B CA 1
ATOM 4473 C C . THR B 1 313 ? -4.837 45.133 -11.336 1.00 60.61 311 THR B C 1
ATOM 4474 O O . THR B 1 313 ? -5.804 45.843 -11.611 1.00 57.49 311 THR B O 1
ATOM 4478 N N . GLY B 1 314 ? -3.861 45.515 -10.519 1.00 53.10 312 GLY B N 1
ATOM 4479 C CA . GLY B 1 314 ? -3.830 46.832 -9.907 1.00 52.78 312 GLY B CA 1
ATOM 4480 C C . GLY B 1 314 ? -5.092 47.136 -9.116 1.00 49.32 312 GLY B C 1
ATOM 4481 O O . GLY B 1 314 ? -5.427 46.399 -8.187 1.00 45.17 312 GLY B O 1
ATOM 4482 N N . PRO B 1 315 ? -5.804 48.221 -9.474 1.00 49.86 313 PRO B N 1
ATOM 4483 C CA . PRO B 1 315 ? -7.016 48.577 -8.725 1.00 49.46 313 PRO B CA 1
ATOM 4484 C C . PRO B 1 315 ? -8.174 47.603 -8.944 1.00 47.07 313 PRO B C 1
ATOM 4485 O O . PRO B 1 315 ? -9.182 47.698 -8.241 1.00 44.94 313 PRO B O 1
ATOM 4489 N N . HIS B 1 316 ? -8.026 46.683 -9.896 1.00 47.72 314 HIS B N 1
ATOM 4490 C CA . HIS B 1 316 ? -9.069 45.704 -10.201 1.00 46.12 314 HIS B CA 1
ATOM 4491 C C . HIS B 1 316 ? -8.777 44.333 -9.586 1.00 43.71 314 HIS B C 1
ATOM 4492 O O . HIS B 1 316 ? -9.542 43.386 -9.777 1.00 40.81 314 HIS B O 1
ATOM 4499 N N . ALA B 1 317 ? -7.678 44.234 -8.842 1.00 42.98 315 ALA B N 1
ATOM 4500 C CA . ALA B 1 317 ? -7.241 42.961 -8.276 1.00 42.17 315 ALA B CA 1
ATOM 4501 C C . ALA B 1 317 ? -8.081 42.560 -7.067 1.00 43.15 315 ALA B C 1
ATOM 4502 O O . ALA B 1 317 ? -7.551 42.355 -5.974 1.00 45.20 315 ALA B O 1
ATOM 4504 N N . TYR B 1 318 ? -9.390 42.445 -7.274 1.00 40.77 316 TYR B N 1
ATOM 4505 C CA . TYR B 1 318 ? -10.316 42.074 -6.211 1.00 38.24 316 TYR B CA 1
ATOM 4506 C C . TYR B 1 318 ? -11.434 41.208 -6.776 1.00 37.89 316 TYR B C 1
ATOM 4507 O O . TYR B 1 318 ? -11.793 41.328 -7.948 1.00 36.53 316 TYR B O 1
ATOM 4516 N N . LEU B 1 319 ? -11.978 40.333 -5.936 1.00 34.02 317 LEU B N 1
ATOM 4517 C CA . LEU B 1 319 ? -13.004 39.394 -6.371 1.00 36.71 317 LEU B CA 1
ATOM 4518 C C . LEU B 1 319 ? -14.274 40.120 -6.795 1.00 36.24 317 LEU B C 1
ATOM 4519 O O . LEU B 1 319 ? -14.833 40.913 -6.037 1.00 36.09 317 LEU B O 1
ATOM 4524 N N . GLY B 1 320 ? -14.730 39.830 -8.007 1.00 35.06 318 GLY B N 1
ATOM 4525 C CA . GLY B 1 320 ? -15.907 40.472 -8.555 1.00 36.17 318 GLY B CA 1
ATOM 4526 C C . GLY B 1 320 ? -17.154 40.060 -7.803 1.00 36.13 318 GLY B C 1
ATOM 4527 O O . GLY B 1 320 ? -17.207 38.979 -7.216 1.00 38.05 318 GLY B O 1
ATOM 4528 N N . ARG B 1 321 ? -18.160 40.927 -7.821 1.00 36.15 319 ARG B N 1
ATOM 4529 C CA . ARG B 1 321 ? -19.390 40.684 -7.078 1.00 35.55 319 ARG B CA 1
ATOM 4530 C C . ARG B 1 321 ? -20.079 39.395 -7.524 1.00 34.63 319 ARG B C 1
ATOM 4531 O O . ARG B 1 321 ? -20.634 38.670 -6.697 1.00 33.45 319 ARG B O 1
ATOM 4539 N N . TYR B 1 322 ? -20.031 39.112 -8.824 1.00 32.95 320 TYR B N 1
ATOM 4540 C CA . TYR B 1 322 ? -20.748 37.972 -9.396 1.00 37.96 320 TYR B CA 1
ATOM 4541 C C . TYR B 1 322 ? -19.834 36.793 -9.735 1.00 36.91 320 TYR B C 1
ATOM 4542 O O . TYR B 1 322 ? -20.265 35.839 -10.386 1.00 37.25 320 TYR B O 1
ATOM 4551 N N . HIS B 1 323 ? -18.582 36.858 -9.290 1.00 32.68 321 HIS B N 1
ATOM 4552 C CA . HIS B 1 323 ? -17.617 35.792 -9.548 1.00 33.66 321 HIS B CA 1
ATOM 4553 C C . HIS B 1 323 ? -17.501 34.850 -8.358 1.00 34.48 321 HIS B C 1
ATOM 4554 O O . HIS B 1 323 ? -17.418 35.289 -7.210 1.00 35.23 321 HIS B O 1
ATOM 4561 N N . LEU B 1 324 ? -17.504 33.552 -8.648 1.00 33.91 322 LEU B N 1
ATOM 4562 C CA . LEU B 1 324 ? -17.331 32.520 -7.633 1.00 34.58 322 LEU B CA 1
ATOM 4563 C C . LEU B 1 324 ? -16.115 31.674 -7.982 1.00 38.19 322 LEU B C 1
ATOM 4564 O O . LEU B 1 324 ? -15.997 30.520 -7.565 1.00 38.67 322 LEU B O 1
ATOM 4569 N N . GLN B 1 325 ? -15.208 32.265 -8.752 1.00 41.34 323 GLN B N 1
ATOM 4570 C CA . GLN B 1 325 ? -14.058 31.548 -9.279 1.00 42.78 323 GLN B CA 1
ATOM 4571 C C . GLN B 1 325 ? -12.866 32.487 -9.399 1.00 41.14 323 GLN B C 1
ATOM 4572 O O . GLN B 1 325 ? -13.027 33.681 -9.668 1.00 39.23 323 GLN B O 1
ATOM 4578 N N . VAL B 1 326 ? -11.676 31.937 -9.178 1.00 40.99 324 VAL B N 1
ATOM 4579 C CA . VAL B 1 326 ? -10.423 32.652 -9.385 1.00 40.23 324 VAL B CA 1
ATOM 4580 C C . VAL B 1 326 ? -9.497 31.783 -10.224 1.00 40.34 324 VAL B C 1
ATOM 4581 O O . VAL B 1 326 ? -9.148 30.673 -9.821 1.00 39.95 324 VAL B O 1
ATOM 4585 N N . SER B 1 327 ? -9.108 32.295 -11.389 1.00 42.04 325 SER B N 1
ATOM 4586 C CA . SER B 1 327 ? -8.256 31.560 -12.318 1.00 44.70 325 SER B CA 1
ATOM 4587 C C . SER B 1 327 ? -6.887 32.223 -12.448 1.00 40.11 325 SER B C 1
ATOM 4588 O O . SER B 1 327 ? -6.792 33.434 -12.648 1.00 40.82 325 SER B O 1
ATOM 4591 N N . VAL B 1 328 ? -5.835 31.417 -12.333 1.00 42.91 326 VAL B N 1
ATOM 4592 C CA . VAL B 1 328 ? -4.462 31.899 -12.462 1.00 44.23 326 VAL B CA 1
ATOM 4593 C C . VAL B 1 328 ? -3.773 31.202 -13.632 1.00 47.62 326 VAL B C 1
ATOM 4594 O O . VAL B 1 328 ? -3.603 29.981 -13.626 1.00 44.81 326 VAL B O 1
ATOM 4598 N N . LEU B 1 329 ? -3.378 31.987 -14.632 1.00 51.26 327 LEU B N 1
ATOM 4599 C CA . LEU B 1 329 ? -2.731 31.457 -15.829 1.00 57.52 327 LEU B CA 1
ATOM 4600 C C . LEU B 1 329 ? -1.248 31.807 -15.888 1.00 61.88 327 LEU B C 1
ATOM 4601 O O . LEU B 1 329 ? -0.799 32.771 -15.268 1.00 60.60 327 LEU B O 1
ATOM 4606 N N . ARG B 1 330 ? -0.500 31.011 -16.645 1.00 68.17 328 ARG B N 1
ATOM 4607 C CA . ARG B 1 330 ? 0.882 31.328 -16.977 1.00 75.67 328 ARG B CA 1
ATOM 4608 C C . ARG B 1 330 ? 0.889 32.335 -18.123 1.00 81.52 328 ARG B C 1
ATOM 4609 O O . ARG B 1 330 ? -0.043 32.372 -18.929 1.00 82.81 328 ARG B O 1
ATOM 4617 N N . GLU B 1 331 ? 1.939 33.147 -18.191 1.00 86.43 329 GLU B N 1
ATOM 4618 C CA . GLU B 1 331 ? 2.049 34.185 -19.210 1.00 91.81 329 GLU B CA 1
ATOM 4619 C C . GLU B 1 331 ? 3.433 34.181 -19.846 1.00 94.41 329 GLU B C 1
ATOM 4620 O O . GLU B 1 331 ? 4.438 33.950 -19.173 1.00 94.56 329 GLU B O 1
ATOM 4626 N N . GLY B 1 332 ? 3.471 34.438 -21.150 1.00 96.28 330 GLY B N 1
ATOM 4627 C CA . GLY B 1 332 ? 4.715 34.470 -21.898 1.00 99.01 330 GLY B CA 1
ATOM 4628 C C . GLY B 1 332 ? 5.207 35.885 -22.126 1.00 99.71 330 GLY B C 1
ATOM 4629 O O . GLY B 1 332 ? 4.962 36.776 -21.313 1.00 97.00 330 GLY B O 1
#

InterPro domains:
  IPR008703 Na(+)-translocating NADH-quinone reductase subunit A [MF_00425] (1-446)
  IPR008703 Na(+)-translocating NADH-quinone reductase subunit A [PTHR37839] (1-446)
  IPR008703 Na(+)-translocating NADH-quinone reductase subunit A [TIGR01936] (2-446)
  IPR022615 Na(+)-translocating NADH-quinone reductase subunit A, C-terminal domain [PF11973] (261-310)
  IPR056147 NqrA, N-terminal barrel-sandwich hybrid domain [PF05896] (2-94)
  IPR056148 NqrA, second alpha/beta domain [PF24836] (114-256)

Foldseek 3Di:
DFFADQDEDAFFDFFKFKAFQPVAPPFDWDAPDDFFDWFAQLQFGTAGPVQPQATATHLATATFHDQDADPPRGTGITMGGHDDHGHDFAAADALVCQLPDAQLVLLVLCRSSNLQQLKAWPPVGHRDHSPDAFQEEEEEQQDDPSLWHRNQSVCVVLQSLLLSLLSNVNNNHPHAYEYEEAPDDGRDHPDPRYYYDYDCVDDDDDDPVGIYMYGYSVSSSQSSCCHHPRGRDFKAWAFETEPFFPRTYTHIDGARGQQCSRCVVGGHDADKFKWAADPVPTDGLDDSNRTHHRNHRYIYIYHD/DFADLDEDAFFDFFKFKAFQVVAPPFDWDAPDDQFDWFAQLAFGTAGPVQPLATATHNAGAGFHDQDADPPRRTGITMGGHDDHGHDFAAADDLVCQLVDAQLVLLVLCRSSNLLQLKAKAPPRHRDRSPDAAQEEEEEQCDLDRLWHNSQSVCVVQQQLLLSLLSNVNNNHPHAYEYEEADDDHRDHPDPRYYYDYDDDDDPDHDVRMYMYGYRVSSSQSSCVHNTGGGDFKAWAFEDEPFFANTYIHIDGARTQQVSRCVPGGHDDDKWKFQADDVDTHGLDDSNRTHHRNHRYIYIYHDD

B-factor: mean 47.02, std 15.39, range [19.12, 110.65]

Radius of gyration: 27.07 Å; Cα contacts (8 Å, |Δi|>4): 1586; chains: 2; bounding box: 56×66×72 Å

Nearest PDB structures (foldseek):
  4u9q-assembly1_A  TM=1.003E+00  e=2.030E-71  Vibrio cholerae
  4u9q-assembly2_B  TM=9.828E-01  e=2.160E-65  Vibrio cholerae
  4u9o-assembly1_A  TM=9.840E-01  e=5.190E-64  Vibrio cholerae
  8ad0-assembly1_A  TM=9.841E-01  e=3.316E-62  Vibrio cholerae
  7xk4-assembly1_A  TM=9.835E-01  e=8.819E-62  Vibrio cholerae O395

Organism: Vibrio cholerae serotype O1 (strain ATCC 39315 / El Tor Inaba N16961) (NCBI:txid243277)

Sequence (607 aa):
AGTPSQVISDGKAIKKVALLGEEYVGMRPTMHVRVGDEVKKAQILFEDKKNPGVKFTSPVSGKVVEINRGAKRVLQSVVIEVAGDDQVTFDKFEANQLASLNRDAIKTQLVESGLWTTAFRTRPFSKVPAIDSTSEAIFVTAMDTNPLAAEPTVVINEQSEAFVAGLDVLSALTTGKVYVCKKGTSLPRSQQPNVEEHVFDHFLYPVSADHVAWSINYQDVIAVGQLFLTGELYTQRVVSLAGPVVNKPRLVRTVMGASLEQLVDSEIMPGEVRIISGSVLSGTKATGPHAYLGRYHLQVSVLREGTPSQVISDGKAIKKVALLGEEYVGMRPTMHVRVGDEVKKAQILFEDKKNPGVKFTSPVSGKVVEINRGAKRVLQSVVIEVAGDDQVTFDKFEANQLASLNRDAIKTQLVESGLWTAFRTRPFSKVPAIDSTSEAIFVTAMDTNPLAAEPTVVINEQSEAFVAGLDVLSALTTGKVYVCKKGTSLPRSQQPNVEEHVFDGPHPASADHVAWSINYQDVIAVGQLFLTGELYTQRVVSLAGPVVNKPRLVRTVMGASLEQLVDSEIMPGEVRIISGSVLSGTKATGPHAYLGRYHLQVSVLREG

Solvent-accessible surface area: 26251 Å² total; per-residue (Å²): 119,19,77,7,58,45,100,25,44,111,20,78,83,33,141,63,0,1,14,12,3,102,50,10,83,46,19,154,30,51,56,81,13,160,74,37,44,148,5,90,44,3,49,35,0,0,42,7,118,140,9,108,28,0,29,4,12,0,2,17,8,6,83,0,59,73,40,33,76,27,85,192,173,61,5,29,0,0,4,0,83,59,56,69,130,78,50,57,88,36,98,144,55,111,57,125,71,0,28,98,32,98,84,95,55,0,12,85,15,0,10,75,0,5,3,0,7,2,0,46,17,7,31,154,23,61,13,2,43,40,132,34,61,3,74,19,0,18,0,8,6,18,44,56,35,75,22,10,4,92,11,32,43,5,0,92,80,45,47,135,0,0,34,2,0,2,18,0,0,11,14,1,5,68,26,82,0,41,4,11,9,93,58,80,92,18,33,102,6,157,61,125,32,3,60,53,84,90,102,168,72,9,45,4,58,54,55,120,124,78,64,4,1,4,4,11,11,8,0,0,5,0,0,0,30,0,2,36,58,0,69,4,44,13,99,5,12,0,0,0,0,1,73,1,4,73,142,30,45,0,0,98,16,25,17,4,0,2,0,95,43,1,11,94,87,10,30,67,123,55,157,40,110,21,20,1,1,28,53,156,44,28,82,142,6,63,44,47,53,4,5,2,2,16,23,33,26,9,0,0,0,29,122,162,42,113,7,58,51,99,26,44,109,19,80,93,32,143,59,0,0,9,13,4,90,48,10,76,40,9,120,33,55,50,84,11,162,89,36,46,133,5,100,44,2,56,34,0,0,42,10,127,145,14,106,26,0,30,3,9,0,1,16,11,6,84,1,49,71,45,30,77,30,87,206,164,57,2,30,0,0,0,0,92,57,57,68,123,88,53,56,83,40,97,142,60,119,47,133,87,0,30,96,30,107,86,98,54,0,12,84,13,0,9,73,0,6,3,0,5,2,0,81,15,113,48,119,32,80,13,4,42,38,130,37,71,4,108,16,0,48,0,41,5,33,36,48,48,70,34,10,3,90,13,32,40,6,0,96,85,47,47,118,2,0,34,3,0,2,18,0,0,10,14,1,5,78,24,83,0,38,3,10,8,72,64,85,95,16,40,101,5,153,57,125,36,3,52,58,68,48,46,31,15,34,32,57,40,104,76,134,140,46,12,3,15,4,20,5,9,0,0,6,0,0,0,31,0,2,30,51,9,75,4,41,10,98,5,12,0,0,0,0,0,87,8,11,77,142,29,33,0,0,95,15,24,17,5,0,0,0,90,38,0,11,91,97,5,36,93,137,61,111,50,95,15,17,1,3,8,56,100,84,22,69,104,5,58,52,44,50,4,6,3,4,13,33,36,19,8,0,0,0,50,182,67,99

Secondary structure (DSSP, 8-state):
--PPEEEEEEPPP--EEEEESTTSTT--EEES--TT-EE-BT-EEEEETTSTT-EEE-SS-EEEEEEEE-GGG-EEEEEEEE----B-------GGGGGGS-HHHHHHHHHHHSGGGG-EEETT-SPPPTT---SEEEEE-----TTSPPHHHHHHHSHHHHHHHHHHHHHHSSSEEEEEE-SS-------TTEEEEE---EEEE--SS--EEEEEHHHHHHHHHHHHHSS---EEEEEEESTTBSS-EEEEEETTBBHHHHTTTTB-SS-EEEEES-SSS-EE--GGG-B--TT--EEEEEE-/-PPEEEEEEPPP--EEEEESTTSTT--EEES--TT-EE-BT-EEEEESSSTT-EEE-SSSEEEEEEEE-GGG-EEEEEEEE-S--B-------GGGGGGS-HHHHHHHHHHHTGGGG-EEETT--PPPTT---SEEEEE----STTS--HHHHHHH-HHHHHHHHHHHHHHSSSEEEEEE-SS-------TTEEEEEEEEEE----SS-EEEEEHHHHHHHHHHHHSSS---EEEEEEE-TTBSS-EEEEEETTBBHHHHTTTTB-SS-EEEEEB-TTT-EE--GGG-B--TT--EEEEEE--